Protein AF-A0A0M0JGR6-F1 (afdb_monomer_lite)

Radius of gyration: 23.48 Å; chains: 1; bounding box: 60×51×67 Å

InterPro domains:
  IPR003347 JmjC domain [PS51184] (102-267)
  IPR003347 JmjC domain [SM00558] (114-275)
  IPR041667 Cupin-like domain 8 [PF13621] (23-251)
  IPR050910 JMJD6 family arginine demethylases/lysyl-hydroxylases [PTHR12480] (2-263)

Sequence (386 aa):
MVLTGERAETGWPAAAWGWSFWEREYGDQYVTCKQRAPLFDSDQTGDTLIVETSLREAMQYARTAHLSGAAEAGKAPVLYMNGWDVFEALPQLWHPDIDKLPNTTHPRTVAEYERLHAAFNLDSVGAIVAKARGLCKLFAGPIGAITRIHQDNHDAHAWLCNVRGRKLYVLCRPEDSLKVAPPRALDRGRGTQYSGRLDPLDPRDQQRARDCGLELFATVLEPGQTILAPMGWWHYAVSLTPSLTLMCNFWDHANVHGLHDTFYLQVARAIDRTRREARTSPKPGNAVPPVAEVSPSEPIRTLTPPLTYLAAHKPFVFVREAPSTAAPMLGILRTAQPFLAGAVQGGWLRSAEPFDKGRYGWALEDGSSLGGLGRLMIRAQGPGAA

Organism: NCBI:txid1460289

Foldseek 3Di:
DKDPDLFPPPVLVLLVVDLCCCLPVPQQDKAKWWLAPPDAPVNPPPPIDIDIDTSNVLSVCLACVVVVVCVVVVNDGWIKRDFDLCCLVPVVSDDVVVCVPPALPAPVLLVVVVVLCVVQVHDDSVVVVSVSSSQKTKIWGFAFDKHAKWFAFLQWKKKKAWSAAKKKKKKFALVCLCLFDPPVLVPVADRHISHGPADCPDVVSVVSCVVVVTDIDMDMHHHGMMDIGGGSMIMMMGGNGGTMMIMGTHDDPVRSNSVVQVSVFVSVVVVLVVLLVVVVDDDDPDDDPRLDKDAFPFDKAFDVPWFKKFFAFPAWWFWFLHQISNGDTQTTHGGRRIAGFGIDGPQWGWGPAADHPRGIIITGQACCSVVHSGGRIGTDDDPDDD

Structure (mmCIF, N/CA/C/O backbone):
data_AF-A0A0M0JGR6-F1
#
_entry.id   AF-A0A0M0JGR6-F1
#
loop_
_atom_site.group_PDB
_atom_site.id
_atom_site.type_symbol
_atom_site.label_atom_id
_atom_site.label_alt_id
_atom_site.label_comp_id
_atom_site.label_asym_id
_atom_site.label_entity_id
_atom_site.label_seq_id
_atom_site.pdbx_PDB_ins_code
_atom_site.Cartn_x
_atom_site.Cartn_y
_atom_site.Cartn_z
_atom_site.occupancy
_atom_site.B_iso_or_equiv
_atom_site.auth_seq_id
_atom_site.auth_comp_id
_atom_site.auth_asym_id
_atom_site.auth_atom_id
_atom_site.pdbx_PDB_model_num
ATOM 1 N N . MET A 1 1 ? -3.396 -15.825 8.848 1.00 68.31 1 MET A N 1
ATOM 2 C CA . MET A 1 1 ? -3.112 -16.257 10.237 1.00 68.31 1 MET A CA 1
ATOM 3 C C . MET A 1 1 ? -3.364 -15.073 11.157 1.00 68.31 1 MET A C 1
ATOM 5 O O . MET A 1 1 ? -2.889 -13.989 10.831 1.00 68.31 1 MET A O 1
ATOM 9 N N . VAL A 1 2 ? -4.136 -15.251 12.235 1.00 78.38 2 VAL A N 1
ATOM 10 C CA . VAL A 1 2 ? -4.348 -14.211 13.258 1.00 78.38 2 VAL A CA 1
ATOM 11 C C . VAL A 1 2 ? -3.484 -14.553 14.464 1.00 78.38 2 VAL A C 1
ATOM 13 O O . VAL A 1 2 ? -3.601 -15.642 15.017 1.00 78.38 2 VAL A O 1
ATOM 16 N N . LEU A 1 3 ? -2.608 -13.632 14.840 1.00 75.56 3 LEU A N 1
ATOM 17 C CA . LEU A 1 3 ? -1.778 -13.712 16.031 1.00 75.56 3 LEU A CA 1
ATOM 18 C C . LEU A 1 3 ? -2.546 -13.080 17.198 1.00 75.56 3 LEU A C 1
ATOM 20 O O . LEU A 1 3 ? -2.916 -11.901 17.155 1.00 75.56 3 LEU A O 1
ATOM 24 N N . THR A 1 4 ? -2.803 -13.882 18.229 1.00 68.19 4 THR A N 1
ATOM 25 C CA . THR A 1 4 ? -3.494 -13.490 19.465 1.00 68.19 4 THR A CA 1
ATOM 26 C C . THR A 1 4 ? -2.549 -13.641 20.654 1.00 68.19 4 THR A C 1
ATOM 28 O O . THR A 1 4 ? -1.820 -14.623 20.721 1.00 68.19 4 THR A O 1
ATOM 31 N N . GLY A 1 5 ? -2.578 -12.712 21.612 1.00 57.75 5 GLY A N 1
ATOM 32 C CA . GLY A 1 5 ? -1.849 -12.853 22.883 1.00 57.75 5 GLY A CA 1
ATOM 33 C C . GLY A 1 5 ? -0.414 -12.311 22.912 1.00 57.75 5 GLY A C 1
ATOM 34 O O . GLY A 1 5 ? 0.080 -12.031 23.994 1.00 57.75 5 GLY A O 1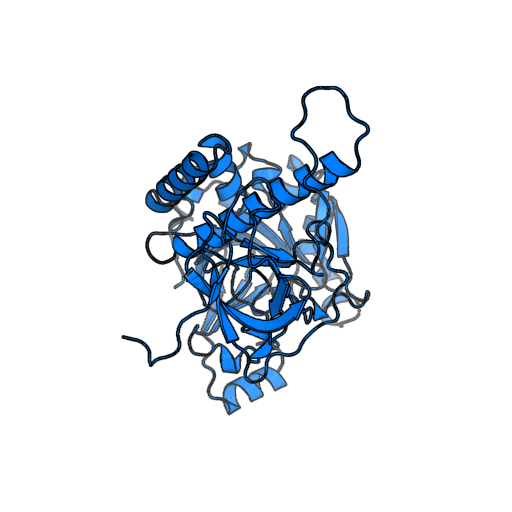
ATOM 35 N N . GLU A 1 6 ? 0.229 -12.026 21.775 1.00 55.06 6 GLU A N 1
ATOM 36 C CA . GLU A 1 6 ? 1.612 -11.494 21.754 1.00 55.06 6 GLU A CA 1
ATOM 37 C C . GLU A 1 6 ? 1.783 -10.101 22.406 1.00 55.06 6 GLU A C 1
ATOM 39 O O . GLU A 1 6 ? 2.907 -9.632 22.583 1.00 55.06 6 GLU A O 1
ATOM 44 N N . ARG A 1 7 ? 0.689 -9.391 22.727 1.00 61.16 7 ARG A N 1
ATOM 45 C CA . ARG A 1 7 ? 0.731 -7.933 22.974 1.00 61.16 7 ARG A CA 1
ATOM 46 C C . ARG A 1 7 ? 0.032 -7.423 24.235 1.00 61.16 7 ARG A C 1
ATOM 48 O O . ARG A 1 7 ? 0.312 -6.301 24.642 1.00 61.16 7 ARG A O 1
ATOM 55 N N . ALA A 1 8 ? -0.857 -8.203 24.857 1.00 49.62 8 ALA A N 1
ATOM 56 C CA . ALA A 1 8 ? -1.540 -7.779 26.088 1.00 49.62 8 ALA A CA 1
ATOM 57 C C . ALA A 1 8 ? -0.637 -7.898 27.332 1.00 49.62 8 ALA A C 1
ATOM 59 O O . ALA A 1 8 ? -0.796 -7.136 28.279 1.00 49.62 8 ALA A O 1
ATOM 60 N N . GLU A 1 9 ? 0.339 -8.809 27.300 1.00 47.28 9 GLU A N 1
ATOM 61 C CA . GLU A 1 9 ? 1.213 -9.127 28.439 1.00 47.28 9 GLU A CA 1
ATOM 62 C C . GLU A 1 9 ? 2.639 -8.559 28.295 1.00 47.28 9 GLU A C 1
ATOM 64 O O . GLU A 1 9 ? 3.428 -8.621 29.232 1.00 47.28 9 GLU A O 1
ATOM 69 N N . THR A 1 10 ? 2.989 -7.983 27.137 1.00 54.19 10 THR A N 1
ATOM 70 C CA . THR A 1 10 ? 4.388 -7.685 26.763 1.00 54.19 10 THR A CA 1
ATOM 71 C C . THR A 1 10 ? 4.822 -6.229 26.938 1.00 54.19 10 THR A C 1
ATOM 73 O O . THR A 1 10 ? 5.976 -5.911 26.672 1.00 54.19 10 THR A O 1
ATOM 76 N N . GLY A 1 11 ? 3.940 -5.329 27.392 1.00 62.97 11 GLY A N 1
ATOM 77 C CA . GLY A 1 11 ? 4.288 -3.910 27.565 1.00 62.97 11 GLY A CA 1
ATOM 78 C C . GLY A 1 11 ? 4.455 -3.141 26.248 1.00 62.97 11 GLY A C 1
ATOM 79 O O . GLY A 1 11 ? 5.107 -2.100 26.224 1.00 62.97 11 GLY A O 1
ATOM 80 N N . TRP A 1 12 ? 3.861 -3.634 25.154 1.00 75.38 12 TRP A N 1
ATOM 81 C CA . TRP A 1 12 ? 3.958 -3.015 23.833 1.00 75.38 12 TRP A CA 1
ATOM 82 C C . TRP A 1 12 ? 3.493 -1.544 23.873 1.00 75.38 12 TRP A C 1
ATOM 84 O O . TRP A 1 12 ? 2.317 -1.287 24.146 1.00 75.38 12 TRP A O 1
ATOM 94 N N . PRO A 1 13 ? 4.357 -0.555 23.569 1.00 76.06 13 PRO A N 1
ATOM 95 C CA . PRO A 1 13 ? 4.042 0.855 23.819 1.00 76.06 13 PRO A CA 1
ATOM 96 C C . PRO A 1 13 ? 2.874 1.364 22.979 1.00 76.06 13 PRO A C 1
ATOM 98 O O . PRO A 1 13 ? 2.134 2.243 23.419 1.00 76.06 13 PRO A O 1
ATOM 101 N N . ALA A 1 14 ? 2.638 0.770 21.807 1.00 79.94 14 ALA A N 1
ATOM 102 C CA . ALA A 1 14 ? 1.491 1.139 20.991 1.00 79.94 14 ALA A CA 1
ATOM 103 C C . ALA A 1 14 ? 0.148 0.772 21.638 1.00 79.94 14 ALA A C 1
ATOM 105 O O . ALA A 1 14 ? -0.864 1.391 21.323 1.00 79.94 14 ALA A O 1
ATOM 106 N N . ALA A 1 15 ? 0.113 -0.152 22.605 1.00 79.88 15 ALA A N 1
ATOM 107 C CA . ALA A 1 15 ? -1.091 -0.404 23.395 1.00 79.88 15 ALA A CA 1
ATOM 108 C C . ALA A 1 15 ? -1.534 0.836 24.199 1.00 79.88 15 ALA A C 1
ATOM 110 O O . ALA A 1 15 ? -2.715 0.957 24.537 1.00 79.88 15 ALA A O 1
ATOM 111 N N . ALA A 1 16 ? -0.627 1.784 24.466 1.00 83.88 16 ALA A N 1
ATOM 112 C CA . ALA A 1 16 ? -0.937 3.067 25.091 1.00 83.88 16 ALA A CA 1
ATOM 113 C C . ALA A 1 16 ? -1.436 4.129 24.092 1.00 83.88 16 ALA A C 1
ATOM 115 O O . ALA A 1 16 ? -2.004 5.136 24.517 1.00 83.88 16 ALA A O 1
ATOM 116 N N . TRP A 1 17 ? -1.308 3.905 22.777 1.00 90.44 17 TRP A N 1
ATOM 117 C CA . TRP A 1 17 ? -1.708 4.845 21.721 1.00 90.44 17 TRP A CA 1
ATOM 118 C C . TRP A 1 17 ? -3.231 4.891 21.544 1.00 90.44 17 TRP A C 1
ATOM 120 O O . TRP A 1 17 ? -3.809 4.424 20.563 1.00 90.44 17 TRP A O 1
ATOM 130 N N . GLY A 1 18 ? -3.916 5.417 22.557 1.00 91.00 18 GLY A N 1
ATOM 131 C CA . GLY A 1 18 ? -5.331 5.751 22.499 1.00 91.00 18 GLY A CA 1
ATOM 132 C C . GLY A 1 18 ? -5.589 7.078 21.792 1.00 91.00 18 GLY A C 1
ATOM 133 O O . GLY A 1 18 ? -4.680 7.833 21.465 1.00 91.00 18 GLY A O 1
ATOM 134 N N . TRP A 1 19 ? -6.866 7.390 21.614 1.00 93.38 19 TRP A N 1
ATOM 135 C CA . TRP A 1 19 ? -7.305 8.633 20.986 1.00 93.38 19 TRP A CA 1
ATOM 136 C C . TRP A 1 19 ? -6.763 9.884 21.685 1.00 93.38 19 TRP A C 1
ATOM 138 O O . TRP A 1 19 ? -6.134 10.722 21.050 1.00 93.38 19 TRP A O 1
ATOM 148 N N . SER A 1 20 ? -6.922 9.964 23.011 1.00 92.44 20 SER A N 1
ATOM 149 C CA . SER A 1 20 ? -6.458 11.108 23.803 1.00 92.44 20 SER A CA 1
ATOM 150 C C . SER A 1 20 ? -4.946 11.309 23.741 1.00 92.44 20 SER A C 1
ATOM 152 O O . SER A 1 20 ? -4.501 12.445 23.837 1.00 92.44 20 SER A O 1
ATOM 154 N N . PHE A 1 21 ? -4.167 10.233 23.585 1.00 94.25 21 PHE A N 1
ATOM 155 C CA . PHE A 1 21 ? -2.715 10.317 23.419 1.00 94.25 21 PHE A CA 1
ATOM 156 C C . PHE A 1 21 ? -2.373 11.070 22.130 1.00 94.25 21 PHE A C 1
ATOM 158 O O . PHE A 1 21 ? -1.671 12.074 22.176 1.00 94.25 21 PHE A O 1
ATOM 165 N N . TRP A 1 22 ? -2.950 10.660 20.998 1.00 95.56 22 TRP A N 1
ATOM 166 C CA . TRP A 1 22 ? -2.717 11.334 19.719 1.00 95.56 22 TRP A CA 1
ATOM 167 C C . TRP A 1 22 ? -3.236 12.765 19.710 1.00 95.56 22 TRP A C 1
ATOM 169 O O . TRP A 1 22 ? -2.538 13.665 19.259 1.00 95.56 22 TRP A O 1
ATOM 179 N N . GLU A 1 23 ? -4.442 12.980 20.236 1.00 94.69 23 GLU A N 1
ATOM 180 C CA . GLU A 1 23 ? -5.042 14.308 20.305 1.00 94.69 23 GLU A CA 1
ATOM 181 C C . GLU A 1 23 ? -4.194 15.254 21.167 1.00 94.69 23 GLU A C 1
ATOM 183 O O . GLU A 1 23 ? -3.964 16.390 20.772 1.00 94.69 23 GLU A O 1
ATOM 188 N N . ARG A 1 24 ? -3.729 14.835 22.348 1.00 95.00 24 ARG A N 1
ATOM 189 C CA . ARG A 1 24 ? -3.027 15.735 23.279 1.00 95.00 24 ARG A CA 1
ATOM 190 C C . ARG A 1 24 ? -1.566 15.944 22.918 1.00 95.00 24 ARG A C 1
ATOM 192 O O . ARG A 1 24 ? -1.145 17.090 22.841 1.00 95.00 24 ARG A O 1
ATOM 199 N N . GLU A 1 25 ? -0.834 14.862 22.683 1.00 95.56 25 GLU A N 1
ATOM 200 C CA . GLU A 1 25 ? 0.626 14.909 22.555 1.00 95.56 25 GLU A CA 1
ATOM 201 C C . GLU A 1 25 ? 1.072 15.332 21.151 1.00 95.56 25 GLU A C 1
ATOM 203 O O . GLU A 1 25 ? 2.097 15.988 20.990 1.00 95.56 25 GLU A O 1
ATOM 208 N N . TYR A 1 26 ? 0.294 14.970 20.124 1.00 96.50 26 TYR A N 1
ATOM 209 C CA . TYR A 1 26 ? 0.678 15.144 18.717 1.00 96.50 26 TYR A CA 1
ATOM 210 C C . TYR A 1 26 ? -0.433 15.751 17.857 1.00 96.50 26 TYR A C 1
ATOM 212 O O . TYR A 1 26 ? -0.367 15.691 16.631 1.00 96.50 26 TYR A O 1
ATOM 220 N N . GLY A 1 27 ? -1.457 16.343 18.476 1.00 95.94 27 GLY A N 1
ATOM 221 C CA . GLY A 1 27 ? -2.656 16.805 17.778 1.00 95.94 27 GLY A CA 1
ATOM 222 C C . GLY A 1 27 ? -2.398 17.849 16.690 1.00 95.94 27 GLY A C 1
ATOM 223 O O . GLY A 1 27 ? -3.189 17.942 15.756 1.00 95.94 27 GLY A O 1
ATOM 224 N N . ASP A 1 28 ? -1.290 18.582 16.793 1.00 95.94 28 ASP A N 1
ATOM 225 C CA . ASP A 1 28 ? -0.928 19.674 15.884 1.00 95.94 28 ASP A CA 1
ATOM 226 C C . ASP A 1 28 ? -0.153 19.183 14.643 1.00 95.94 28 ASP A C 1
ATOM 228 O O . ASP A 1 28 ? 0.147 19.966 13.743 1.00 95.94 28 ASP A O 1
ATOM 232 N N . GLN A 1 29 ? 0.159 17.882 14.568 1.00 96.00 29 GLN A N 1
ATOM 233 C CA . GLN A 1 29 ? 0.680 17.260 13.349 1.00 96.00 29 GLN A CA 1
ATOM 234 C C . GLN A 1 29 ? -0.362 17.334 12.230 1.00 96.00 29 GLN A C 1
ATOM 236 O O . GLN A 1 29 ? -1.558 17.220 12.489 1.00 96.00 29 GLN A O 1
ATOM 241 N N . TYR A 1 30 ? 0.083 17.473 10.983 1.00 94.38 30 TYR A N 1
ATOM 242 C CA . TYR A 1 30 ? -0.808 17.461 9.822 1.00 94.38 30 TYR A CA 1
ATOM 243 C C . TYR A 1 30 ? -0.865 16.080 9.180 1.00 94.38 30 TYR A C 1
ATOM 245 O O . TYR A 1 30 ? 0.154 15.406 9.018 1.00 94.38 30 TYR A O 1
ATOM 253 N N . VAL A 1 31 ? -2.074 15.672 8.800 1.00 96.00 31 VAL A N 1
ATOM 254 C CA . VAL A 1 31 ? -2.344 14.382 8.165 1.00 96.00 31 VAL A CA 1
ATOM 255 C C . VAL A 1 31 ? -3.295 14.528 6.988 1.00 96.00 31 VAL A C 1
ATOM 257 O O . VAL A 1 31 ? -4.100 15.457 6.911 1.00 96.00 31 VAL A O 1
ATOM 260 N N . THR A 1 32 ? -3.236 13.556 6.082 1.00 94.88 32 THR A N 1
ATOM 261 C CA . THR A 1 32 ? -4.142 13.467 4.938 1.00 94.88 32 THR A CA 1
ATOM 262 C C . THR A 1 32 ? -5.219 12.414 5.189 1.00 94.88 32 THR A C 1
ATOM 264 O O . THR A 1 32 ? -4.921 11.235 5.400 1.00 94.88 32 THR A O 1
ATOM 267 N N . CYS A 1 33 ? -6.481 12.818 5.084 1.00 94.69 33 CYS A N 1
ATOM 268 C CA . CYS A 1 33 ? -7.643 11.937 5.101 1.00 94.69 33 CYS A CA 1
ATOM 269 C C . CYS A 1 33 ? -8.248 11.828 3.697 1.00 94.69 33 CYS A C 1
ATOM 271 O O . CYS A 1 33 ? -8.360 12.815 2.974 1.00 94.69 33 CYS A O 1
ATOM 273 N N . LYS A 1 34 ? -8.638 10.618 3.294 1.00 91.88 34 LYS A N 1
ATOM 274 C CA . LYS A 1 34 ? -9.093 10.316 1.928 1.00 91.88 34 LYS A CA 1
ATOM 275 C C . LYS A 1 34 ? -10.461 9.651 1.968 1.00 91.88 34 LYS A C 1
ATOM 277 O O . LYS A 1 34 ? -10.690 8.788 2.810 1.00 91.88 34 LYS A O 1
ATOM 282 N N . GLN A 1 35 ? -11.343 10.003 1.038 1.00 90.19 35 GLN A N 1
ATOM 283 C CA . GLN A 1 35 ? -12.640 9.336 0.878 1.00 90.19 35 GLN A CA 1
ATOM 284 C C . GLN A 1 35 ? -12.500 7.898 0.366 1.00 90.19 35 GLN A C 1
ATOM 286 O O . GLN A 1 35 ? -13.312 7.029 0.673 1.00 90.19 35 GLN A O 1
ATOM 291 N N . ARG A 1 36 ? -11.477 7.646 -0.453 1.00 86.44 36 ARG A N 1
ATOM 292 C CA . ARG A 1 36 ? -11.187 6.331 -1.024 1.00 86.44 36 ARG A CA 1
ATOM 293 C C . ARG A 1 36 ? -9.771 5.914 -0.669 1.00 86.44 36 ARG A C 1
ATOM 295 O O . ARG A 1 36 ? -8.846 6.723 -0.735 1.00 86.44 36 ARG A O 1
ATOM 302 N N . ALA A 1 37 ? -9.600 4.645 -0.320 1.00 86.50 37 ALA A N 1
ATOM 303 C CA . ALA A 1 37 ? -8.307 4.107 0.066 1.00 86.50 37 ALA A CA 1
ATOM 304 C C . ALA A 1 37 ? -8.150 2.621 -0.310 1.00 86.50 37 ALA A C 1
ATOM 306 O O . ALA A 1 37 ? -9.122 1.879 -0.172 1.00 86.50 37 ALA A O 1
ATOM 307 N N . PRO A 1 38 ? -6.961 2.175 -0.761 1.00 83.69 38 PRO A N 1
ATOM 308 C CA . PRO A 1 38 ? -5.886 3.021 -1.309 1.00 83.69 38 PRO A CA 1
ATOM 309 C C . PRO A 1 38 ? -6.376 3.741 -2.575 1.00 83.69 38 PRO A C 1
ATOM 311 O O . PRO A 1 38 ? -7.284 3.231 -3.206 1.00 83.69 38 PRO A O 1
ATOM 314 N N . LEU A 1 39 ? -5.858 4.920 -2.937 1.00 79.44 39 LEU A N 1
ATOM 315 C CA . LEU A 1 39 ? -6.306 5.657 -4.137 1.00 79.44 39 LEU A CA 1
ATOM 316 C C . LEU A 1 39 ? -5.815 4.986 -5.425 1.00 79.44 39 LEU A C 1
ATOM 318 O O . LEU A 1 39 ? -4.608 4.967 -5.661 1.00 79.44 39 LEU A O 1
ATOM 322 N N . PHE A 1 40 ? -6.737 4.536 -6.275 1.00 76.25 40 PHE A N 1
ATOM 323 C CA . PHE A 1 40 ? -6.435 3.934 -7.570 1.00 76.25 40 PHE A CA 1
ATOM 324 C C . PHE A 1 40 ? -6.413 4.989 -8.676 1.00 76.25 40 PHE A C 1
ATOM 326 O O . PHE A 1 40 ? -7.015 6.056 -8.565 1.00 76.25 40 PHE A O 1
ATOM 333 N N . ASP A 1 41 ? -5.768 4.671 -9.797 1.00 67.12 41 ASP A N 1
ATOM 334 C CA . ASP A 1 41 ? -5.716 5.576 -10.951 1.00 67.12 41 ASP A CA 1
ATOM 335 C C . ASP A 1 41 ? -7.110 5.899 -11.508 1.00 67.12 41 ASP A C 1
ATOM 337 O O . ASP A 1 41 ? -7.353 7.013 -11.964 1.00 67.12 41 ASP A O 1
ATOM 341 N N . SER A 1 42 ? -8.063 4.968 -11.390 1.00 66.25 42 SER A N 1
ATOM 342 C CA . SER A 1 42 ? -9.462 5.198 -11.768 1.00 66.25 42 SER A CA 1
ATOM 343 C C . SER A 1 42 ? -10.176 6.257 -10.922 1.00 66.25 42 SER A C 1
ATOM 345 O O . SER A 1 42 ? -11.265 6.678 -11.292 1.00 66.25 42 SER A O 1
ATOM 347 N N . ASP A 1 43 ? -9.608 6.664 -9.785 1.00 70.38 43 ASP A N 1
ATOM 348 C CA . ASP A 1 43 ? -10.201 7.657 -8.884 1.00 70.38 43 ASP A CA 1
ATOM 349 C C . ASP A 1 43 ? -9.748 9.095 -9.185 1.00 70.38 43 ASP A C 1
ATOM 351 O O . ASP A 1 43 ? -10.241 10.034 -8.559 1.00 70.38 43 ASP A O 1
ATOM 355 N N . GLN A 1 44 ? -8.827 9.285 -10.140 1.00 62.28 44 GLN A N 1
ATOM 356 C CA . GLN A 1 44 ? -8.247 10.590 -10.490 1.00 62.28 44 GLN A CA 1
ATOM 357 C C . GLN A 1 44 ? -9.186 11.491 -11.319 1.00 62.28 44 GLN A C 1
ATOM 359 O O . GLN A 1 44 ? -8.741 12.486 -11.883 1.00 62.28 44 GLN A O 1
ATOM 364 N N . THR A 1 45 ? -10.489 11.192 -11.382 1.00 59.03 45 THR A N 1
ATOM 365 C CA . THR A 1 45 ? -11.490 11.985 -12.125 1.00 59.03 45 THR A CA 1
ATOM 366 C C . THR A 1 45 ? -11.897 13.291 -11.430 1.00 59.03 45 THR A C 1
ATOM 368 O O . THR A 1 45 ? -12.722 14.020 -11.964 1.00 59.03 45 THR A O 1
ATOM 371 N N . GLY A 1 46 ? -11.315 13.611 -10.267 1.00 61.28 46 GLY A N 1
ATOM 372 C CA . GLY A 1 46 ? -11.573 14.846 -9.511 1.00 61.28 46 GLY A CA 1
ATOM 373 C C . GLY A 1 46 ? -12.670 14.738 -8.444 1.00 61.28 46 GLY A C 1
ATOM 374 O O . GLY A 1 46 ? -12.749 15.598 -7.575 1.00 61.28 46 GLY A O 1
ATOM 375 N N . ASP A 1 47 ? -13.454 13.655 -8.441 1.00 73.62 47 ASP A N 1
ATOM 376 C CA . ASP A 1 47 ? -14.597 13.483 -7.524 1.00 73.62 47 ASP A CA 1
ATOM 377 C C . ASP A 1 47 ? -14.223 12.896 -6.152 1.00 73.62 47 ASP A C 1
ATOM 379 O O . ASP A 1 47 ? -15.070 12.776 -5.265 1.00 73.62 47 ASP A O 1
ATOM 383 N N . THR A 1 48 ? -12.970 12.469 -5.970 1.00 84.06 48 THR A N 1
ATOM 384 C CA . THR A 1 48 ? -12.521 11.861 -4.712 1.00 84.06 48 THR A CA 1
ATOM 385 C C . THR A 1 48 ? -12.059 12.936 -3.741 1.00 84.06 48 THR A C 1
ATOM 387 O O . THR A 1 48 ? -11.047 13.595 -3.976 1.00 84.06 48 THR A O 1
ATOM 390 N N . LEU A 1 49 ? -12.754 13.066 -2.611 1.00 88.88 49 LEU A N 1
ATOM 391 C CA . LEU A 1 49 ? -12.386 14.028 -1.579 1.00 88.88 49 LEU A CA 1
ATOM 392 C C . LEU A 1 49 ? -11.084 13.614 -0.867 1.00 88.88 49 LEU A C 1
ATOM 394 O O . LEU A 1 49 ? -10.957 12.499 -0.348 1.00 88.88 49 LEU A O 1
ATOM 398 N N . ILE A 1 50 ? -10.131 14.544 -0.825 1.00 90.31 50 ILE A N 1
ATOM 399 C CA . ILE A 1 50 ? -8.874 14.455 -0.077 1.00 90.31 50 ILE A CA 1
ATOM 400 C C . ILE A 1 50 ? -8.784 15.711 0.786 1.00 90.31 50 ILE A C 1
ATOM 402 O O . ILE A 1 50 ? -8.935 16.818 0.278 1.00 90.31 50 ILE A O 1
ATOM 406 N N . VAL A 1 51 ? -8.569 15.532 2.086 1.00 92.19 51 VAL A N 1
ATOM 407 C CA . VAL A 1 51 ? -8.539 16.620 3.068 1.00 92.19 51 VAL A CA 1
ATOM 408 C C . VAL A 1 51 ? -7.235 16.553 3.843 1.00 92.19 51 VAL A C 1
ATOM 410 O O . VAL A 1 51 ? -6.893 15.506 4.392 1.00 92.19 51 VAL A O 1
ATOM 413 N N . GLU A 1 52 ? -6.526 17.672 3.906 1.00 95.19 52 GLU A N 1
ATOM 414 C CA . GLU A 1 52 ? -5.441 17.882 4.861 1.00 95.19 52 GLU A CA 1
ATOM 415 C C . GLU A 1 52 ? -6.007 18.561 6.106 1.00 95.19 52 GLU A C 1
ATOM 417 O O . GLU A 1 52 ? -6.791 19.503 6.010 1.00 95.19 52 GLU A O 1
ATOM 422 N N . THR A 1 53 ? -5.671 18.038 7.278 1.00 96.12 53 THR A N 1
ATOM 423 C CA . THR A 1 53 ? -6.247 18.473 8.556 1.00 96.12 53 THR A CA 1
ATOM 424 C C . THR A 1 53 ? -5.274 18.163 9.687 1.00 96.12 53 THR A C 1
ATOM 426 O O . THR A 1 53 ? -4.313 17.407 9.506 1.00 96.12 53 THR A O 1
ATOM 429 N N . SER A 1 54 ? -5.516 18.741 10.861 1.00 97.25 54 SER A N 1
ATOM 430 C CA . SER A 1 54 ? -4.755 18.390 12.055 1.00 97.25 54 SER A CA 1
ATOM 431 C C . SER A 1 54 ? -5.043 16.948 12.489 1.00 97.25 54 SER A C 1
ATOM 433 O O . SER A 1 54 ? -6.152 16.426 12.328 1.00 97.25 54 SER A O 1
ATOM 435 N N . LEU A 1 55 ? -4.060 16.290 13.101 1.00 97.06 55 LEU A N 1
ATOM 436 C CA . LEU A 1 55 ? -4.225 14.958 13.675 1.00 97.06 55 LEU A CA 1
ATOM 437 C C . LEU A 1 55 ? -5.341 14.963 14.724 1.00 97.06 55 LEU A C 1
ATOM 439 O O . LEU A 1 55 ? -6.117 14.014 14.808 1.00 97.06 55 LEU A O 1
ATOM 443 N N . ARG A 1 56 ? -5.460 16.050 15.495 1.00 97.44 56 ARG A N 1
ATOM 444 C CA . ARG A 1 56 ? -6.534 16.250 16.472 1.00 97.44 56 ARG A CA 1
ATOM 445 C C . ARG A 1 56 ? -7.914 16.146 15.824 1.00 97.44 56 ARG A C 1
ATOM 447 O O . ARG A 1 56 ? -8.736 15.354 16.284 1.00 97.44 56 ARG A O 1
ATOM 454 N N . GLU A 1 57 ? -8.159 16.904 14.760 1.00 96.31 57 GLU A N 1
ATOM 455 C CA . GLU A 1 57 ? -9.430 16.881 14.029 1.00 96.31 57 GLU A CA 1
ATOM 456 C C . GLU A 1 57 ? -9.682 15.518 13.379 1.00 96.31 57 GLU A C 1
ATOM 458 O O . GLU A 1 57 ? -10.785 14.985 13.492 1.00 96.31 57 GLU A O 1
ATOM 463 N N . ALA A 1 58 ? -8.660 14.900 12.776 1.00 95.88 58 ALA A N 1
ATOM 464 C CA . ALA A 1 58 ? -8.775 13.566 12.188 1.00 95.88 58 ALA A CA 1
ATOM 465 C C . ALA A 1 58 ? -9.178 12.501 13.228 1.00 95.88 58 ALA A C 1
ATOM 467 O O . ALA A 1 58 ? -10.056 11.674 12.967 1.00 95.88 58 ALA A O 1
ATOM 468 N N . MET A 1 59 ? -8.581 12.535 14.424 1.00 96.31 59 MET A N 1
ATOM 469 C CA . MET A 1 59 ? -8.902 11.619 15.526 1.00 96.31 59 MET A CA 1
ATOM 470 C C . MET A 1 59 ? -10.314 11.855 16.070 1.00 96.31 59 MET A C 1
ATOM 472 O O . MET A 1 59 ? -11.061 10.898 16.295 1.00 96.31 59 MET A O 1
ATOM 476 N N . GLN A 1 60 ? -10.712 13.119 16.232 1.00 95.12 60 GLN A N 1
ATOM 477 C CA . GLN A 1 60 ? -12.065 13.480 16.652 1.00 95.12 60 GLN A CA 1
ATOM 478 C C . GLN A 1 60 ? -13.101 13.017 15.627 1.00 95.12 60 GLN A C 1
ATOM 480 O O . GLN A 1 60 ? -14.057 12.339 16.000 1.00 95.12 60 GLN A O 1
ATOM 485 N N . TYR A 1 61 ? -12.875 13.295 14.342 1.00 94.19 61 TYR A N 1
ATOM 486 C CA . TYR A 1 61 ? -13.730 12.841 13.250 1.00 94.19 61 TYR A CA 1
ATOM 487 C C . TYR A 1 61 ? -13.851 11.314 13.228 1.00 94.19 61 TYR A C 1
ATOM 489 O O . TYR A 1 61 ? -14.964 10.784 13.220 1.00 94.19 61 TYR A O 1
ATOM 497 N N . ALA A 1 62 ? -12.730 10.586 13.294 1.00 94.25 62 ALA A N 1
ATOM 498 C CA . ALA A 1 62 ? -12.738 9.125 13.315 1.00 94.25 62 ALA A CA 1
ATOM 499 C C . ALA A 1 62 ? -13.595 8.572 14.466 1.00 94.25 62 ALA A C 1
ATOM 501 O O . ALA A 1 62 ? -14.292 7.571 14.310 1.00 94.25 62 ALA A O 1
ATOM 502 N N . ARG A 1 63 ? -13.610 9.241 15.619 1.00 93.12 63 ARG A N 1
ATOM 503 C CA . ARG A 1 63 ? -14.427 8.829 16.763 1.00 93.12 63 ARG A CA 1
ATOM 504 C C . ARG A 1 63 ? -15.896 9.177 16.641 1.00 93.12 63 ARG A C 1
ATOM 506 O O . ARG A 1 63 ? -16.705 8.426 17.169 1.00 93.12 63 ARG A O 1
ATOM 513 N N . THR A 1 64 ? -16.245 10.303 16.031 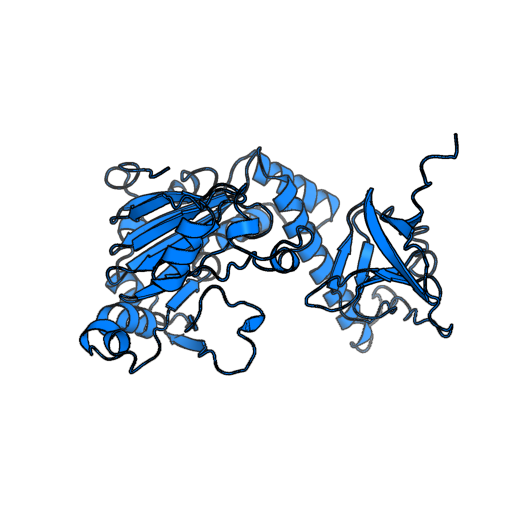1.00 91.81 64 THR A N 1
ATOM 514 C CA . THR A 1 64 ? -17.591 10.879 16.175 1.00 91.81 64 THR A CA 1
ATOM 515 C C . THR A 1 64 ? -18.407 10.886 14.892 1.00 91.81 64 THR A C 1
ATOM 517 O O . THR A 1 64 ? -19.618 11.063 14.975 1.00 91.81 64 THR A O 1
ATOM 520 N N . ALA A 1 65 ? -17.812 10.633 13.719 1.00 88.38 65 ALA A N 1
ATOM 521 C CA . ALA A 1 65 ? -18.513 10.759 12.436 1.00 88.38 65 ALA A CA 1
ATOM 522 C C . ALA A 1 65 ? -19.810 9.930 12.362 1.00 88.38 65 ALA A C 1
ATOM 524 O O . ALA A 1 65 ? -20.822 10.399 11.837 1.00 88.38 65 ALA A O 1
ATOM 525 N N . HIS A 1 66 ? -19.805 8.728 12.947 1.00 82.19 66 HIS A N 1
ATOM 526 C CA . HIS A 1 66 ? -20.964 7.833 12.985 1.00 82.19 66 HIS A CA 1
ATOM 527 C C . HIS A 1 66 ? -22.112 8.355 13.867 1.00 82.19 66 HIS A C 1
ATOM 529 O O . HIS A 1 66 ? -23.269 8.064 13.590 1.00 82.19 66 HIS A O 1
ATOM 535 N N . LEU A 1 67 ? -21.828 9.189 14.877 1.00 85.00 67 LEU A N 1
ATOM 536 C CA . LEU A 1 67 ? -22.845 9.723 15.796 1.00 85.00 67 LEU A CA 1
ATOM 537 C C . LEU A 1 67 ? -23.850 10.647 15.097 1.00 85.00 67 LEU A C 1
ATOM 539 O O . LEU A 1 67 ? -24.966 10.821 15.572 1.00 85.00 67 LEU A O 1
ATOM 543 N N . SER A 1 68 ? -23.461 11.234 13.964 1.00 76.00 68 SER A N 1
ATOM 544 C CA . SER A 1 68 ? -24.353 12.062 13.149 1.00 76.00 68 SER A CA 1
ATOM 545 C C . SER A 1 68 ? -25.365 11.248 12.330 1.00 76.00 68 SER A C 1
ATOM 547 O O . SER A 1 68 ? -26.304 11.825 11.784 1.00 76.00 68 SER A O 1
ATOM 549 N N . GLY A 1 69 ? -25.139 9.937 12.153 1.00 67.06 69 GLY A N 1
ATOM 550 C CA . GLY A 1 69 ? -25.875 9.081 11.213 1.00 67.06 69 GLY A CA 1
ATOM 551 C C . GLY A 1 69 ? -25.710 9.461 9.731 1.00 67.06 69 GLY A C 1
ATOM 552 O O . GLY A 1 69 ? -26.237 8.778 8.854 1.00 67.06 69 GLY A O 1
ATOM 553 N N . ALA A 1 70 ? -24.981 10.538 9.408 1.00 65.38 70 ALA A N 1
ATOM 554 C CA . ALA A 1 70 ? -24.882 11.062 8.047 1.00 65.38 70 ALA A CA 1
ATOM 555 C C . ALA A 1 70 ? -24.102 10.125 7.116 1.00 65.38 70 ALA A C 1
ATOM 557 O O . ALA A 1 70 ? -24.485 9.953 5.960 1.00 65.38 70 ALA A O 1
ATOM 558 N N . ALA A 1 71 ? -23.044 9.492 7.627 1.00 62.78 71 ALA A N 1
ATOM 559 C CA . ALA A 1 71 ? -22.273 8.496 6.888 1.00 62.78 71 ALA A CA 1
ATOM 560 C C . ALA A 1 71 ? -23.097 7.225 6.606 1.00 62.78 71 ALA A C 1
ATOM 562 O O . ALA A 1 71 ? -23.125 6.755 5.473 1.00 62.78 71 ALA A O 1
ATOM 563 N N . GLU A 1 72 ? -23.822 6.711 7.606 1.00 63.75 72 GLU A N 1
ATOM 564 C CA . GLU A 1 72 ? -24.669 5.512 7.472 1.00 63.75 72 GLU A CA 1
ATOM 565 C C . GLU A 1 72 ? -25.836 5.732 6.503 1.00 63.75 72 GLU A C 1
ATOM 567 O O . GLU A 1 72 ? -26.205 4.838 5.746 1.00 63.75 72 GLU A O 1
ATOM 572 N N . ALA A 1 73 ? -26.377 6.951 6.465 1.00 61.25 73 ALA A N 1
ATOM 573 C CA . ALA A 1 73 ? -27.424 7.343 5.527 1.00 61.25 73 ALA A CA 1
ATOM 574 C C . ALA A 1 73 ? -26.902 7.691 4.116 1.00 61.25 73 ALA A C 1
ATOM 576 O O . ALA A 1 73 ? -27.685 8.151 3.285 1.00 61.25 73 ALA A O 1
ATOM 577 N N . GLY A 1 74 ? -25.594 7.556 3.850 1.00 67.19 74 GLY A N 1
ATOM 578 C CA . GLY A 1 74 ? -24.975 7.929 2.571 1.00 67.19 74 GLY A CA 1
ATOM 579 C C . GLY A 1 74 ? -25.023 9.432 2.260 1.00 67.19 74 GLY A C 1
ATOM 580 O O . GLY A 1 74 ? -24.832 9.833 1.115 1.00 67.19 74 GLY A O 1
ATOM 581 N N . LYS A 1 75 ? -25.295 10.274 3.265 1.00 68.94 75 LYS A N 1
ATOM 582 C CA . LYS A 1 75 ? -25.456 11.732 3.132 1.00 68.94 75 LYS A CA 1
ATOM 583 C C . LYS A 1 75 ? -24.129 12.491 3.170 1.00 68.94 75 LYS A C 1
ATOM 585 O O . LYS A 1 75 ? -24.106 13.669 2.830 1.00 68.94 75 LYS A O 1
ATOM 590 N N . ALA A 1 76 ? -23.044 11.845 3.598 1.00 74.44 76 ALA A N 1
ATOM 591 C CA . ALA A 1 76 ? -21.706 12.426 3.634 1.00 74.44 76 ALA A CA 1
ATOM 592 C C . ALA A 1 76 ? -20.632 11.369 3.323 1.00 74.44 76 ALA A C 1
ATOM 594 O O . ALA A 1 76 ? -20.785 10.212 3.726 1.00 74.44 76 ALA A O 1
ATOM 595 N N . PRO A 1 77 ? -19.535 11.743 2.638 1.00 82.12 77 PRO A N 1
ATOM 596 C CA . PRO A 1 77 ? -18.425 10.831 2.395 1.00 82.12 77 PRO A CA 1
ATOM 597 C C . PRO A 1 77 ? -17.730 10.446 3.708 1.00 82.12 77 PRO A C 1
ATOM 599 O O . PRO A 1 77 ? -17.495 11.288 4.577 1.00 82.12 77 PRO A O 1
ATOM 602 N N . VAL A 1 78 ? -17.355 9.171 3.831 1.00 90.06 78 VAL A N 1
ATOM 603 C CA . VAL A 1 78 ? -16.489 8.700 4.918 1.00 90.06 78 VAL A CA 1
ATOM 604 C C . VAL A 1 78 ? -15.046 9.027 4.566 1.00 90.06 78 VAL A C 1
ATOM 606 O O . VAL A 1 78 ? -14.530 8.542 3.563 1.00 90.06 78 VAL A O 1
ATOM 609 N N . LEU A 1 79 ? -14.391 9.836 5.394 1.00 92.81 79 LEU A N 1
ATOM 610 C CA . LEU A 1 79 ? -12.967 10.117 5.280 1.00 92.81 79 LEU A CA 1
ATOM 611 C C . LEU A 1 79 ? -12.155 9.141 6.130 1.00 92.81 79 LEU A C 1
ATOM 613 O O . LEU A 1 79 ? -12.560 8.725 7.215 1.00 92.81 79 LEU A O 1
ATOM 617 N N . TYR A 1 80 ? -10.981 8.779 5.631 1.00 93.69 80 TYR A N 1
ATOM 618 C CA . TYR A 1 80 ? -10.117 7.807 6.271 1.00 93.69 80 TYR A CA 1
ATOM 619 C C . TYR A 1 80 ? -8.664 8.284 6.258 1.00 93.69 80 TYR A C 1
ATOM 621 O O . TYR A 1 80 ? -8.093 8.512 5.187 1.00 93.69 80 TYR A O 1
ATOM 629 N N . MET A 1 81 ? -8.041 8.404 7.436 1.00 95.88 81 MET A N 1
ATOM 630 C CA . MET A 1 81 ? -6.590 8.555 7.553 1.00 95.88 81 MET A CA 1
ATOM 631 C C . MET A 1 81 ? -5.949 7.196 7.257 1.00 95.88 81 MET A C 1
ATOM 633 O O . MET A 1 81 ? -5.698 6.383 8.148 1.00 95.88 81 MET A O 1
ATOM 637 N N . ASN A 1 82 ? -5.774 6.911 5.970 1.00 90.75 82 ASN A N 1
ATOM 638 C CA . ASN A 1 82 ? -5.269 5.639 5.477 1.00 90.75 82 ASN A CA 1
ATOM 639 C C . ASN A 1 82 ? -3.753 5.712 5.262 1.00 90.75 82 ASN A C 1
ATOM 641 O O . ASN A 1 82 ? -3.289 6.033 4.167 1.00 90.75 82 ASN A O 1
ATOM 645 N N . GLY A 1 83 ? -3.009 5.424 6.330 1.00 89.19 83 GLY A N 1
ATOM 646 C CA . GLY A 1 83 ? -1.564 5.239 6.290 1.00 89.19 83 GLY A CA 1
ATOM 647 C C . GLY A 1 83 ? -0.766 6.532 6.429 1.00 89.19 83 GLY A C 1
ATOM 648 O O . GLY A 1 83 ? -0.122 6.958 5.476 1.00 89.19 83 GLY A O 1
ATOM 649 N N . TRP A 1 84 ? -0.790 7.128 7.623 1.00 94.19 84 TRP A N 1
ATOM 650 C CA . TRP A 1 84 ? 0.139 8.188 8.020 1.00 94.19 84 TRP A CA 1
ATOM 651 C C . TRP A 1 84 ? 1.511 7.589 8.352 1.00 94.19 84 TRP A C 1
ATOM 653 O O . TRP A 1 84 ? 1.585 6.639 9.137 1.00 94.19 84 TRP A O 1
ATOM 663 N N . ASP A 1 85 ? 2.581 8.142 7.774 1.00 91.50 85 ASP A N 1
ATOM 664 C CA . ASP A 1 85 ? 3.977 7.720 7.972 1.00 91.50 85 ASP A CA 1
ATOM 665 C C . ASP A 1 85 ? 4.499 8.148 9.362 1.00 91.50 85 ASP A C 1
ATOM 667 O O . ASP A 1 85 ? 5.365 9.007 9.525 1.00 91.50 85 ASP A O 1
ATOM 671 N N . VAL A 1 86 ? 3.909 7.556 10.403 1.00 92.56 86 VAL A N 1
ATOM 672 C CA . VAL A 1 86 ? 4.017 8.000 11.800 1.00 92.56 86 VAL A CA 1
ATOM 673 C C . VAL A 1 86 ? 5.451 8.034 12.323 1.00 92.56 86 VAL A C 1
ATOM 675 O O . VAL A 1 86 ? 5.778 8.910 13.112 1.00 92.56 86 VAL A O 1
ATOM 678 N N . PHE A 1 87 ? 6.326 7.130 11.880 1.00 90.56 87 PHE A N 1
ATOM 679 C CA . PHE A 1 87 ? 7.717 7.080 12.349 1.00 90.56 87 PHE A CA 1
ATOM 680 C C . PHE A 1 87 ? 8.680 7.932 11.531 1.00 90.56 87 PHE A C 1
ATOM 682 O O . PHE A 1 87 ? 9.806 8.148 11.969 1.00 90.56 87 PHE A O 1
ATOM 689 N N . GLU A 1 88 ? 8.251 8.415 10.368 1.00 86.44 88 GLU A N 1
ATOM 690 C CA . GLU A 1 88 ? 8.959 9.488 9.677 1.00 86.44 88 GLU A CA 1
ATOM 691 C C . GLU A 1 88 ? 8.679 10.816 10.388 1.00 86.44 88 GLU A C 1
ATOM 693 O O . GLU A 1 88 ? 9.607 11.553 10.710 1.00 86.44 88 GLU A O 1
ATOM 698 N N . ALA A 1 89 ? 7.409 11.068 10.724 1.00 88.94 89 ALA A N 1
ATOM 699 C CA . ALA A 1 89 ? 7.003 12.263 11.460 1.00 88.94 89 ALA A CA 1
ATOM 700 C C . ALA A 1 89 ? 7.479 12.259 12.924 1.00 88.94 89 ALA A C 1
ATOM 702 O O . ALA A 1 89 ? 7.892 13.291 13.449 1.00 88.94 89 ALA A O 1
ATOM 703 N N . LEU A 1 90 ? 7.418 11.103 13.594 1.00 91.94 90 LEU A N 1
ATOM 704 C CA . LEU A 1 90 ? 7.697 10.940 15.024 1.00 91.94 90 LEU A CA 1
ATOM 705 C C . LEU A 1 90 ? 8.644 9.746 15.277 1.00 91.94 90 LEU A C 1
ATOM 707 O O . LEU A 1 90 ? 8.229 8.730 15.849 1.00 91.94 90 LEU A O 1
ATOM 711 N N . PRO A 1 91 ? 9.933 9.839 14.892 1.00 88.25 91 PRO A N 1
ATOM 712 C CA . PRO A 1 91 ? 10.890 8.737 15.026 1.00 88.25 91 PRO A CA 1
ATOM 713 C C . PRO A 1 91 ? 11.066 8.228 16.463 1.00 88.25 91 PRO A C 1
ATOM 715 O O . PRO A 1 91 ? 11.358 7.051 16.673 1.00 88.25 91 PRO A O 1
ATOM 718 N N . GLN A 1 92 ? 10.860 9.098 17.456 1.00 89.44 92 GLN A N 1
ATOM 719 C CA . GLN A 1 92 ? 10.951 8.779 18.883 1.00 89.44 92 GLN A CA 1
ATOM 720 C C . GLN A 1 92 ? 9.888 7.783 19.366 1.00 89.44 92 GLN A C 1
ATOM 722 O O . GLN A 1 92 ? 10.044 7.208 20.438 1.00 89.44 92 GLN A O 1
ATOM 727 N N . LEU A 1 93 ? 8.809 7.582 18.601 1.00 90.06 93 LEU A N 1
ATOM 728 C CA . LEU A 1 93 ? 7.775 6.599 18.930 1.00 90.06 93 LEU A CA 1
ATOM 729 C C . LEU A 1 93 ? 8.153 5.171 18.516 1.00 90.06 93 LEU A C 1
ATOM 731 O O . LEU A 1 93 ? 7.431 4.231 18.856 1.00 90.06 93 LEU A O 1
ATOM 735 N N . TRP A 1 94 ? 9.256 4.983 17.786 1.00 86.69 94 TRP A N 1
ATOM 736 C CA . TRP A 1 94 ? 9.733 3.646 17.451 1.00 86.69 94 TRP A CA 1
ATOM 737 C C . TRP A 1 94 ? 10.163 2.882 18.706 1.00 86.69 94 TRP A C 1
ATOM 739 O O . TRP A 1 94 ? 10.864 3.419 19.562 1.00 86.69 94 TRP A O 1
ATOM 749 N N . HIS A 1 95 ? 9.808 1.599 18.784 1.00 84.38 95 HIS A N 1
ATOM 750 C CA . HIS A 1 95 ? 10.192 0.723 19.888 1.00 84.38 95 HIS A CA 1
ATOM 751 C C . HIS A 1 95 ? 10.661 -0.642 19.369 1.00 84.38 95 HIS A C 1
ATOM 753 O O . HIS A 1 95 ? 10.034 -1.158 18.443 1.00 84.38 95 HIS A O 1
ATOM 759 N N . PRO A 1 96 ? 11.674 -1.284 19.984 1.00 79.88 96 PRO A N 1
ATOM 760 C CA . PRO A 1 96 ? 12.152 -2.608 19.568 1.00 79.88 96 PRO A CA 1
ATOM 761 C C . PRO A 1 96 ? 11.077 -3.705 19.533 1.00 79.88 96 PRO A C 1
ATOM 763 O O . PRO A 1 96 ? 11.198 -4.671 18.794 1.00 79.88 96 PRO A O 1
ATOM 766 N N . ASP A 1 97 ? 9.993 -3.577 20.296 1.00 79.19 97 ASP A N 1
ATOM 767 C CA . ASP A 1 97 ? 8.890 -4.550 20.226 1.00 79.19 97 ASP A CA 1
ATOM 768 C C . ASP A 1 97 ? 8.066 -4.447 18.936 1.00 79.19 97 ASP A C 1
ATOM 770 O O . ASP A 1 97 ? 7.374 -5.396 18.582 1.00 79.19 97 ASP A O 1
ATOM 774 N N . ILE A 1 98 ? 8.143 -3.328 18.210 1.00 80.31 98 ILE A N 1
ATOM 775 C CA . ILE A 1 98 ? 7.579 -3.216 16.856 1.00 80.31 98 ILE A CA 1
ATOM 776 C C . ILE A 1 98 ? 8.399 -4.076 15.879 1.00 80.31 98 ILE A C 1
ATOM 778 O O . ILE A 1 98 ? 7.835 -4.689 14.972 1.00 80.31 98 ILE A O 1
ATOM 782 N N . ASP A 1 99 ? 9.711 -4.194 16.108 1.00 72.38 99 ASP A N 1
ATOM 783 C CA . ASP A 1 99 ? 10.603 -5.067 15.337 1.00 72.38 99 ASP A CA 1
ATOM 784 C C . ASP A 1 99 ? 10.368 -6.558 15.612 1.00 72.38 99 ASP A C 1
ATOM 786 O O . ASP A 1 99 ? 10.613 -7.387 14.739 1.00 72.38 99 ASP A O 1
ATOM 790 N N . LYS A 1 100 ? 9.865 -6.908 16.804 1.00 72.19 100 LYS A N 1
ATOM 791 C CA . L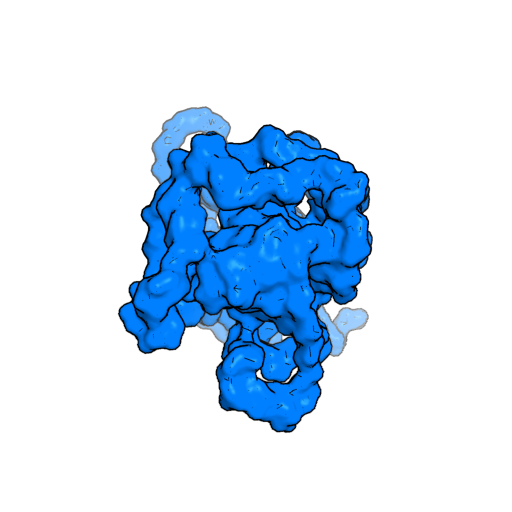YS A 1 100 ? 9.535 -8.299 17.174 1.00 72.19 100 LYS A CA 1
ATOM 792 C C . LYS A 1 100 ? 8.298 -8.838 16.460 1.00 72.19 100 LYS A C 1
ATOM 794 O O . LYS A 1 100 ? 8.066 -10.044 16.467 1.00 72.19 100 LYS A O 1
ATOM 799 N N . LEU A 1 101 ? 7.503 -7.959 15.859 1.00 73.94 101 LEU A N 1
ATOM 800 C CA . LEU A 1 101 ? 6.389 -8.354 15.006 1.00 73.94 101 LEU A CA 1
ATOM 801 C C . LEU A 1 101 ? 6.955 -8.980 13.737 1.00 73.94 101 LEU A C 1
ATOM 803 O O . LEU A 1 101 ? 8.040 -8.568 13.324 1.00 73.94 101 LEU A O 1
ATOM 807 N N . PRO A 1 102 ? 6.272 -9.972 13.136 1.00 67.75 102 PRO A N 1
ATOM 808 C CA . PRO A 1 102 ? 6.874 -10.838 12.133 1.00 67.75 102 PRO A CA 1
ATOM 809 C C . PRO A 1 102 ? 7.698 -10.055 11.104 1.00 67.75 102 PRO A C 1
ATOM 811 O O . PRO A 1 102 ? 7.146 -9.349 10.267 1.00 67.75 102 PRO A O 1
ATOM 814 N N . ASN A 1 103 ? 9.024 -10.188 11.210 1.00 63.84 103 ASN A N 1
ATOM 815 C CA . ASN A 1 103 ? 10.026 -9.752 10.240 1.00 63.84 103 ASN A CA 1
ATOM 816 C C . ASN A 1 103 ? 10.031 -8.270 9.812 1.00 63.84 103 ASN A C 1
ATOM 818 O O . ASN A 1 103 ? 10.556 -7.974 8.738 1.00 63.84 103 ASN A O 1
ATOM 822 N N . THR A 1 104 ? 9.580 -7.323 10.647 1.00 67.00 104 THR A N 1
ATOM 823 C CA . THR A 1 104 ? 9.639 -5.878 10.317 1.00 67.00 104 THR A CA 1
ATOM 824 C C . THR A 1 104 ? 11.058 -5.409 9.932 1.00 67.00 104 THR A C 1
ATOM 826 O O . THR A 1 104 ? 11.219 -4.598 9.021 1.00 67.00 104 THR A O 1
ATOM 829 N N . THR A 1 105 ? 12.100 -5.963 10.564 1.00 67.38 105 THR A N 1
ATOM 830 C CA . THR A 1 105 ? 13.524 -5.682 10.280 1.00 67.38 105 THR A CA 1
ATOM 831 C C . THR A 1 105 ? 14.366 -6.963 10.226 1.00 67.38 105 THR A C 1
ATOM 833 O O . THR A 1 105 ? 15.412 -7.091 10.861 1.00 67.38 105 THR A O 1
ATOM 836 N N . HIS A 1 106 ? 13.915 -7.956 9.455 1.00 73.38 106 HIS A N 1
ATOM 837 C CA . HIS A 1 106 ? 14.620 -9.236 9.338 1.00 73.38 106 HIS A CA 1
ATOM 838 C C . HIS A 1 106 ? 16.102 -9.063 8.914 1.00 73.38 106 HIS A C 1
ATOM 840 O O . HIS A 1 106 ? 16.376 -8.338 7.951 1.00 73.38 106 HIS A O 1
ATOM 846 N N . PRO A 1 107 ? 17.074 -9.768 9.535 1.00 76.88 107 PRO A N 1
ATOM 847 C CA . PRO A 1 107 ? 18.504 -9.563 9.271 1.00 76.88 107 PRO A CA 1
ATOM 848 C C . PRO A 1 107 ? 18.920 -9.705 7.805 1.00 76.88 107 PRO A C 1
ATOM 850 O O . PRO A 1 107 ? 19.770 -8.956 7.335 1.00 76.88 107 PRO A O 1
ATOM 853 N N . ARG A 1 108 ? 18.308 -10.626 7.043 1.00 75.06 108 ARG A N 1
ATOM 854 C CA . ARG A 1 108 ? 18.607 -10.742 5.600 1.00 75.06 108 ARG A CA 1
ATOM 855 C C . ARG A 1 108 ? 18.135 -9.535 4.799 1.00 75.06 108 ARG A C 1
ATOM 857 O O . ARG A 1 108 ? 18.767 -9.183 3.815 1.00 75.06 108 ARG A O 1
ATOM 864 N N . THR A 1 109 ? 17.038 -8.918 5.215 1.00 74.81 109 THR A N 1
ATOM 865 C CA . THR A 1 109 ? 16.490 -7.723 4.573 1.00 74.81 109 THR A CA 1
ATOM 866 C C . THR A 1 109 ? 17.421 -6.546 4.821 1.00 74.81 109 THR A C 1
ATOM 868 O O . THR A 1 109 ? 17.752 -5.829 3.884 1.00 74.81 109 THR A O 1
ATOM 871 N N . VAL A 1 110 ? 17.926 -6.409 6.052 1.00 74.81 110 VAL A N 1
ATOM 872 C CA . VAL A 1 110 ? 18.958 -5.419 6.399 1.00 74.81 110 VAL A CA 1
ATOM 873 C C . VAL A 1 110 ? 20.239 -5.652 5.594 1.00 74.81 110 VAL A C 1
ATOM 875 O O . VAL A 1 110 ? 20.713 -4.727 4.944 1.00 74.81 110 VAL A O 1
ATOM 878 N N . ALA A 1 111 ? 20.753 -6.884 5.558 1.00 78.31 111 ALA A N 1
ATOM 879 C CA . ALA A 1 111 ? 21.966 -7.213 4.808 1.00 78.31 111 ALA A CA 1
ATOM 880 C C . ALA A 1 111 ? 21.823 -6.950 3.298 1.00 78.31 111 ALA A C 1
ATOM 882 O O . ALA A 1 111 ? 22.759 -6.475 2.654 1.00 78.31 111 ALA A O 1
ATOM 883 N N . GLU A 1 112 ? 20.652 -7.226 2.716 1.00 77.31 112 GLU A N 1
ATOM 884 C CA . GLU A 1 112 ? 20.412 -6.929 1.302 1.00 77.31 112 GLU A CA 1
ATOM 885 C C . GLU A 1 112 ? 20.301 -5.424 1.048 1.00 77.31 112 GLU A C 1
ATOM 887 O O . GLU A 1 112 ? 20.865 -4.921 0.078 1.00 77.31 112 GLU A O 1
ATOM 892 N N . TYR A 1 113 ? 19.659 -4.675 1.947 1.00 73.06 113 TYR A N 1
ATOM 893 C CA . TYR A 1 113 ? 19.698 -3.218 1.898 1.00 73.06 113 TYR A CA 1
ATOM 894 C C . TYR A 1 113 ? 21.135 -2.686 1.949 1.00 73.06 113 TYR A C 1
ATOM 896 O O . TYR A 1 113 ? 21.494 -1.858 1.118 1.00 73.06 113 TYR A O 1
ATOM 904 N N . GLU A 1 114 ? 21.971 -3.168 2.872 1.00 73.62 114 GLU A N 1
ATOM 905 C CA . GLU A 1 114 ? 23.382 -2.771 2.976 1.00 73.62 114 GLU A CA 1
ATOM 906 C C . GLU A 1 114 ? 24.146 -3.065 1.682 1.00 73.62 114 GLU A C 1
ATOM 908 O O . GLU A 1 114 ? 24.864 -2.204 1.170 1.00 73.62 114 GLU A O 1
ATOM 913 N N . ARG A 1 115 ? 23.941 -4.255 1.108 1.00 76.38 115 ARG A N 1
ATOM 914 C CA . ARG A 1 115 ? 24.538 -4.652 -0.170 1.00 76.38 115 ARG A CA 1
ATOM 915 C C . ARG A 1 115 ? 24.126 -3.712 -1.301 1.00 76.38 115 ARG A C 1
ATOM 917 O O . ARG A 1 115 ? 24.980 -3.287 -2.081 1.00 76.38 115 ARG A O 1
ATOM 924 N N . LEU A 1 116 ? 22.836 -3.400 -1.407 1.00 72.62 116 LEU A N 1
ATOM 925 C CA . LEU A 1 116 ? 22.309 -2.495 -2.422 1.00 72.62 116 LEU A CA 1
ATOM 926 C C . LEU A 1 116 ? 22.872 -1.081 -2.223 1.00 72.62 116 LEU A C 1
ATOM 928 O O . LEU A 1 116 ? 23.425 -0.511 -3.156 1.00 72.62 116 LEU A O 1
ATOM 932 N N . HIS A 1 117 ? 22.834 -0.536 -1.011 1.00 68.75 117 HIS A N 1
ATOM 933 C CA . HIS A 1 117 ? 23.399 0.780 -0.699 1.00 68.75 117 HIS A CA 1
ATOM 934 C C . HIS A 1 117 ? 24.894 0.874 -1.046 1.00 68.75 117 HIS A C 1
ATOM 936 O O . HIS A 1 117 ? 25.303 1.802 -1.749 1.00 68.75 117 HIS A O 1
ATOM 942 N N . ALA A 1 118 ? 25.694 -0.125 -0.656 1.00 72.25 118 ALA A N 1
ATOM 943 C CA . ALA A 1 118 ? 27.117 -0.195 -0.989 1.00 72.25 118 ALA A CA 1
ATOM 944 C C . ALA A 1 118 ? 27.361 -0.249 -2.507 1.00 72.25 118 ALA A C 1
ATOM 946 O O . ALA A 1 118 ? 28.252 0.429 -3.014 1.00 72.25 118 ALA A O 1
ATOM 947 N N . ALA A 1 119 ? 26.543 -1.002 -3.250 1.00 68.56 119 ALA A N 1
ATOM 948 C CA . ALA A 1 119 ? 26.644 -1.093 -4.707 1.00 68.56 119 ALA A CA 1
ATOM 949 C C . ALA A 1 119 ? 26.322 0.230 -5.427 1.00 68.56 119 ALA A C 1
ATOM 951 O O . ALA A 1 119 ? 26.731 0.420 -6.573 1.00 68.56 119 ALA A O 1
ATOM 952 N N . PHE A 1 120 ? 25.593 1.133 -4.769 1.00 64.44 120 PHE A N 1
ATOM 953 C CA . PHE A 1 120 ? 25.147 2.404 -5.331 1.00 64.44 120 PHE A CA 1
ATOM 954 C C . PHE A 1 120 ? 25.824 3.640 -4.742 1.00 64.44 120 PHE A C 1
ATOM 956 O O . PHE A 1 120 ? 25.606 4.736 -5.258 1.00 64.44 120 PHE A O 1
ATOM 963 N N . ASN A 1 121 ? 26.651 3.474 -3.706 1.00 64.44 121 ASN A N 1
ATOM 964 C CA . ASN A 1 121 ? 27.256 4.566 -2.945 1.00 64.44 121 ASN A CA 1
ATOM 965 C C . ASN A 1 121 ? 26.210 5.567 -2.404 1.00 64.44 121 ASN A C 1
ATOM 967 O O . ASN A 1 121 ? 26.415 6.780 -2.443 1.00 64.44 121 ASN A O 1
ATOM 971 N N . LEU A 1 122 ? 25.061 5.056 -1.953 1.00 57.94 122 LEU A N 1
ATOM 972 C CA . LEU A 1 122 ? 23.960 5.843 -1.386 1.00 57.94 122 LEU A CA 1
ATOM 973 C C . LEU A 1 122 ? 23.845 5.506 0.103 1.00 57.94 122 LEU A C 1
ATOM 975 O O . LEU A 1 122 ? 23.863 4.326 0.404 1.00 57.94 122 LEU A O 1
ATOM 979 N N . ASP A 1 123 ? 23.738 6.517 0.975 1.00 56.19 123 ASP A N 1
ATOM 980 C CA . ASP A 1 123 ? 23.421 6.567 2.426 1.00 56.19 123 ASP A CA 1
ATOM 981 C C . ASP A 1 123 ? 23.852 5.435 3.409 1.00 56.19 123 ASP A C 1
ATOM 983 O O . ASP A 1 123 ? 24.156 4.304 3.055 1.00 56.19 123 ASP A O 1
ATOM 987 N N . SER A 1 124 ? 23.865 5.749 4.715 1.00 61.59 124 SER A N 1
ATOM 988 C CA . SER A 1 124 ? 24.307 4.861 5.813 1.00 61.59 124 SER A CA 1
ATOM 989 C C . SER A 1 124 ? 23.236 3.862 6.302 1.00 61.59 124 SER A C 1
ATOM 991 O O . SER A 1 124 ? 22.047 4.020 6.027 1.00 61.59 124 SER A O 1
ATOM 993 N N . VAL A 1 125 ? 23.629 2.872 7.124 1.00 58.97 125 VAL A N 1
ATOM 994 C CA . VAL A 1 125 ? 22.723 1.906 7.804 1.00 58.97 125 VAL A CA 1
ATOM 995 C C . VAL A 1 125 ? 21.554 2.593 8.528 1.00 58.97 125 VAL A C 1
ATOM 997 O O . VAL A 1 125 ? 20.434 2.082 8.543 1.00 58.97 125 VAL A O 1
ATOM 1000 N N . GLY A 1 126 ? 21.771 3.793 9.076 1.00 63.41 126 GLY A N 1
ATOM 1001 C CA . GLY A 1 126 ? 20.714 4.573 9.724 1.00 63.41 126 GLY A CA 1
ATOM 1002 C C . GLY A 1 126 ? 19.581 4.977 8.772 1.00 63.41 126 GLY A C 1
ATOM 1003 O O . GLY A 1 126 ? 18.416 4.948 9.165 1.00 63.41 126 GLY A O 1
ATOM 1004 N N . ALA A 1 127 ? 19.897 5.285 7.510 1.00 64.50 127 ALA A N 1
ATOM 1005 C CA . ALA A 1 127 ? 18.902 5.638 6.498 1.00 64.50 127 ALA A CA 1
ATOM 1006 C C . ALA A 1 127 ? 18.053 4.428 6.075 1.00 64.50 127 ALA A C 1
ATOM 1008 O O . ALA A 1 127 ? 16.849 4.559 5.861 1.00 64.50 127 ALA A O 1
ATOM 1009 N N . ILE A 1 128 ? 18.657 3.236 6.024 1.00 61.34 128 ILE A N 1
ATOM 1010 C CA . ILE A 1 128 ? 17.956 1.971 5.756 1.00 61.34 128 ILE A CA 1
ATOM 1011 C C . ILE A 1 128 ? 16.916 1.699 6.839 1.00 61.34 128 ILE A C 1
ATOM 1013 O O . ILE A 1 128 ? 15.750 1.442 6.540 1.00 61.34 128 ILE A O 1
ATOM 1017 N N . VAL A 1 129 ? 17.334 1.786 8.103 1.00 65.81 129 VAL A N 1
ATOM 1018 C CA . VAL A 1 129 ? 16.440 1.564 9.240 1.00 65.81 129 VAL A CA 1
ATOM 1019 C C . VAL A 1 129 ? 15.317 2.598 9.231 1.00 65.81 129 VAL A C 1
ATOM 1021 O O . VAL A 1 129 ? 14.156 2.219 9.331 1.00 65.81 129 VAL A O 1
ATOM 1024 N N . ALA A 1 130 ? 15.619 3.884 9.029 1.00 69.19 130 ALA A N 1
ATOM 1025 C CA . ALA A 1 130 ? 14.597 4.929 8.925 1.00 69.19 130 ALA A CA 1
ATOM 1026 C C . ALA A 1 130 ? 13.574 4.644 7.811 1.00 69.19 130 ALA A C 1
ATOM 1028 O O . ALA A 1 130 ? 12.374 4.821 8.000 1.00 69.19 130 ALA A O 1
ATOM 1029 N N . LYS A 1 131 ? 14.030 4.123 6.672 1.00 69.88 131 LYS A N 1
ATOM 1030 C CA . LYS A 1 131 ? 13.167 3.759 5.550 1.00 69.88 131 LYS A CA 1
ATOM 1031 C C . LYS A 1 131 ? 12.292 2.544 5.835 1.00 69.88 131 LYS A C 1
ATOM 1033 O O . LYS A 1 131 ? 11.115 2.570 5.497 1.00 69.88 131 LYS A O 1
ATOM 1038 N N . ALA A 1 132 ? 12.832 1.510 6.481 1.00 70.88 132 ALA A N 1
ATOM 1039 C CA . ALA A 1 132 ? 12.040 0.373 6.947 1.00 70.88 132 ALA A CA 1
ATOM 1040 C C . ALA A 1 132 ? 10.966 0.823 7.953 1.00 70.88 132 ALA A C 1
ATOM 1042 O O . ALA A 1 132 ? 9.813 0.418 7.847 1.00 70.88 132 ALA A O 1
ATOM 1043 N N . ARG A 1 133 ? 11.309 1.751 8.856 1.00 78.56 133 ARG A N 1
ATOM 1044 C CA . ARG A 1 133 ? 10.345 2.386 9.770 1.00 78.56 133 ARG A CA 1
ATOM 1045 C C . ARG A 1 133 ? 9.267 3.177 9.030 1.00 78.56 133 ARG A C 1
ATOM 1047 O O . ARG A 1 133 ? 8.114 3.132 9.436 1.00 78.56 133 ARG A O 1
ATOM 1054 N N . GLY A 1 134 ? 9.608 3.847 7.929 1.00 80.12 134 GLY A N 1
ATOM 1055 C CA . GLY A 1 134 ? 8.650 4.559 7.070 1.00 80.12 134 GLY A CA 1
ATOM 1056 C C . GLY A 1 134 ? 7.639 3.652 6.351 1.00 80.12 134 GLY A C 1
ATOM 1057 O O . GLY A 1 134 ? 6.621 4.122 5.854 1.00 80.12 134 GLY A O 1
ATOM 1058 N N . LEU A 1 135 ? 7.868 2.337 6.314 1.00 85.12 135 LEU A N 1
ATOM 1059 C CA . LEU A 1 135 ? 6.889 1.368 5.803 1.00 85.12 135 LEU A CA 1
ATOM 1060 C C . LEU A 1 135 ? 5.853 0.970 6.850 1.00 85.12 135 LEU A C 1
ATOM 1062 O O . LEU A 1 135 ? 4.887 0.276 6.531 1.00 85.12 135 LEU A O 1
ATOM 1066 N N . CYS A 1 136 ? 6.051 1.422 8.084 1.00 89.81 136 CYS A N 1
ATOM 1067 C CA . CYS A 1 136 ? 5.099 1.282 9.156 1.00 89.81 136 CYS A CA 1
ATOM 1068 C C . CYS A 1 136 ? 4.227 2.528 9.267 1.00 89.81 136 CYS A C 1
ATOM 1070 O O . CYS A 1 136 ? 4.715 3.639 9.477 1.00 89.81 136 CYS A O 1
ATOM 1072 N N . LYS A 1 137 ? 2.915 2.337 9.158 1.00 93.44 137 LYS A N 1
ATOM 1073 C CA . LYS A 1 137 ? 1.949 3.424 9.040 1.00 93.44 137 LYS A CA 1
ATOM 1074 C C . LYS A 1 137 ? 0.813 3.285 10.035 1.00 93.44 137 LYS A C 1
ATOM 1076 O O . LYS A 1 137 ? 0.321 2.184 10.299 1.00 93.44 137 LYS A O 1
ATOM 1081 N N . LEU A 1 138 ? 0.365 4.425 10.552 1.00 95.50 138 LEU A N 1
ATOM 1082 C CA . LEU A 1 138 ? -0.808 4.515 11.411 1.00 95.50 138 LEU A CA 1
ATOM 1083 C C . LEU A 1 138 ? -2.053 4.795 10.570 1.00 95.50 138 LEU A C 1
ATOM 1085 O O . LEU A 1 138 ? -2.081 5.695 9.733 1.00 95.50 138 LEU A O 1
ATOM 1089 N N . PHE A 1 139 ? -3.109 4.036 10.828 1.00 96.94 139 PHE A N 1
ATOM 1090 C CA . PHE A 1 139 ? -4.410 4.205 10.207 1.00 96.94 139 PHE A CA 1
ATOM 1091 C C . PHE A 1 139 ? -5.424 4.589 11.280 1.00 96.94 139 PHE A C 1
ATOM 1093 O O . PHE A 1 139 ? -5.473 3.944 12.326 1.00 96.94 139 PHE A O 1
ATOM 1100 N N . ALA A 1 140 ? -6.262 5.584 11.000 1.00 96.81 140 ALA A N 1
ATOM 1101 C CA . ALA A 1 140 ? -7.343 6.013 11.886 1.00 96.81 140 ALA A CA 1
ATOM 1102 C C . ALA A 1 140 ? -8.603 6.290 11.070 1.00 96.81 140 ALA A C 1
ATOM 1104 O O . ALA A 1 140 ? -8.557 7.042 10.097 1.00 96.81 140 ALA A O 1
ATOM 1105 N N . GLY A 1 141 ? -9.726 5.677 11.435 1.00 95.00 141 GLY A N 1
ATOM 1106 C CA . GLY A 1 141 ? -10.967 5.866 10.688 1.00 95.00 141 GLY A CA 1
ATOM 1107 C C . GLY A 1 141 ? -12.228 5.575 11.497 1.00 95.00 141 GLY A C 1
ATOM 1108 O O . GLY A 1 141 ? -12.168 4.803 12.462 1.00 95.00 141 GLY A O 1
ATOM 1109 N N . PRO A 1 142 ? -13.362 6.183 11.105 1.00 95.00 142 PRO A N 1
ATOM 1110 C CA . PRO A 1 142 ? -14.662 5.917 11.708 1.00 95.00 142 PRO A CA 1
ATOM 1111 C C . PRO A 1 142 ? -15.229 4.556 11.304 1.00 95.00 142 PRO A C 1
ATOM 1113 O O . PRO A 1 142 ? -14.638 3.822 10.511 1.00 95.00 142 PRO A O 1
ATOM 1116 N N . ILE A 1 143 ? -16.401 4.230 11.855 1.00 93.50 143 ILE A N 1
ATOM 1117 C CA . ILE A 1 143 ? -17.226 3.108 11.387 1.00 93.50 143 ILE A CA 1
ATOM 1118 C C . ILE A 1 143 ? -17.443 3.246 9.877 1.00 93.50 143 ILE A C 1
ATOM 1120 O O . ILE A 1 143 ? -17.711 4.341 9.385 1.00 93.50 143 ILE A O 1
ATOM 1124 N N . GLY A 1 144 ? -17.286 2.146 9.143 1.00 91.88 144 GLY A N 1
ATOM 1125 C CA . GLY A 1 144 ? -17.435 2.121 7.689 1.00 91.88 144 GLY A CA 1
ATOM 1126 C C . GLY A 1 144 ? -16.225 2.644 6.910 1.00 91.88 144 GLY A C 1
ATOM 1127 O O . GLY A 1 144 ? -16.277 2.689 5.686 1.00 91.88 144 GLY A O 1
ATOM 1128 N N . ALA A 1 145 ? -15.117 3.012 7.567 1.00 94.06 145 ALA A N 1
ATOM 1129 C CA . ALA A 1 145 ? -13.879 3.337 6.860 1.00 94.06 145 ALA A CA 1
ATOM 1130 C C . ALA A 1 145 ? -13.302 2.086 6.181 1.00 94.06 145 ALA A C 1
ATOM 1132 O O . ALA A 1 145 ? -12.947 1.115 6.857 1.00 94.06 145 ALA A O 1
ATOM 1133 N N . ILE A 1 146 ? -13.204 2.124 4.849 1.00 94.00 146 ILE A N 1
ATOM 1134 C CA . ILE A 1 146 ? -12.813 0.987 4.010 1.00 94.00 146 ILE A CA 1
ATOM 1135 C C . ILE A 1 146 ? -11.383 1.161 3.486 1.00 94.00 146 ILE A C 1
ATOM 1137 O O . ILE A 1 146 ? -11.034 2.184 2.895 1.00 94.00 146 ILE A O 1
ATOM 1141 N N . THR A 1 147 ? -10.577 0.112 3.642 1.00 93.94 147 THR A N 1
ATOM 1142 C CA . THR A 1 147 ? -9.434 -0.178 2.774 1.00 93.94 147 THR A CA 1
ATOM 1143 C C . THR A 1 147 ? -9.914 -1.160 1.707 1.00 93.94 147 THR A C 1
ATOM 1145 O O . THR A 1 147 ? -10.180 -2.325 2.011 1.00 93.94 147 THR A O 1
ATOM 1148 N N . ARG A 1 148 ? -10.047 -0.688 0.465 1.00 92.75 148 ARG A N 1
ATOM 1149 C CA . ARG A 1 148 ? -10.508 -1.486 -0.681 1.00 92.75 148 ARG A CA 1
ATOM 1150 C C . ARG A 1 148 ? -9.555 -2.641 -0.968 1.00 92.75 148 ARG A C 1
ATOM 1152 O O . ARG A 1 148 ? -8.387 -2.597 -0.582 1.00 92.75 148 ARG A O 1
ATOM 1159 N N . ILE A 1 149 ? -10.058 -3.666 -1.655 1.00 92.12 149 ILE A N 1
ATOM 1160 C CA . ILE A 1 149 ? -9.289 -4.884 -1.884 1.00 92.12 149 ILE A CA 1
ATOM 1161 C C . ILE A 1 149 ? -8.064 -4.609 -2.763 1.00 92.12 149 ILE A C 1
ATOM 1163 O O . ILE A 1 149 ? -8.171 -4.002 -3.834 1.00 92.12 149 ILE A O 1
ATOM 1167 N N . HIS A 1 150 ? -6.899 -5.045 -2.301 1.00 90.44 150 HIS A N 1
ATOM 1168 C CA . HIS A 1 150 ? -5.645 -4.876 -3.027 1.00 90.44 150 HIS A CA 1
ATOM 1169 C C . HIS A 1 150 ? -4.588 -5.890 -2.580 1.00 90.44 150 HIS A C 1
ATOM 1171 O O . HIS A 1 150 ? -4.788 -6.596 -1.592 1.00 90.44 150 HIS A O 1
ATOM 1177 N N . GLN A 1 151 ? -3.473 -5.959 -3.306 1.00 89.25 151 GLN A N 1
ATOM 1178 C CA . GLN A 1 151 ? -2.223 -6.545 -2.808 1.00 89.25 151 GLN A CA 1
ATOM 1179 C C . GLN A 1 151 ? -1.235 -5.416 -2.498 1.00 89.25 151 GLN A C 1
ATOM 1181 O O . GLN A 1 151 ? -1.250 -4.371 -3.157 1.00 89.25 151 GLN A O 1
ATOM 1186 N N . ASP A 1 152 ? -0.363 -5.640 -1.519 1.00 86.38 152 ASP A N 1
ATOM 1187 C CA . ASP A 1 152 ? 0.719 -4.711 -1.214 1.00 86.38 152 ASP A CA 1
ATOM 1188 C C . ASP A 1 152 ? 1.781 -4.681 -2.321 1.00 86.38 152 ASP A C 1
ATOM 1190 O O . ASP A 1 152 ? 1.977 -5.636 -3.077 1.00 86.38 152 ASP A O 1
ATOM 1194 N N . ASN A 1 153 ? 2.467 -3.545 -2.433 1.00 77.50 153 ASN A N 1
ATOM 1195 C CA . ASN A 1 153 ? 3.425 -3.311 -3.507 1.00 77.50 153 ASN A CA 1
ATOM 1196 C C . ASN A 1 153 ? 4.698 -4.153 -3.341 1.00 77.50 153 ASN A C 1
ATOM 1198 O O . ASN A 1 153 ? 5.147 -4.420 -2.227 1.00 77.50 153 ASN A O 1
ATOM 1202 N N . HIS A 1 154 ? 5.335 -4.461 -4.476 1.00 77.06 154 HIS A N 1
ATOM 1203 C CA . HIS A 1 154 ? 6.680 -5.044 -4.538 1.00 77.06 154 HIS A CA 1
ATOM 1204 C C .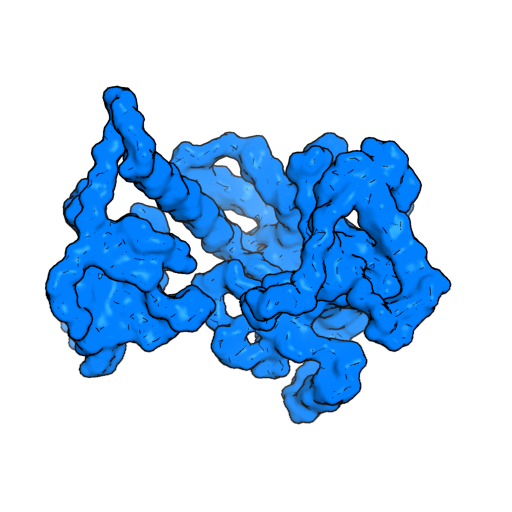 HIS A 1 154 ? 6.836 -6.329 -3.719 1.00 77.06 154 HIS A C 1
ATOM 1206 O O . HIS A 1 154 ? 7.825 -6.502 -3.012 1.00 77.06 154 HIS A O 1
ATOM 1212 N N . ASP A 1 155 ? 5.839 -7.208 -3.798 1.00 83.44 155 ASP A N 1
ATOM 1213 C CA . ASP A 1 155 ? 5.810 -8.500 -3.109 1.00 83.44 155 ASP A CA 1
ATOM 1214 C C . ASP A 1 155 ? 5.989 -8.396 -1.591 1.00 83.44 155 ASP A C 1
ATOM 1216 O O . ASP A 1 155 ? 6.416 -9.358 -0.960 1.00 83.44 155 ASP A O 1
ATOM 1220 N N . ALA A 1 156 ? 5.687 -7.248 -0.981 1.00 86.50 156 ALA A N 1
ATOM 1221 C CA . ALA A 1 156 ? 5.786 -7.102 0.462 1.00 86.50 156 ALA A CA 1
ATOM 1222 C C . ALA A 1 156 ? 4.806 -8.045 1.173 1.00 86.50 156 ALA A C 1
ATOM 1224 O O . ALA A 1 156 ? 3.664 -8.230 0.749 1.00 86.50 156 ALA A O 1
ATOM 1225 N N . HIS A 1 157 ? 5.252 -8.605 2.294 1.00 90.06 157 HIS A N 1
ATOM 1226 C CA . HIS A 1 157 ? 4.328 -9.073 3.317 1.00 90.06 157 HIS A CA 1
ATOM 1227 C C . HIS A 1 157 ? 3.790 -7.848 4.059 1.00 90.06 157 HIS A C 1
ATOM 1229 O O . HIS A 1 157 ? 4.430 -6.792 4.080 1.00 90.06 157 HIS A O 1
ATOM 1235 N N . ALA A 1 158 ? 2.659 -7.996 4.734 1.00 91.50 158 ALA A N 1
ATOM 1236 C CA . ALA A 1 158 ? 2.177 -7.004 5.676 1.00 91.50 158 ALA A CA 1
ATOM 1237 C C . ALA A 1 158 ? 1.671 -7.651 6.949 1.00 91.50 158 ALA A C 1
ATOM 1239 O O . ALA A 1 158 ? 0.967 -8.660 6.920 1.00 91.50 158 ALA A O 1
ATOM 1240 N N . TRP A 1 159 ? 1.965 -7.025 8.081 1.00 92.19 159 TRP A N 1
ATOM 1241 C CA . TRP A 1 159 ? 1.210 -7.272 9.298 1.00 92.19 159 TRP A CA 1
ATOM 1242 C C . TRP A 1 159 ? 0.375 -6.045 9.634 1.00 92.19 159 TRP A C 1
ATOM 1244 O O . TRP A 1 159 ? 0.820 -4.911 9.469 1.00 92.19 159 TRP A O 1
ATOM 1254 N N . LEU A 1 160 ? -0.849 -6.269 10.112 1.00 93.56 160 LEU A N 1
ATOM 1255 C CA . LEU A 1 160 ? -1.751 -5.216 10.566 1.00 93.56 160 LEU A CA 1
ATOM 1256 C C . LEU A 1 160 ? -2.222 -5.551 11.974 1.00 93.56 160 LEU A C 1
ATOM 1258 O O . LEU A 1 160 ? -2.910 -6.548 12.187 1.00 93.56 160 LEU A O 1
ATOM 1262 N N . CYS A 1 161 ? -1.839 -4.717 12.934 1.00 92.38 161 CYS A N 1
ATOM 1263 C CA . CYS A 1 161 ? -2.267 -4.829 14.315 1.00 92.38 161 CYS A CA 1
ATOM 1264 C C . CYS A 1 161 ? -3.342 -3.804 14.615 1.00 92.38 161 CYS A C 1
ATOM 1266 O O . CYS A 1 161 ? -3.123 -2.593 14.496 1.00 92.38 161 CYS A O 1
ATOM 1268 N N . ASN A 1 162 ? -4.484 -4.285 15.086 1.00 93.06 162 ASN A N 1
ATOM 1269 C CA . ASN A 1 162 ? -5.537 -3.401 15.530 1.00 93.06 162 ASN A CA 1
ATOM 1270 C C . ASN A 1 162 ? -5.201 -2.886 16.937 1.00 93.06 162 ASN A C 1
ATOM 1272 O O . ASN A 1 162 ? -5.106 -3.657 17.883 1.00 93.06 162 ASN A O 1
ATOM 1276 N N . VAL A 1 163 ? -4.949 -1.588 17.078 1.00 92.62 163 VAL A N 1
ATOM 1277 C CA . VAL A 1 163 ? -4.561 -0.947 18.346 1.00 92.62 163 VAL A CA 1
ATOM 1278 C C . VAL A 1 163 ? -5.801 -0.562 19.150 1.00 92.62 163 VAL A C 1
ATOM 1280 O O . VAL A 1 163 ? -5.855 -0.763 20.363 1.00 92.62 163 VAL A O 1
ATOM 1283 N N . ARG A 1 164 ? -6.822 -0.027 18.472 1.00 94.50 164 ARG A N 1
ATOM 1284 C CA . ARG A 1 164 ? -8.124 0.326 19.051 1.00 94.50 164 ARG A CA 1
ATOM 1285 C C . ARG A 1 164 ? -9.242 -0.066 18.104 1.00 94.50 164 ARG A C 1
ATOM 1287 O O . ARG A 1 164 ? -9.063 -0.029 16.892 1.00 94.50 164 ARG A O 1
ATOM 1294 N N . GLY A 1 165 ? -10.412 -0.318 18.676 1.00 94.94 165 GLY A N 1
ATOM 1295 C CA . GLY A 1 165 ? -11.616 -0.625 17.920 1.00 94.94 165 GLY A CA 1
ATOM 1296 C C . GLY A 1 165 ? -11.631 -2.040 17.361 1.00 94.94 165 GLY A C 1
ATOM 1297 O O . GLY A 1 165 ? -10.892 -2.903 17.825 1.00 94.94 165 GLY A O 1
ATOM 1298 N N . ARG A 1 166 ? -12.489 -2.272 16.371 1.00 96.62 166 ARG A N 1
ATOM 1299 C CA . ARG A 1 166 ? -12.723 -3.568 15.732 1.00 96.62 166 ARG A CA 1
ATOM 1300 C C . ARG A 1 166 ? -12.720 -3.388 14.229 1.00 96.62 166 ARG A C 1
ATOM 1302 O O . ARG A 1 166 ? -13.394 -2.493 13.712 1.00 96.62 166 ARG A O 1
ATOM 1309 N N . LYS A 1 167 ? -12.006 -4.260 13.525 1.00 97.31 167 LYS A N 1
ATOM 1310 C CA . LYS A 1 167 ? -11.891 -4.187 12.069 1.00 97.31 167 LYS A CA 1
ATOM 1311 C C . LYS A 1 167 ? -12.107 -5.553 11.442 1.00 97.31 167 LYS A C 1
ATOM 1313 O O . LYS A 1 167 ? -11.461 -6.519 11.839 1.00 97.31 167 LYS A O 1
ATOM 1318 N N . LEU A 1 168 ? -13.014 -5.629 10.474 1.00 97.62 168 LEU A N 1
ATOM 1319 C CA . LEU A 1 168 ? -13.174 -6.808 9.633 1.00 97.62 168 LEU A CA 1
ATOM 1320 C C . LEU A 1 168 ? -12.077 -6.794 8.573 1.00 97.62 168 LEU A C 1
ATOM 1322 O O . LEU A 1 168 ? -11.873 -5.779 7.911 1.00 97.62 168 LEU A O 1
ATOM 1326 N N . TYR A 1 169 ? -11.423 -7.932 8.402 1.00 97.50 169 TYR A N 1
ATOM 1327 C CA . TYR A 1 169 ? -10.496 -8.221 7.323 1.00 97.50 169 TYR A CA 1
ATOM 1328 C C . TYR A 1 169 ? -11.062 -9.329 6.450 1.00 97.50 169 TYR A C 1
ATOM 1330 O O . TYR A 1 169 ? -11.573 -10.320 6.971 1.00 97.50 169 TYR A O 1
ATOM 1338 N N . VAL A 1 170 ? -10.939 -9.167 5.136 1.00 96.12 170 VAL A N 1
ATOM 1339 C CA . VAL A 1 170 ? -11.279 -10.190 4.144 1.00 96.12 170 VAL A CA 1
ATOM 1340 C C . VAL A 1 170 ? -10.068 -10.410 3.252 1.00 96.12 170 VAL A C 1
ATOM 1342 O O . VAL A 1 170 ? -9.501 -9.443 2.750 1.00 96.12 170 VAL A O 1
ATOM 1345 N N . LEU A 1 171 ? -9.656 -11.661 3.071 1.00 95.00 171 LEU A N 1
ATOM 1346 C CA . LEU A 1 171 ? -8.485 -12.042 2.295 1.00 95.00 171 LEU A CA 1
ATOM 1347 C C . LEU A 1 171 ? -8.861 -13.007 1.171 1.00 95.00 171 LEU A C 1
ATOM 1349 O O . LEU A 1 171 ? -9.742 -13.848 1.344 1.00 95.00 171 LEU A O 1
ATOM 1353 N N . CYS A 1 172 ? -8.146 -12.917 0.049 1.00 92.62 172 CYS A N 1
ATOM 1354 C CA . CYS A 1 172 ? -8.214 -13.888 -1.046 1.00 92.62 172 CYS A CA 1
ATOM 1355 C C . CYS A 1 172 ? -6.810 -14.393 -1.373 1.00 92.62 172 CYS A C 1
ATOM 1357 O O . CYS A 1 172 ? -5.825 -13.653 -1.256 1.00 92.62 172 CYS A O 1
ATOM 1359 N N . ARG A 1 173 ? -6.725 -15.649 -1.815 1.00 92.31 173 ARG A N 1
ATOM 1360 C CA . ARG A 1 173 ? -5.441 -16.258 -2.151 1.00 92.31 173 ARG A CA 1
ATOM 1361 C C . ARG A 1 173 ? -4.813 -15.612 -3.399 1.00 92.31 173 ARG A C 1
ATOM 1363 O O . ARG A 1 173 ? -5.548 -15.163 -4.284 1.00 92.31 173 ARG A O 1
ATOM 1370 N N . PRO A 1 174 ? -3.473 -15.594 -3.518 1.00 89.88 174 PRO A N 1
ATOM 1371 C CA . PRO A 1 174 ? -2.789 -15.101 -4.714 1.00 89.88 174 PRO A CA 1
ATOM 1372 C C . PRO A 1 174 ? -3.207 -15.831 -6.001 1.00 89.88 174 PRO A C 1
ATOM 1374 O O . PRO A 1 174 ? -3.263 -15.222 -7.069 1.00 89.88 174 PRO A O 1
ATOM 1377 N N . GLU A 1 175 ? -3.538 -17.120 -5.926 1.00 89.19 175 GLU A N 1
ATOM 1378 C CA . GLU A 1 175 ? -3.915 -17.936 -7.089 1.00 89.19 175 GLU A CA 1
ATOM 1379 C C . GLU A 1 175 ? -5.247 -17.488 -7.709 1.00 89.19 175 GLU A C 1
ATOM 1381 O O . GLU A 1 175 ? -5.463 -17.641 -8.911 1.00 89.19 175 GLU A O 1
ATOM 1386 N N . ASP A 1 176 ? -6.110 -16.854 -6.914 1.00 89.94 176 ASP A N 1
ATOM 1387 C CA . ASP A 1 176 ? -7.413 -16.349 -7.345 1.00 89.94 176 ASP A CA 1
ATOM 1388 C C . ASP A 1 176 ? -7.351 -14.927 -7.926 1.00 89.94 176 ASP A C 1
ATOM 1390 O O . ASP A 1 176 ? -8.382 -14.314 -8.204 1.00 89.94 176 ASP A O 1
ATOM 1394 N N . SER A 1 177 ? -6.151 -14.393 -8.163 1.00 86.44 177 SER A N 1
ATOM 1395 C CA . SER A 1 177 ? -5.943 -13.019 -8.639 1.00 86.44 177 SER A CA 1
ATOM 1396 C C . SER A 1 177 ? -6.796 -12.642 -9.857 1.00 86.44 177 SER A C 1
ATOM 1398 O O . SER A 1 177 ? -7.364 -11.554 -9.887 1.00 86.44 177 SER A O 1
ATOM 1400 N N . LEU A 1 178 ? -6.960 -13.551 -10.826 1.00 83.81 178 LEU A N 1
ATOM 1401 C CA . LEU A 1 178 ? -7.776 -13.324 -12.032 1.00 83.81 178 LEU A CA 1
ATOM 1402 C C . LEU A 1 178 ? -9.283 -13.210 -11.753 1.00 83.81 178 LEU A C 1
ATOM 1404 O O . LEU A 1 178 ? -10.016 -12.643 -12.562 1.00 83.81 178 LEU A O 1
ATOM 1408 N N . LYS A 1 179 ? -9.754 -13.744 -10.621 1.00 86.31 179 LYS A N 1
ATOM 1409 C CA . LYS A 1 179 ? -11.148 -13.633 -10.170 1.00 86.31 179 LYS A CA 1
ATOM 1410 C C . LYS A 1 179 ? -11.403 -12.314 -9.430 1.00 86.31 179 LYS A C 1
ATOM 1412 O O . LYS A 1 179 ? -12.536 -11.837 -9.410 1.00 86.31 179 LYS A O 1
ATOM 1417 N N . VAL A 1 180 ? -10.362 -11.731 -8.827 1.00 83.88 180 VAL A N 1
ATOM 1418 C CA . VAL A 1 180 ? -10.431 -10.490 -8.033 1.00 83.88 180 VAL A CA 1
ATOM 1419 C C . VAL A 1 180 ? -10.167 -9.247 -8.892 1.00 83.88 180 VAL A C 1
ATOM 1421 O O . VAL A 1 180 ? -10.829 -8.216 -8.724 1.00 83.88 180 VAL A O 1
ATOM 1424 N N . ALA A 1 181 ? -9.225 -9.345 -9.831 1.00 77.25 181 ALA A N 1
ATOM 1425 C CA . ALA A 1 181 ? -8.805 -8.257 -10.702 1.00 77.25 181 ALA A CA 1
ATOM 1426 C C . ALA A 1 181 ? -8.653 -8.732 -12.162 1.00 77.25 181 ALA A C 1
ATOM 1428 O O . ALA A 1 181 ? -8.145 -9.825 -12.414 1.00 77.25 181 ALA A O 1
ATOM 1429 N N . PRO A 1 182 ? -9.080 -7.930 -13.156 1.00 64.00 182 PRO A N 1
ATOM 1430 C CA . PRO A 1 182 ? -8.922 -8.288 -14.564 1.00 64.00 182 PRO A CA 1
ATOM 1431 C C . PRO A 1 182 ? -7.434 -8.330 -14.976 1.00 64.00 182 PRO A C 1
ATOM 1433 O O . PRO A 1 182 ? -6.629 -7.621 -14.378 1.00 64.00 182 PRO A O 1
ATOM 1436 N N . PRO A 1 183 ? -7.052 -9.052 -16.051 1.00 54.81 183 PRO A N 1
ATOM 1437 C CA . PRO A 1 183 ? -5.655 -9.191 -16.492 1.00 54.81 183 PRO A CA 1
ATOM 1438 C C . PRO A 1 183 ? -4.893 -7.868 -16.667 1.00 54.81 183 PRO A C 1
ATOM 1440 O O . PRO A 1 183 ? -3.736 -7.773 -16.285 1.00 54.81 183 PRO A O 1
ATOM 1443 N N . ARG A 1 184 ? -5.561 -6.810 -17.154 1.00 51.25 184 ARG A N 1
ATOM 1444 C CA . ARG A 1 184 ? -4.970 -5.461 -17.294 1.00 51.25 184 ARG A CA 1
ATOM 1445 C C . ARG A 1 184 ? -4.643 -4.773 -15.958 1.00 51.25 184 ARG A C 1
ATOM 1447 O O . ARG A 1 184 ? -3.932 -3.780 -15.952 1.00 51.25 184 ARG A O 1
ATOM 1454 N N . ALA A 1 185 ? -5.198 -5.259 -14.849 1.00 47.81 185 ALA A N 1
ATOM 1455 C CA . ALA A 1 185 ? -4.906 -4.811 -13.486 1.00 47.81 185 ALA A CA 1
ATOM 1456 C C . ALA A 1 185 ? -3.885 -5.723 -12.772 1.00 47.81 185 ALA A C 1
ATOM 1458 O O . ALA A 1 185 ? -3.502 -5.442 -11.640 1.00 47.81 185 ALA A O 1
ATOM 1459 N N . LEU A 1 186 ? -3.450 -6.805 -13.431 1.00 48.12 186 LEU A N 1
ATOM 1460 C CA . LEU A 1 186 ? -2.517 -7.812 -12.920 1.00 48.12 186 LEU A CA 1
ATOM 1461 C C . LEU A 1 186 ? -1.127 -7.719 -13.554 1.00 48.12 186 LEU A C 1
ATOM 1463 O O . LEU A 1 186 ? -0.339 -8.651 -13.397 1.00 48.12 186 LEU A O 1
ATOM 1467 N N . ASP A 1 187 ? -0.820 -6.636 -14.276 1.00 43.81 187 ASP A N 1
ATOM 1468 C CA . ASP A 1 187 ? 0.485 -6.441 -14.908 1.00 43.81 187 ASP A CA 1
ATOM 1469 C C . ASP A 1 187 ? 1.596 -6.455 -13.849 1.00 43.81 187 ASP A C 1
ATOM 1471 O O . ASP A 1 187 ? 1.910 -5.451 -13.211 1.00 43.81 187 ASP A O 1
ATOM 1475 N N . ARG A 1 188 ? 2.222 -7.629 -13.695 1.00 42.97 188 ARG A N 1
ATOM 1476 C CA . ARG A 1 188 ? 3.257 -7.988 -12.706 1.00 42.97 188 ARG A CA 1
ATOM 1477 C C . ARG A 1 188 ? 4.568 -7.200 -12.848 1.00 42.97 188 ARG A C 1
ATOM 1479 O O . ARG A 1 188 ? 5.590 -7.573 -12.283 1.00 42.97 188 ARG A O 1
ATOM 1486 N N . GLY A 1 189 ? 4.582 -6.155 -13.673 1.00 38.38 189 GLY A N 1
ATOM 1487 C CA . GLY A 1 189 ? 5.789 -5.450 -14.073 1.00 38.38 189 GLY A CA 1
ATOM 1488 C C . GLY A 1 189 ? 6.192 -4.283 -13.177 1.00 38.38 189 GLY A C 1
ATOM 1489 O O . GLY A 1 189 ? 7.360 -3.901 -13.223 1.00 38.38 189 GLY A O 1
ATOM 1490 N N . ARG A 1 190 ? 5.279 -3.655 -12.422 1.00 41.06 190 ARG A N 1
ATOM 1491 C CA . ARG A 1 190 ? 5.537 -2.324 -11.836 1.00 41.06 190 ARG A CA 1
ATOM 1492 C C . ARG A 1 190 ? 4.737 -2.075 -10.556 1.00 41.06 190 ARG A C 1
ATOM 1494 O O . ARG A 1 190 ? 3.628 -2.563 -10.417 1.00 41.06 190 ARG A O 1
ATOM 1501 N N . GLY A 1 191 ? 5.309 -1.270 -9.650 1.00 37.22 191 GLY A N 1
ATOM 1502 C CA . GLY A 1 191 ? 4.747 -0.824 -8.362 1.00 37.22 191 GLY A CA 1
ATOM 1503 C C . GLY A 1 191 ? 3.520 0.092 -8.464 1.00 37.22 191 GLY A C 1
ATOM 1504 O O . GLY A 1 191 ? 3.475 1.156 -7.847 1.00 37.22 191 GLY A O 1
ATOM 1505 N N . THR A 1 192 ? 2.547 -0.305 -9.274 1.00 38.53 192 THR A N 1
ATOM 1506 C CA . THR A 1 192 ? 1.197 0.244 -9.331 1.00 38.53 192 THR A CA 1
ATOM 1507 C C . THR A 1 192 ? 0.276 -0.722 -8.602 1.00 38.53 192 THR A C 1
ATOM 1509 O O . THR A 1 192 ? 0.303 -1.918 -8.868 1.00 38.53 192 THR A O 1
ATOM 1512 N N . GLN A 1 193 ? -0.508 -0.186 -7.674 1.00 51.00 193 GLN A N 1
ATOM 1513 C CA . GLN A 1 193 ? -1.411 -0.905 -6.779 1.00 51.00 193 GLN A CA 1
ATOM 1514 C C . GLN A 1 193 ? -2.188 -2.006 -7.519 1.00 51.00 193 GLN A C 1
ATOM 1516 O O . GLN A 1 193 ? -2.958 -1.707 -8.438 1.00 51.00 193 GLN A O 1
ATOM 1521 N N . TYR A 1 194 ? -2.015 -3.263 -7.105 1.00 60.50 194 TYR A N 1
ATOM 1522 C CA . TYR A 1 194 ? -2.853 -4.365 -7.567 1.00 60.50 194 TYR A CA 1
ATOM 1523 C C . TYR A 1 194 ? -4.259 -4.123 -7.029 1.00 60.50 194 TYR A C 1
ATOM 1525 O O . TYR A 1 194 ? -4.544 -4.385 -5.864 1.00 60.50 194 TYR A O 1
ATOM 1533 N N . SER A 1 195 ? -5.111 -3.516 -7.848 1.00 62.16 195 SER A N 1
ATOM 1534 C CA . SER A 1 195 ? -6.435 -3.057 -7.443 1.00 62.16 195 SER A CA 1
ATOM 1535 C C . SER A 1 195 ? -7.497 -4.030 -7.925 1.00 62.16 195 SER A C 1
ATOM 1537 O O . SER A 1 195 ? -7.611 -4.317 -9.119 1.00 62.16 195 SER A O 1
ATOM 1539 N N . GLY A 1 196 ? -8.275 -4.564 -6.987 1.00 62.84 196 GLY A N 1
ATOM 1540 C CA . GLY A 1 196 ? -9.453 -5.349 -7.321 1.00 62.84 196 GLY A CA 1
ATOM 1541 C C . GLY A 1 196 ? -10.666 -4.436 -7.419 1.00 62.84 196 GLY A C 1
ATOM 1542 O O . GLY A 1 196 ? -10.765 -3.422 -6.729 1.00 62.84 196 GLY A O 1
ATOM 1543 N N . ARG A 1 197 ? -11.621 -4.810 -8.272 1.00 75.62 197 ARG A N 1
ATOM 1544 C CA . ARG A 1 197 ? -12.949 -4.170 -8.289 1.00 75.62 197 ARG A CA 1
ATOM 1545 C C . ARG A 1 197 ? -13.929 -4.836 -7.328 1.00 75.62 197 ARG A C 1
ATOM 1547 O O . ARG A 1 197 ? -15.077 -4.425 -7.288 1.00 75.62 197 ARG A O 1
ATOM 1554 N N . LEU A 1 198 ? -13.481 -5.866 -6.610 1.00 86.62 198 LEU A N 1
ATOM 1555 C CA . LEU A 1 198 ? -14.289 -6.613 -5.661 1.00 86.62 198 LEU A CA 1
ATOM 1556 C C . LEU A 1 198 ? -14.482 -5.821 -4.362 1.00 86.62 198 LEU A C 1
ATOM 1558 O O . LEU A 1 198 ? -13.516 -5.556 -3.649 1.00 86.62 198 LEU A O 1
ATOM 1562 N N . ASP A 1 199 ? -15.729 -5.507 -4.032 1.00 91.31 199 ASP A N 1
ATOM 1563 C CA . ASP A 1 199 ? -16.139 -5.106 -2.690 1.00 91.31 199 ASP A CA 1
ATOM 1564 C C . ASP A 1 199 ? -16.822 -6.293 -1.985 1.00 91.31 199 ASP A C 1
ATOM 1566 O O . ASP A 1 199 ? -17.954 -6.641 -2.327 1.00 91.31 199 ASP A O 1
ATOM 1570 N N . PRO A 1 200 ? -16.173 -6.931 -0.990 1.00 92.31 200 PRO A N 1
ATOM 1571 C CA . PRO A 1 200 ? -16.763 -8.039 -0.241 1.00 92.31 200 PRO A CA 1
ATOM 1572 C C . PRO A 1 200 ? -18.057 -7.691 0.510 1.00 92.31 200 PRO A C 1
ATOM 1574 O O . PRO A 1 200 ? -18.735 -8.604 0.983 1.00 92.31 200 PRO A O 1
ATOM 1577 N N . LEU A 1 201 ? -18.400 -6.406 0.655 1.00 91.19 201 LEU A N 1
ATOM 1578 C CA . LEU A 1 201 ? -19.638 -5.956 1.295 1.00 91.19 201 LEU A CA 1
ATOM 1579 C C . LEU A 1 201 ? -20.764 -5.638 0.298 1.00 91.19 201 LEU A C 1
ATOM 1581 O O . LEU A 1 201 ? -21.913 -5.538 0.724 1.00 91.19 201 LEU A O 1
ATOM 1585 N N . ASP A 1 202 ? -20.480 -5.504 -1.005 1.00 91.62 202 ASP A N 1
ATOM 1586 C CA . ASP A 1 202 ? -21.519 -5.294 -2.025 1.00 91.62 202 ASP A CA 1
ATOM 1587 C C . ASP A 1 202 ? -22.189 -6.644 -2.370 1.00 91.62 202 ASP A C 1
ATOM 1589 O O . ASP A 1 202 ? -21.507 -7.586 -2.792 1.00 91.62 202 ASP A O 1
ATOM 1593 N N . PRO A 1 203 ? -23.526 -6.780 -2.236 1.00 91.31 203 PRO A N 1
ATOM 1594 C CA . PRO A 1 203 ? -24.226 -8.039 -2.504 1.00 91.31 203 PRO A CA 1
ATOM 1595 C C . PRO A 1 203 ? -24.019 -8.606 -3.918 1.00 91.31 203 PRO A C 1
ATOM 1597 O O . PRO A 1 203 ? -24.024 -9.826 -4.100 1.00 91.31 203 PRO A O 1
ATOM 1600 N N . ARG A 1 204 ? -23.829 -7.748 -4.928 1.00 91.94 204 ARG A N 1
ATOM 1601 C CA . ARG A 1 204 ? -23.582 -8.166 -6.319 1.00 91.94 204 ARG A CA 1
ATOM 1602 C C . ARG A 1 204 ? -22.194 -8.767 -6.464 1.00 91.94 204 ARG A C 1
ATOM 1604 O O . ARG A 1 204 ? -22.020 -9.763 -7.158 1.00 91.94 204 ARG A O 1
ATOM 1611 N N . ASP A 1 205 ? -21.218 -8.188 -5.782 1.00 91.75 205 ASP A N 1
ATOM 1612 C CA . ASP A 1 205 ? -19.843 -8.670 -5.781 1.00 91.75 205 ASP A CA 1
ATOM 1613 C C . ASP A 1 205 ? -19.691 -9.952 -4.960 1.00 91.75 205 ASP A C 1
ATOM 1615 O O . ASP A 1 205 ? -18.979 -10.864 -5.382 1.00 91.75 205 ASP A O 1
ATOM 1619 N N . GLN A 1 206 ? -20.440 -10.088 -3.863 1.00 92.00 206 GLN A N 1
ATOM 1620 C CA . GLN A 1 206 ? -20.582 -11.360 -3.152 1.00 92.00 206 GLN A CA 1
ATOM 1621 C C . GLN A 1 206 ? -21.187 -12.448 -4.046 1.00 92.00 206 GLN A C 1
ATOM 1623 O O . GLN A 1 206 ? -20.737 -13.593 -4.009 1.00 92.00 206 GLN A O 1
ATOM 1628 N N . GLN A 1 207 ? -22.195 -12.111 -4.860 1.00 91.94 207 GLN A N 1
ATOM 1629 C CA . GLN A 1 207 ? -22.759 -13.057 -5.821 1.00 91.94 207 GLN A CA 1
ATOM 1630 C C . GLN A 1 207 ? -21.737 -13.428 -6.898 1.00 91.94 207 GLN A C 1
ATOM 1632 O O . GLN A 1 207 ? -21.504 -14.613 -7.108 1.00 91.94 207 GLN A O 1
ATOM 1637 N N . ARG A 1 208 ? -21.041 -12.446 -7.488 1.00 90.38 208 ARG A N 1
ATOM 1638 C CA . ARG A 1 208 ? -19.968 -12.692 -8.464 1.00 90.38 208 ARG A CA 1
ATOM 1639 C C . ARG A 1 208 ? -18.883 -13.610 -7.900 1.00 90.38 208 ARG A C 1
ATOM 1641 O O . ARG A 1 208 ? -18.432 -14.509 -8.600 1.00 90.38 208 ARG A O 1
ATOM 1648 N N . ALA A 1 209 ? -18.471 -13.386 -6.650 1.00 91.25 209 ALA A N 1
ATOM 1649 C CA . ALA A 1 209 ? -17.492 -14.226 -5.969 1.00 91.25 209 ALA A CA 1
ATOM 1650 C C . ALA A 1 209 ? -17.983 -15.678 -5.839 1.00 91.25 209 ALA A C 1
ATOM 1652 O O . ALA A 1 209 ? -17.225 -16.604 -6.117 1.00 91.25 209 ALA A O 1
ATOM 1653 N N . ARG A 1 210 ? -19.261 -15.890 -5.493 1.00 92.62 210 ARG A N 1
ATOM 1654 C CA . ARG A 1 210 ? -19.867 -17.232 -5.472 1.00 92.62 210 ARG A CA 1
ATOM 1655 C C . ARG A 1 210 ? -19.898 -17.866 -6.862 1.00 92.62 210 ARG A C 1
ATOM 1657 O O . ARG A 1 210 ? -19.480 -19.011 -7.005 1.00 92.62 210 ARG A O 1
ATOM 1664 N N . ASP A 1 211 ? -20.328 -17.117 -7.875 1.00 93.94 211 ASP A N 1
ATOM 1665 C CA . ASP A 1 211 ? -20.486 -17.611 -9.248 1.00 93.94 211 ASP A CA 1
ATOM 1666 C C . ASP A 1 211 ? -19.157 -18.074 -9.863 1.00 93.94 211 ASP A C 1
ATOM 1668 O O . ASP A 1 211 ? -19.126 -19.044 -10.618 1.00 93.94 211 ASP A O 1
ATOM 1672 N N . CYS A 1 212 ? -18.043 -17.412 -9.529 1.00 92.00 212 CYS A N 1
ATOM 1673 C CA . CYS A 1 212 ? -16.711 -17.790 -10.008 1.00 92.00 212 CYS A CA 1
ATOM 1674 C C . CYS A 1 212 ? -15.928 -18.708 -9.049 1.00 92.00 212 CYS A C 1
ATOM 1676 O O . CYS A 1 212 ? -14.749 -18.987 -9.297 1.00 92.00 212 CYS A O 1
ATOM 1678 N N . GLY A 1 213 ? -16.553 -19.170 -7.959 1.00 93.75 213 GLY A N 1
ATOM 1679 C CA . GLY A 1 213 ? -15.910 -20.019 -6.954 1.00 93.75 213 GLY A CA 1
ATOM 1680 C C . GLY A 1 213 ? -14.695 -19.351 -6.300 1.00 93.75 213 GLY A C 1
ATOM 1681 O O . GLY A 1 213 ? -13.636 -19.970 -6.179 1.00 93.75 213 GLY A O 1
ATOM 1682 N N . LEU A 1 214 ? -14.802 -18.064 -5.968 1.00 93.25 214 LEU A N 1
ATOM 1683 C CA . LEU A 1 214 ? -13.803 -17.328 -5.197 1.00 93.25 214 LEU A CA 1
ATOM 1684 C C . LEU A 1 214 ? -14.011 -17.590 -3.701 1.00 93.25 214 LEU A C 1
ATOM 1686 O O . LEU A 1 214 ? -15.064 -17.277 -3.146 1.00 93.25 214 LEU A O 1
ATOM 1690 N N . GLU A 1 215 ? -12.989 -18.131 -3.042 1.00 92.81 215 GLU A N 1
ATOM 1691 C CA . GLU A 1 215 ? -12.999 -18.342 -1.595 1.00 92.81 215 GLU A CA 1
ATOM 1692 C C . GLU A 1 215 ? -12.518 -17.076 -0.869 1.00 92.81 215 GLU A C 1
ATOM 1694 O O . GLU A 1 215 ? -11.431 -16.563 -1.144 1.00 92.81 215 GLU A O 1
ATOM 1699 N N . LEU A 1 216 ? -13.332 -16.574 0.065 1.00 93.38 216 LEU A N 1
ATOM 1700 C CA . LEU A 1 216 ? -13.031 -15.393 0.877 1.00 93.38 216 LEU A CA 1
ATOM 1701 C C . LEU A 1 216 ? -12.765 -15.804 2.328 1.00 93.38 216 LEU A C 1
ATOM 1703 O O . LEU A 1 216 ? -13.624 -16.394 2.982 1.00 93.38 216 LEU A O 1
ATOM 1707 N N . PHE A 1 217 ? -11.601 -15.433 2.856 1.00 94.44 217 PHE A N 1
ATOM 1708 C CA . PHE A 1 217 ? -11.230 -15.658 4.253 1.00 94.44 217 PHE A CA 1
ATOM 1709 C C . PHE A 1 217 ? -11.529 -14.408 5.064 1.00 94.44 217 PHE A C 1
ATOM 1711 O O . PHE A 1 217 ? -10.895 -13.380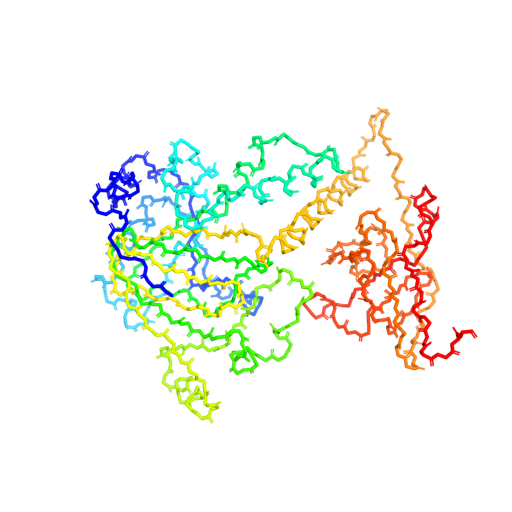 4.848 1.00 94.44 217 PHE A O 1
ATOM 1718 N N . ALA A 1 218 ? -12.465 -14.480 6.006 1.00 95.19 218 ALA A N 1
ATOM 1719 C CA . ALA A 1 218 ? -12.870 -13.328 6.802 1.00 95.19 218 ALA A CA 1
ATOM 1720 C C . ALA A 1 218 ? -12.556 -13.515 8.290 1.00 95.19 218 ALA A C 1
ATOM 1722 O O . ALA A 1 218 ? -12.742 -14.596 8.844 1.00 95.19 218 ALA A O 1
ATOM 1723 N N . THR A 1 219 ? -12.109 -12.448 8.950 1.00 96.25 219 THR A N 1
ATOM 1724 C CA . THR A 1 219 ? -11.944 -12.411 10.409 1.00 96.25 219 THR A CA 1
ATOM 1725 C C . THR A 1 219 ? -12.104 -10.992 10.933 1.00 96.25 219 THR A C 1
ATOM 1727 O O . THR A 1 219 ? -11.756 -10.027 10.256 1.00 96.25 219 THR A O 1
ATOM 1730 N N . VAL A 1 220 ? -12.588 -10.854 12.164 1.00 97.25 220 VAL A N 1
ATOM 1731 C CA . VAL A 1 220 ? -12.584 -9.574 12.880 1.00 97.25 220 VAL A CA 1
ATOM 1732 C C . VAL A 1 220 ? -11.365 -9.537 13.791 1.00 97.25 220 VAL A C 1
ATOM 1734 O O . VAL A 1 220 ? -11.125 -10.496 14.519 1.00 97.25 220 VAL A O 1
ATOM 1737 N N . LEU A 1 221 ? -10.590 -8.454 13.733 1.00 95.50 221 LEU A N 1
ATOM 1738 C CA . LEU A 1 221 ? -9.523 -8.190 14.693 1.00 95.50 221 LEU A CA 1
ATOM 1739 C C . LEU A 1 221 ? -10.030 -7.307 15.830 1.00 95.50 221 LEU A C 1
ATOM 1741 O O . LEU A 1 221 ? -10.497 -6.187 15.605 1.00 95.50 221 LEU A O 1
ATOM 1745 N N . GLU A 1 222 ? -9.863 -7.803 17.046 1.00 94.56 222 GLU A N 1
ATOM 1746 C CA . GLU A 1 222 ? -10.037 -7.079 18.304 1.00 94.56 222 GLU A CA 1
ATOM 1747 C C . GLU A 1 222 ? -8.751 -6.304 18.676 1.00 94.56 222 GLU A C 1
ATOM 1749 O O . GLU A 1 222 ? -7.683 -6.562 18.103 1.00 94.56 222 GLU A O 1
ATOM 1754 N N . PRO A 1 223 ? -8.801 -5.351 19.630 1.00 91.75 223 PRO A N 1
ATOM 1755 C CA . PRO A 1 223 ? -7.610 -4.634 20.081 1.00 91.75 223 PRO A CA 1
ATOM 1756 C C . PRO A 1 223 ? -6.490 -5.578 20.548 1.00 91.75 223 PRO A C 1
ATOM 1758 O O . PRO A 1 223 ? -6.716 -6.504 21.323 1.00 91.75 223 PRO A O 1
ATOM 1761 N N . GLY A 1 224 ? -5.269 -5.326 20.081 1.00 87.31 224 GLY A N 1
ATOM 1762 C CA . GLY A 1 224 ? -4.073 -6.127 20.349 1.00 87.31 224 GLY A CA 1
ATOM 1763 C C . GLY A 1 224 ? -3.880 -7.322 19.412 1.00 87.31 224 GLY A C 1
ATOM 1764 O O . GLY A 1 224 ? -2.789 -7.893 19.387 1.00 87.31 224 GLY A O 1
ATOM 1765 N N . GLN A 1 225 ? -4.888 -7.696 18.618 1.00 91.12 225 GLN A N 1
ATOM 1766 C CA . GLN A 1 225 ? -4.759 -8.779 17.646 1.00 91.12 225 GLN A CA 1
ATOM 1767 C C . GLN A 1 225 ? -4.095 -8.294 16.359 1.00 91.12 225 GLN A C 1
ATOM 1769 O O . GLN A 1 225 ? -4.273 -7.153 15.922 1.00 91.12 225 GLN A O 1
ATOM 1774 N N . THR A 1 226 ? -3.333 -9.191 15.737 1.00 90.75 226 THR A N 1
ATOM 1775 C CA . THR A 1 226 ? -2.592 -8.908 14.504 1.00 90.75 226 THR A CA 1
ATOM 1776 C C . THR A 1 226 ? -2.921 -9.927 13.438 1.00 90.75 226 THR A C 1
ATOM 1778 O O . THR A 1 226 ? -2.927 -11.123 13.706 1.00 90.75 226 THR A O 1
ATOM 1781 N N . ILE A 1 227 ? -3.144 -9.468 12.213 1.00 93.00 227 ILE A N 1
ATOM 1782 C CA . ILE A 1 227 ? -3.207 -10.343 11.046 1.00 93.00 227 ILE A CA 1
ATOM 1783 C C . ILE A 1 227 ? -1.943 -10.195 10.214 1.00 93.00 227 ILE A C 1
ATOM 1785 O O . ILE A 1 227 ? -1.422 -9.092 10.060 1.00 93.00 227 ILE A O 1
ATOM 1789 N N . LEU A 1 228 ? -1.476 -11.315 9.671 1.00 92.00 228 LEU A N 1
ATOM 1790 C CA . LEU A 1 228 ? -0.446 -11.345 8.643 1.00 92.00 228 LEU A CA 1
ATOM 1791 C C . LEU A 1 228 ? -1.103 -11.589 7.278 1.00 92.00 228 LEU A C 1
ATOM 1793 O O . LEU A 1 228 ? -1.830 -12.575 7.116 1.00 92.00 228 LEU A O 1
ATOM 1797 N N . ALA A 1 229 ? -0.810 -10.710 6.323 1.00 91.81 229 ALA A N 1
ATOM 1798 C CA . ALA A 1 229 ? -1.072 -10.853 4.899 1.00 91.81 229 ALA A CA 1
ATOM 1799 C C . ALA A 1 229 ? 0.266 -11.150 4.195 1.00 91.81 229 ALA A C 1
ATOM 1801 O O . ALA A 1 229 ? 1.094 -10.250 4.046 1.00 91.81 229 ALA A O 1
ATOM 1802 N N . PRO A 1 230 ? 0.535 -12.411 3.818 1.00 91.44 230 PRO A N 1
ATOM 1803 C CA . PRO A 1 230 ? 1.753 -12.748 3.091 1.00 91.44 230 PRO A CA 1
ATOM 1804 C C . PRO A 1 230 ? 1.787 -12.102 1.700 1.00 91.44 230 PRO A C 1
ATOM 1806 O O . PRO A 1 230 ? 0.749 -11.704 1.168 1.00 91.44 230 PRO A O 1
ATOM 1809 N N . MET A 1 231 ? 2.967 -12.068 1.081 1.00 89.81 231 MET A N 1
ATOM 1810 C CA . MET A 1 231 ? 3.154 -11.572 -0.281 1.00 89.81 231 MET A CA 1
ATOM 1811 C C . MET A 1 231 ? 2.102 -12.137 -1.247 1.00 89.81 231 MET A C 1
ATOM 1813 O O . MET A 1 231 ? 1.779 -13.329 -1.223 1.00 89.81 231 MET A O 1
ATOM 1817 N N . GLY A 1 232 ? 1.546 -11.267 -2.089 1.00 87.94 232 GLY A N 1
ATOM 1818 C CA . GLY A 1 232 ? 0.538 -11.634 -3.084 1.00 87.94 232 GLY A CA 1
ATOM 1819 C C . GLY A 1 232 ? -0.856 -11.943 -2.525 1.00 87.94 232 GLY A C 1
ATOM 1820 O O . GLY A 1 232 ? -1.759 -12.248 -3.304 1.00 87.94 232 GLY A O 1
ATOM 1821 N N . TRP A 1 233 ? -1.095 -11.872 -1.215 1.00 92.69 233 TRP A N 1
ATOM 1822 C CA . TRP A 1 233 ? -2.454 -12.026 -0.698 1.00 92.69 233 TRP A CA 1
ATOM 1823 C C . TRP A 1 233 ? -3.271 -10.759 -0.929 1.00 92.69 233 TRP A C 1
ATOM 1825 O O . TRP A 1 233 ? -2.888 -9.657 -0.526 1.00 92.69 233 TRP A O 1
ATOM 1835 N N . TRP A 1 234 ? -4.434 -10.935 -1.552 1.00 93.50 234 TRP A N 1
ATOM 1836 C CA . TRP A 1 234 ? -5.420 -9.870 -1.663 1.00 93.50 234 TRP A CA 1
ATOM 1837 C C . TRP A 1 234 ? -6.043 -9.646 -0.302 1.00 93.50 234 TRP A C 1
ATOM 1839 O O . TRP A 1 234 ? -6.417 -10.612 0.364 1.00 93.50 234 TRP A O 1
ATOM 1849 N N . HIS A 1 235 ? -6.199 -8.393 0.097 1.00 94.25 235 HIS A N 1
ATOM 1850 C CA . HIS A 1 235 ? -6.800 -8.068 1.374 1.00 94.25 235 HIS A CA 1
ATOM 1851 C C . HIS A 1 235 ? -7.643 -6.794 1.305 1.00 94.25 235 HIS A C 1
ATOM 1853 O O . HIS A 1 235 ? -7.323 -5.821 0.624 1.00 94.25 235 HIS A O 1
ATOM 1859 N N . TYR A 1 236 ? -8.754 -6.838 2.025 1.00 95.44 236 TYR A N 1
ATOM 1860 C CA . TYR A 1 236 ? -9.744 -5.790 2.213 1.00 95.44 236 TYR A CA 1
ATOM 1861 C C . TYR A 1 236 ? -9.935 -5.588 3.714 1.00 95.44 236 TYR A C 1
ATOM 1863 O O . TYR A 1 236 ? -9.844 -6.550 4.483 1.00 95.44 236 TYR A O 1
ATOM 1871 N N . ALA A 1 237 ? -10.235 -4.363 4.140 1.00 96.25 237 ALA A N 1
ATOM 1872 C CA . ALA A 1 237 ? -10.576 -4.108 5.532 1.00 96.25 237 ALA A CA 1
ATOM 1873 C C . ALA A 1 237 ? -11.683 -3.064 5.681 1.00 96.25 237 ALA A C 1
ATOM 1875 O O . ALA A 1 237 ? -11.696 -2.074 4.956 1.00 96.25 237 ALA A O 1
ATOM 1876 N N . VAL A 1 238 ? -12.545 -3.227 6.684 1.00 96.38 238 VAL A N 1
ATOM 1877 C CA . VAL A 1 238 ? -13.541 -2.219 7.074 1.00 96.38 238 VAL A CA 1
ATOM 1878 C C . VAL A 1 238 ? -13.586 -2.055 8.589 1.00 96.38 238 VAL A C 1
ATOM 1880 O O . VAL A 1 238 ? -13.590 -3.030 9.344 1.00 96.38 238 VAL A O 1
ATOM 1883 N N . SER A 1 239 ? -13.604 -0.808 9.048 1.00 96.44 239 SER A N 1
ATOM 1884 C CA . SER A 1 239 ? -13.780 -0.468 10.461 1.00 96.44 239 SER A CA 1
ATOM 1885 C C . SER A 1 239 ? -15.215 -0.748 10.916 1.00 96.44 239 SER A C 1
ATOM 1887 O O . SER A 1 239 ? -16.158 -0.150 10.402 1.00 96.44 239 SER A O 1
ATOM 1889 N N . LEU A 1 240 ? -15.383 -1.635 11.900 1.00 96.19 240 LEU A N 1
ATOM 1890 C CA . LEU A 1 240 ? -16.679 -1.949 12.523 1.00 96.19 240 LEU A CA 1
ATOM 1891 C C . LEU A 1 240 ? -16.990 -1.022 13.706 1.00 96.19 240 LEU A C 1
ATOM 1893 O O . LEU A 1 240 ? -18.144 -0.801 14.049 1.00 96.19 240 LEU A O 1
ATOM 1897 N N . THR A 1 241 ? -15.950 -0.469 14.325 1.00 96.00 241 THR A N 1
ATOM 1898 C CA . THR A 1 241 ? -16.019 0.628 15.301 1.00 96.00 241 THR A CA 1
ATOM 1899 C C . THR A 1 241 ? -15.001 1.700 14.891 1.00 96.00 241 THR A C 1
ATOM 1901 O O . THR A 1 241 ? -14.133 1.402 14.061 1.00 96.00 241 THR A O 1
ATOM 1904 N N . PRO A 1 242 ? -14.996 2.910 15.487 1.00 95.94 242 PRO A N 1
ATOM 1905 C CA . PRO A 1 242 ? -13.832 3.789 15.389 1.00 95.94 242 PRO A CA 1
ATOM 1906 C C . PRO A 1 242 ? -12.566 3.008 15.730 1.00 95.94 242 PRO A C 1
ATOM 1908 O O . PRO A 1 242 ? -12.526 2.343 16.772 1.00 95.94 242 PRO A O 1
ATOM 1911 N N . SER A 1 243 ? -11.578 3.031 14.837 1.00 96.12 243 SER A N 1
ATOM 1912 C CA . SER A 1 243 ? -10.430 2.125 14.924 1.00 96.12 243 SER A CA 1
ATOM 1913 C C . SER A 1 243 ? -9.102 2.821 14.663 1.00 96.12 243 SER A C 1
ATOM 1915 O O . SER A 1 243 ? -9.016 3.722 13.825 1.00 96.12 243 SER A O 1
ATOM 1917 N N . LEU A 1 244 ? -8.073 2.344 15.368 1.00 96.50 244 LEU A N 1
ATOM 1918 C CA . LEU A 1 244 ? -6.667 2.669 15.144 1.00 96.50 244 LEU A CA 1
ATOM 1919 C C . LEU A 1 244 ? -5.936 1.383 14.779 1.00 96.50 244 LEU A C 1
ATOM 1921 O O . LEU A 1 244 ? -6.010 0.409 15.525 1.00 96.50 244 LEU A O 1
ATOM 1925 N N . THR A 1 245 ? -5.206 1.373 13.671 1.00 95.38 245 THR A N 1
ATOM 1926 C CA . THR A 1 245 ? -4.440 0.205 13.220 1.00 95.38 245 THR A CA 1
ATOM 1927 C C . THR A 1 245 ? -3.013 0.630 12.913 1.00 95.38 245 THR A C 1
ATOM 1929 O O . THR A 1 245 ? -2.808 1.591 12.175 1.00 95.38 245 THR A O 1
ATOM 1932 N N . LEU A 1 246 ? -2.035 -0.096 13.448 1.00 93.94 246 LEU A N 1
ATOM 1933 C CA . LEU A 1 246 ? -0.647 0.008 13.013 1.00 93.94 246 LEU A CA 1
ATOM 1934 C C . LEU A 1 246 ? -0.388 -1.105 12.002 1.00 93.94 246 LEU A C 1
ATOM 1936 O O . LEU A 1 246 ? -0.675 -2.267 12.285 1.00 93.94 246 LEU A O 1
ATOM 1940 N N . MET A 1 247 ? 0.129 -0.758 10.834 1.00 92.75 247 MET A N 1
ATOM 1941 C CA . MET A 1 247 ? 0.496 -1.717 9.795 1.00 92.75 247 MET A CA 1
ATOM 1942 C C . MET A 1 247 ? 1.948 -1.508 9.414 1.00 92.75 247 MET A C 1
ATOM 1944 O O . MET A 1 247 ? 2.393 -0.366 9.413 1.00 92.75 247 MET A O 1
ATOM 1948 N N . CYS A 1 248 ? 2.654 -2.579 9.069 1.00 90.88 248 CYS A N 1
ATOM 1949 C CA . CYS A 1 248 ? 3.941 -2.472 8.396 1.00 90.88 248 CYS A CA 1
ATOM 1950 C C . CYS A 1 248 ? 4.006 -3.407 7.203 1.00 90.88 248 CYS A C 1
ATOM 1952 O O . CYS A 1 248 ? 3.682 -4.592 7.325 1.00 90.88 248 CYS A O 1
ATOM 1954 N N . ASN A 1 249 ? 4.505 -2.878 6.089 1.00 89.81 249 ASN A N 1
ATOM 1955 C CA . ASN A 1 249 ? 5.020 -3.697 5.005 1.00 89.81 249 ASN A CA 1
ATOM 1956 C C . ASN A 1 249 ? 6.450 -4.139 5.326 1.00 89.81 249 ASN A C 1
ATOM 1958 O O . ASN A 1 249 ? 7.248 -3.349 5.834 1.00 89.81 249 ASN A O 1
ATOM 1962 N N . PHE A 1 250 ? 6.786 -5.386 5.010 1.00 86.50 250 PHE A N 1
ATOM 1963 C CA . PHE A 1 250 ? 8.122 -5.918 5.244 1.00 86.50 250 PHE A CA 1
ATOM 1964 C C . PHE A 1 250 ? 8.519 -6.981 4.217 1.00 86.50 250 PHE A C 1
ATOM 1966 O O . PHE A 1 250 ? 7.686 -7.585 3.534 1.00 86.50 250 PHE A O 1
ATOM 1973 N N . TRP A 1 251 ? 9.825 -7.231 4.151 1.00 85.94 251 TRP A N 1
ATOM 1974 C CA . TRP A 1 251 ? 10.404 -8.329 3.388 1.00 85.94 251 TRP A CA 1
ATOM 1975 C C . TRP A 1 251 ? 11.250 -9.207 4.295 1.00 85.94 251 TRP A C 1
ATOM 1977 O O . TRP A 1 251 ? 11.796 -8.749 5.299 1.00 85.94 251 TRP A O 1
ATOM 1987 N N . ASP A 1 252 ? 11.384 -10.463 3.910 1.00 83.69 252 ASP A N 1
ATOM 1988 C CA . ASP A 1 252 ? 12.237 -11.459 4.519 1.00 83.69 252 ASP A CA 1
ATOM 1989 C C . ASP A 1 252 ? 12.877 -12.357 3.455 1.00 83.69 252 ASP A C 1
ATOM 1991 O O . ASP A 1 252 ? 12.882 -12.059 2.263 1.00 83.69 252 ASP A O 1
ATOM 1995 N N . HIS A 1 253 ? 13.453 -13.474 3.889 1.00 81.88 253 HIS A N 1
ATOM 1996 C CA . HIS A 1 253 ? 14.130 -14.419 3.008 1.00 81.88 253 HIS A CA 1
ATOM 1997 C C . HIS A 1 253 ? 13.269 -14.955 1.848 1.00 81.88 253 HIS A C 1
ATOM 1999 O O . HIS A 1 253 ? 13.853 -15.405 0.865 1.00 81.88 253 HIS A O 1
ATOM 2005 N N . ALA A 1 254 ? 11.935 -14.930 1.946 1.00 83.31 254 ALA A N 1
ATOM 2006 C CA . ALA A 1 254 ? 11.043 -15.465 0.919 1.00 83.31 254 ALA A CA 1
ATOM 2007 C C . ALA A 1 254 ? 10.728 -14.456 -0.198 1.00 83.31 254 ALA A C 1
ATOM 2009 O O . ALA A 1 254 ? 10.442 -14.867 -1.320 1.00 83.31 254 ALA A O 1
ATOM 2010 N N . ASN A 1 255 ? 10.784 -13.151 0.088 1.00 84.06 255 ASN A N 1
ATOM 2011 C CA . ASN A 1 255 ? 10.350 -12.094 -0.833 1.00 84.06 255 ASN A CA 1
ATOM 2012 C C . ASN A 1 255 ? 11.351 -10.933 -0.979 1.00 84.06 255 ASN A C 1
ATOM 2014 O O . ASN A 1 255 ? 11.035 -9.944 -1.634 1.00 84.06 255 ASN A O 1
ATOM 2018 N N . VAL A 1 256 ? 12.570 -11.040 -0.432 1.00 80.00 256 VAL A N 1
ATOM 2019 C CA . VAL A 1 256 ? 13.598 -9.979 -0.491 1.00 80.00 256 VAL A CA 1
ATOM 2020 C C . VAL A 1 256 ? 13.891 -9.484 -1.914 1.00 80.00 256 VAL A C 1
ATOM 2022 O O . VAL A 1 256 ? 14.295 -8.347 -2.099 1.00 80.00 256 VAL A O 1
ATOM 2025 N N . HIS A 1 257 ? 13.623 -10.265 -2.959 1.00 75.88 257 HIS A N 1
ATOM 2026 C CA . HIS A 1 257 ? 13.748 -9.785 -4.339 1.00 75.88 257 HIS A CA 1
ATOM 2027 C C . HIS A 1 257 ? 12.817 -8.605 -4.666 1.00 75.88 257 HIS A C 1
ATOM 2029 O O . HIS A 1 257 ? 13.208 -7.718 -5.425 1.00 75.88 257 HIS A O 1
ATOM 2035 N N . GLY A 1 258 ? 11.630 -8.540 -4.060 1.00 75.81 258 GLY A N 1
ATOM 2036 C CA . GLY A 1 258 ? 10.722 -7.399 -4.188 1.00 75.81 258 GLY A CA 1
ATOM 2037 C C . GLY A 1 258 ? 11.300 -6.115 -3.580 1.00 75.81 258 GLY A C 1
ATOM 2038 O O . GLY A 1 258 ? 11.078 -5.008 -4.086 1.00 75.81 258 GLY A O 1
ATOM 2039 N N . LEU A 1 259 ? 12.165 -6.250 -2.569 1.00 74.56 259 LEU A N 1
ATOM 2040 C CA . LEU A 1 259 ? 12.911 -5.121 -2.025 1.00 74.56 259 LEU A CA 1
ATOM 2041 C C . LEU A 1 259 ? 13.807 -4.472 -3.082 1.00 74.56 259 LEU A C 1
ATOM 2043 O O . LEU A 1 259 ? 13.897 -3.245 -3.148 1.00 74.56 259 LEU A O 1
ATOM 2047 N N . HIS A 1 260 ? 14.433 -5.284 -3.935 1.00 72.88 260 HIS A N 1
ATOM 2048 C CA . HIS A 1 260 ? 15.308 -4.785 -4.987 1.00 72.88 260 HIS A CA 1
ATOM 2049 C C . HIS A 1 260 ? 14.521 -3.866 -5.919 1.00 72.88 260 HIS A C 1
ATOM 2051 O O . HIS A 1 260 ? 14.989 -2.777 -6.230 1.00 72.88 260 HIS A O 1
ATOM 2057 N N . ASP A 1 261 ? 13.317 -4.270 -6.336 1.00 68.94 261 ASP A N 1
ATOM 2058 C CA . ASP A 1 261 ? 12.476 -3.462 -7.225 1.00 68.94 261 ASP A CA 1
ATOM 2059 C C . ASP A 1 261 ? 12.158 -2.097 -6.626 1.00 68.94 261 ASP A C 1
ATOM 2061 O O . ASP A 1 261 ? 12.366 -1.070 -7.278 1.00 68.94 261 ASP A O 1
ATOM 2065 N N . THR A 1 262 ? 11.734 -2.080 -5.363 1.00 70.69 262 THR A N 1
ATOM 2066 C CA . THR A 1 262 ? 11.483 -0.837 -4.623 1.00 70.69 262 THR A CA 1
ATOM 2067 C C . THR A 1 262 ? 12.735 0.040 -4.584 1.00 70.69 262 THR A C 1
ATOM 2069 O O . THR A 1 262 ? 12.681 1.238 -4.879 1.00 70.69 262 THR A O 1
ATOM 2072 N N . PHE A 1 263 ? 13.879 -0.566 -4.258 1.00 72.25 263 PHE A N 1
ATOM 2073 C CA . PHE A 1 263 ? 15.144 0.131 -4.094 1.00 72.25 263 PHE A CA 1
ATOM 2074 C C . PHE A 1 263 ? 15.657 0.723 -5.409 1.00 72.25 263 PHE A C 1
ATOM 2076 O O . PHE A 1 263 ? 15.863 1.934 -5.503 1.00 72.25 263 PHE A O 1
ATOM 2083 N N . TYR A 1 264 ? 15.805 -0.103 -6.447 1.00 72.31 264 TYR A N 1
ATOM 2084 C CA . TYR A 1 264 ? 16.277 0.324 -7.761 1.00 72.31 264 TYR A CA 1
ATOM 2085 C C . TYR A 1 264 ? 15.382 1.419 -8.346 1.00 72.31 264 TYR A C 1
ATOM 2087 O O . TYR A 1 264 ? 15.900 2.384 -8.904 1.00 72.31 264 TYR A O 1
ATOM 2095 N N . LEU A 1 265 ? 14.056 1.329 -8.180 1.00 72.06 265 LEU A N 1
ATOM 2096 C CA . LEU A 1 265 ? 13.136 2.376 -8.627 1.00 72.06 265 LEU A CA 1
ATOM 2097 C C . LEU A 1 265 ? 13.365 3.702 -7.898 1.00 72.06 265 LEU A C 1
ATOM 2099 O O . LEU A 1 265 ? 13.349 4.755 -8.534 1.00 72.06 265 LEU A O 1
ATOM 2103 N N . GLN A 1 266 ? 13.583 3.683 -6.583 1.00 72.06 266 GLN A N 1
ATOM 2104 C CA . GLN A 1 266 ? 13.851 4.903 -5.816 1.00 72.06 266 GLN A CA 1
ATOM 2105 C C . GLN A 1 266 ? 15.191 5.530 -6.197 1.00 72.06 266 GLN A C 1
ATOM 2107 O O . GLN A 1 266 ? 15.246 6.737 -6.433 1.00 72.06 266 GLN A O 1
ATOM 2112 N N . VAL A 1 267 ? 16.238 4.715 -6.345 1.00 71.50 267 VAL A N 1
ATOM 2113 C CA . VAL A 1 267 ? 17.546 5.171 -6.833 1.00 71.50 267 VAL A CA 1
ATOM 2114 C C . VAL A 1 267 ? 17.426 5.762 -8.235 1.00 71.50 267 VAL A C 1
ATOM 2116 O O . VAL A 1 267 ? 17.898 6.870 -8.485 1.00 71.50 267 VAL A O 1
ATOM 2119 N N . ALA A 1 268 ? 16.735 5.074 -9.145 1.00 75.38 268 ALA A N 1
ATOM 2120 C CA . ALA A 1 268 ? 16.497 5.557 -10.498 1.00 75.38 268 ALA A CA 1
ATOM 2121 C C . ALA A 1 268 ? 15.747 6.896 -10.503 1.00 75.38 268 ALA A C 1
ATOM 2123 O O . ALA A 1 268 ? 16.140 7.805 -11.231 1.00 75.38 268 ALA A O 1
ATOM 2124 N N . ARG A 1 269 ? 14.713 7.052 -9.661 1.00 75.31 269 ARG A N 1
ATOM 2125 C CA . ARG A 1 269 ? 13.977 8.318 -9.494 1.00 75.31 269 ARG A CA 1
ATOM 2126 C C . ARG A 1 269 ? 14.870 9.441 -8.972 1.00 75.31 269 ARG A C 1
ATOM 2128 O O . ARG A 1 269 ? 14.756 10.558 -9.468 1.00 75.31 269 ARG A O 1
ATOM 2135 N N . ALA A 1 270 ? 15.737 9.161 -7.998 1.00 72.62 270 ALA A N 1
ATOM 2136 C CA . ALA A 1 270 ? 16.671 10.145 -7.458 1.00 72.62 270 ALA A CA 1
ATOM 2137 C C . ALA A 1 270 ? 17.675 10.600 -8.529 1.00 72.62 270 ALA A C 1
ATOM 2139 O O . ALA A 1 270 ? 17.766 11.793 -8.808 1.00 72.62 270 ALA A O 1
ATOM 2140 N N . ILE A 1 271 ? 18.331 9.653 -9.214 1.00 74.81 271 ILE A N 1
ATOM 2141 C CA . ILE A 1 271 ? 19.260 9.937 -10.322 1.00 74.81 271 ILE A CA 1
ATOM 2142 C C . ILE A 1 271 ? 18.563 10.741 -11.423 1.00 74.81 271 ILE A C 1
ATOM 2144 O O . ILE A 1 271 ? 19.121 11.709 -11.939 1.00 74.81 271 ILE A O 1
ATOM 2148 N N . ASP A 1 272 ? 17.347 10.346 -11.797 1.00 74.38 272 ASP A N 1
ATOM 2149 C CA . ASP A 1 272 ? 16.567 11.027 -12.824 1.00 74.38 272 ASP A CA 1
ATOM 2150 C C . ASP A 1 272 ? 16.229 12.473 -12.443 1.00 74.38 272 ASP A C 1
ATOM 2152 O O . ASP A 1 272 ? 16.389 13.381 -13.259 1.00 74.38 272 ASP A O 1
ATOM 2156 N N . ARG A 1 273 ? 15.799 12.695 -11.196 1.00 71.38 273 ARG A N 1
ATOM 2157 C CA . ARG A 1 273 ? 15.510 14.029 -10.666 1.00 71.38 273 ARG A CA 1
ATOM 2158 C C . ARG A 1 273 ? 16.756 14.910 -10.701 1.00 71.38 273 ARG A C 1
ATOM 2160 O O . ARG A 1 273 ? 16.713 15.964 -11.329 1.00 71.38 273 ARG A O 1
ATOM 2167 N N . THR A 1 274 ? 17.871 14.444 -10.136 1.00 71.50 274 THR A N 1
ATOM 2168 C CA . THR A 1 274 ? 19.141 15.187 -10.124 1.00 71.50 274 THR A CA 1
ATOM 2169 C C . THR A 1 274 ? 19.600 15.539 -11.540 1.00 71.50 274 THR A C 1
ATOM 2171 O O . THR A 1 274 ? 20.025 16.663 -11.797 1.00 71.50 274 THR A O 1
ATOM 2174 N N . ARG A 1 275 ? 19.477 14.607 -12.498 1.00 74.50 275 ARG A N 1
ATOM 2175 C CA . ARG A 1 275 ? 19.821 14.864 -13.908 1.00 74.50 275 ARG A CA 1
ATOM 2176 C C . ARG A 1 275 ? 18.925 15.921 -14.549 1.00 74.50 275 ARG A C 1
ATOM 2178 O O . ARG A 1 275 ? 19.423 16.721 -15.336 1.00 74.50 275 ARG A O 1
ATOM 2185 N N . ARG A 1 276 ? 17.623 15.927 -14.247 1.00 70.56 276 ARG A N 1
ATOM 2186 C CA . ARG A 1 276 ? 16.691 16.944 -14.755 1.00 70.56 276 ARG A CA 1
ATOM 2187 C C . ARG A 1 276 ? 16.966 18.319 -14.146 1.00 70.56 276 ARG A C 1
ATOM 2189 O O . ARG A 1 276 ? 17.067 19.282 -14.896 1.00 70.56 276 ARG A O 1
ATOM 2196 N N . GLU A 1 277 ? 17.183 18.399 -12.837 1.00 70.75 277 GLU A N 1
ATOM 2197 C CA . GLU A 1 277 ? 17.530 19.648 -12.139 1.00 70.75 277 GLU A CA 1
ATOM 2198 C C . GLU A 1 277 ? 18.856 20.243 -12.641 1.00 70.75 277 GLU A C 1
ATOM 2200 O O . GLU A 1 277 ? 18.957 21.446 -12.883 1.00 70.75 277 GLU A O 1
ATOM 2205 N N . ALA A 1 278 ? 19.864 19.399 -12.888 1.00 67.25 278 ALA A N 1
ATOM 2206 C CA . ALA A 1 278 ? 21.144 19.827 -13.454 1.00 67.25 278 ALA A CA 1
ATOM 2207 C C . ALA A 1 278 ? 21.022 20.408 -14.878 1.00 67.25 278 ALA A C 1
ATOM 2209 O O . ALA A 1 278 ? 21.891 21.168 -15.301 1.00 67.25 278 ALA A O 1
ATOM 2210 N N . ARG A 1 279 ? 19.959 20.071 -15.626 1.00 67.81 279 ARG A N 1
ATOM 2211 C CA . ARG A 1 279 ? 19.680 20.643 -16.957 1.00 67.81 279 ARG A CA 1
ATOM 2212 C C . ARG A 1 279 ? 19.011 22.015 -16.883 1.00 67.81 279 ARG A C 1
ATOM 2214 O O . ARG A 1 279 ? 19.159 22.796 -17.816 1.00 67.81 279 ARG A O 1
ATOM 2221 N N . THR A 1 280 ? 18.277 22.297 -15.808 1.00 65.50 280 THR A N 1
ATOM 2222 C CA . THR A 1 280 ? 17.516 23.545 -15.633 1.00 65.50 280 THR A CA 1
ATOM 2223 C C . THR A 1 280 ? 18.270 24.617 -14.843 1.00 65.50 280 THR A C 1
ATOM 2225 O O . THR A 1 280 ? 17.913 25.788 -14.927 1.00 65.50 280 THR A O 1
ATOM 2228 N N . SER A 1 281 ? 19.305 24.246 -14.084 1.00 56.59 281 SER A N 1
ATOM 2229 C CA . SER A 1 281 ? 20.081 25.187 -13.267 1.00 56.59 281 SER A CA 1
ATOM 2230 C C . SER A 1 281 ? 21.175 25.912 -14.077 1.00 56.59 281 SER A C 1
ATOM 2232 O O . SER A 1 281 ? 21.945 25.254 -14.784 1.00 56.59 281 SER A O 1
ATOM 2234 N N . PRO A 1 282 ? 21.317 27.249 -13.958 1.00 51.66 282 PRO A N 1
ATOM 2235 C CA . PRO A 1 282 ? 22.448 27.975 -14.531 1.00 51.66 282 PRO A CA 1
ATOM 2236 C C . PRO A 1 282 ? 23.732 27.566 -13.797 1.00 51.66 282 PRO A C 1
ATOM 2238 O O . PRO A 1 282 ? 23.806 27.652 -12.574 1.00 51.66 282 PRO A O 1
ATOM 2241 N N . LYS A 1 283 ? 24.735 27.077 -14.533 1.00 51.84 283 LYS A N 1
ATOM 2242 C CA . LYS A 1 283 ? 25.972 26.499 -13.975 1.00 51.84 283 LYS A CA 1
ATOM 2243 C C . LYS A 1 283 ? 26.715 27.465 -13.032 1.00 51.84 283 LYS A C 1
ATOM 2245 O O . LYS A 1 283 ? 27.062 28.562 -13.468 1.00 51.84 283 LYS A O 1
ATOM 2250 N N . PRO A 1 284 ? 27.197 26.983 -11.874 1.00 41.91 284 PRO A N 1
ATOM 2251 C CA . PRO A 1 284 ? 28.542 27.277 -11.399 1.00 41.91 284 PRO A CA 1
ATOM 2252 C C . PRO A 1 284 ? 29.455 26.067 -11.660 1.00 41.91 284 PRO A C 1
ATOM 2254 O O . PRO A 1 284 ? 28.996 24.931 -11.780 1.00 41.91 284 PRO A O 1
ATOM 2257 N N . GLY A 1 285 ? 30.752 26.327 -11.825 1.00 45.78 285 GLY A N 1
ATOM 2258 C CA . GLY A 1 285 ? 31.753 25.359 -12.284 1.00 45.78 285 GLY A CA 1
ATOM 2259 C C . GLY A 1 285 ? 31.820 24.050 -11.482 1.00 45.78 285 GLY A C 1
ATOM 2260 O O . GLY A 1 285 ? 31.621 24.034 -10.273 1.00 45.78 285 GLY A O 1
ATOM 2261 N N . ASN A 1 286 ? 32.170 22.975 -12.201 1.00 48.38 286 ASN A N 1
ATOM 2262 C CA . ASN A 1 286 ? 32.442 21.596 -11.749 1.00 48.38 286 ASN A CA 1
ATOM 2263 C C . ASN A 1 286 ? 31.257 20.627 -11.546 1.00 48.38 286 ASN A C 1
ATOM 2265 O O . ASN A 1 286 ? 31.405 19.625 -10.849 1.00 48.38 286 ASN A O 1
ATOM 2269 N N . ALA A 1 287 ? 30.123 20.825 -12.222 1.00 45.41 287 ALA A N 1
ATOM 2270 C CA . ALA A 1 287 ? 29.073 19.801 -12.314 1.00 45.41 287 ALA A CA 1
ATOM 2271 C C . ALA A 1 287 ? 29.239 18.891 -13.550 1.00 45.41 287 ALA A C 1
ATOM 2273 O O . ALA A 1 287 ? 29.617 19.356 -14.629 1.00 45.41 287 ALA A O 1
ATOM 2274 N N . VAL A 1 288 ? 28.923 17.599 -13.380 1.00 43.56 288 VAL A N 1
ATOM 2275 C CA . VAL A 1 288 ? 28.832 16.562 -14.429 1.00 43.56 288 VAL A CA 1
ATOM 2276 C C . VAL A 1 288 ? 28.168 17.140 -15.691 1.00 43.56 288 VAL A C 1
ATOM 2278 O O . VAL A 1 288 ? 27.102 17.750 -15.572 1.00 43.56 288 VAL A O 1
ATOM 2281 N N . PRO A 1 289 ? 28.760 16.988 -16.894 1.00 44.16 289 PRO A N 1
ATOM 2282 C CA . PRO A 1 289 ? 28.193 17.569 -18.104 1.00 44.16 289 PRO A CA 1
ATOM 2283 C C . PRO A 1 289 ? 26.768 17.041 -18.335 1.00 44.16 289 PRO A C 1
ATOM 2285 O O . PRO A 1 289 ? 26.523 15.843 -18.154 1.00 44.16 289 PRO A O 1
ATOM 2288 N N . PRO A 1 290 ? 25.811 17.907 -18.721 1.00 49.91 290 PRO A N 1
ATOM 2289 C CA . PRO A 1 290 ? 24.457 17.469 -19.011 1.00 49.91 290 PRO A CA 1
ATOM 2290 C C . PRO A 1 290 ? 24.512 16.439 -20.138 1.00 49.91 290 PRO A C 1
ATOM 2292 O O . PRO A 1 290 ? 25.065 16.699 -21.204 1.00 49.91 290 PRO A O 1
ATOM 2295 N N . VAL A 1 291 ? 23.946 15.256 -19.896 1.00 54.22 291 VAL A N 1
ATOM 2296 C CA . VAL A 1 291 ? 23.753 14.250 -20.944 1.00 54.22 291 VAL A CA 1
ATOM 2297 C C . VAL A 1 291 ? 22.920 14.906 -22.041 1.00 54.22 291 VAL A C 1
ATOM 2299 O O . VAL A 1 291 ? 21.804 15.348 -21.746 1.00 54.22 291 VAL A O 1
ATOM 2302 N N . ALA A 1 292 ? 23.460 14.997 -23.260 1.00 59.03 292 ALA A N 1
ATOM 2303 C CA . ALA A 1 292 ? 22.763 15.585 -24.398 1.00 59.03 292 ALA A CA 1
ATOM 2304 C C . ALA A 1 292 ? 21.387 14.926 -24.570 1.00 59.03 292 ALA A C 1
ATOM 2306 O O . ALA A 1 292 ? 21.215 13.723 -24.338 1.00 59.03 292 ALA A O 1
ATOM 2307 N N . GLU A 1 293 ? 20.380 15.724 -24.913 1.00 66.31 293 GLU A N 1
ATOM 2308 C CA . GLU A 1 293 ? 19.085 15.170 -25.276 1.00 66.31 293 GLU A CA 1
ATOM 2309 C C . GLU A 1 293 ? 19.259 14.323 -26.540 1.00 66.31 293 GLU A C 1
ATOM 2311 O O . GLU A 1 293 ? 19.716 14.813 -27.569 1.00 66.31 293 GLU A O 1
ATOM 2316 N N . VAL A 1 294 ? 18.934 13.035 -26.441 1.00 64.75 294 VAL A N 1
ATOM 2317 C CA . VAL A 1 294 ? 18.941 12.121 -27.584 1.00 64.75 294 VAL A CA 1
ATOM 2318 C C . VAL A 1 294 ? 17.492 11.909 -27.978 1.00 64.75 294 VAL A C 1
ATOM 2320 O O . VAL A 1 294 ? 16.838 11.027 -27.427 1.00 64.75 294 VAL A O 1
ATOM 2323 N N . SER A 1 295 ? 17.007 12.749 -28.886 1.00 66.44 295 SER A N 1
ATOM 2324 C CA . SER A 1 295 ? 15.674 12.645 -29.478 1.00 66.44 295 SER A CA 1
ATOM 2325 C C . SER A 1 295 ? 15.837 12.299 -30.961 1.00 66.44 295 SER A C 1
ATOM 2327 O O . SER A 1 295 ? 16.550 13.018 -31.666 1.00 66.44 295 SER A O 1
ATOM 2329 N N . PRO A 1 296 ? 15.251 11.191 -31.446 1.00 77.12 296 PRO A N 1
ATOM 2330 C CA . PRO A 1 296 ? 15.440 10.749 -32.819 1.00 77.12 296 PRO A CA 1
ATOM 2331 C C . PRO A 1 296 ? 14.655 11.635 -33.791 1.00 77.12 296 PRO A C 1
ATOM 2333 O O . PRO A 1 296 ? 13.517 12.020 -33.518 1.00 77.12 296 PRO A O 1
ATOM 2336 N N . SER A 1 297 ? 15.253 11.933 -34.945 1.00 74.19 297 SER A N 1
ATOM 2337 C CA . SER A 1 297 ? 14.560 12.575 -36.070 1.00 74.19 297 SER A CA 1
ATOM 2338 C C . SER A 1 297 ? 13.959 11.552 -37.036 1.00 74.19 297 SER A C 1
ATOM 2340 O O . SER A 1 297 ? 13.159 11.919 -37.898 1.00 74.19 297 SER A O 1
ATOM 2342 N N . GLU A 1 298 ? 14.318 10.269 -36.903 1.00 83.69 298 GLU A N 1
ATOM 2343 C CA . GLU A 1 298 ? 13.801 9.217 -37.770 1.00 83.69 298 GLU A CA 1
ATOM 2344 C C . GLU A 1 298 ? 12.311 8.933 -37.519 1.00 83.69 298 GLU A C 1
ATOM 2346 O O . GLU A 1 298 ? 11.822 9.063 -36.389 1.00 83.69 298 GLU A O 1
ATOM 2351 N N . PRO A 1 299 ? 11.574 8.485 -38.553 1.00 86.94 299 PRO A N 1
ATOM 2352 C CA . PRO A 1 299 ? 10.204 8.025 -38.385 1.00 86.94 299 PRO A CA 1
ATOM 2353 C C . PRO A 1 299 ? 10.140 6.741 -37.546 1.00 86.94 299 PRO A C 1
ATOM 2355 O O . PRO A 1 299 ? 11.046 5.904 -37.563 1.00 86.94 299 PRO A O 1
ATOM 2358 N N . ILE A 1 300 ? 9.022 6.560 -36.839 1.00 91.62 300 ILE A N 1
ATOM 2359 C CA . ILE A 1 300 ? 8.737 5.328 -36.095 1.00 91.62 300 ILE A CA 1
ATOM 2360 C C . ILE A 1 300 ? 8.548 4.174 -37.085 1.00 91.62 300 ILE A C 1
ATOM 2362 O O . ILE A 1 300 ? 7.738 4.263 -38.008 1.00 91.62 300 ILE A O 1
ATOM 2366 N N . ARG A 1 301 ? 9.242 3.058 -36.848 1.00 94.38 301 ARG A N 1
ATOM 2367 C CA . ARG A 1 301 ? 9.078 1.808 -37.595 1.00 94.38 301 ARG A CA 1
ATOM 2368 C C . ARG A 1 301 ? 8.437 0.739 -36.716 1.00 94.38 301 ARG A C 1
ATOM 2370 O O . ARG A 1 301 ? 9.006 0.361 -35.693 1.00 94.38 301 ARG A O 1
ATOM 2377 N N . THR A 1 302 ? 7.287 0.218 -37.133 1.00 95.12 302 THR A N 1
ATOM 2378 C CA . THR A 1 302 ? 6.611 -0.905 -36.463 1.00 95.12 302 THR A CA 1
ATOM 2379 C C . THR A 1 302 ? 7.401 -2.205 -36.632 1.00 95.12 302 THR A C 1
ATOM 2381 O O . THR A 1 302 ? 7.989 -2.459 -37.683 1.00 95.12 302 THR A O 1
ATOM 2384 N N . LEU A 1 303 ? 7.410 -3.037 -35.592 1.00 92.25 303 LEU A N 1
ATOM 2385 C CA . LEU A 1 303 ? 7.973 -4.384 -35.590 1.00 92.25 303 LEU A CA 1
ATOM 2386 C C . LEU A 1 303 ? 6.821 -5.391 -35.621 1.00 92.25 303 LEU A C 1
ATOM 2388 O O . LEU A 1 303 ? 5.961 -5.396 -34.740 1.00 92.25 303 LEU A O 1
ATOM 2392 N N . THR A 1 304 ? 6.777 -6.234 -36.652 1.00 90.62 304 THR A N 1
ATOM 2393 C CA . THR A 1 304 ? 5.733 -7.254 -36.806 1.00 90.62 304 THR A CA 1
ATOM 2394 C C . THR A 1 304 ? 6.369 -8.569 -37.281 1.00 90.62 304 THR A C 1
ATOM 2396 O O . THR A 1 304 ? 6.866 -8.610 -38.406 1.00 90.62 304 THR A O 1
ATOM 2399 N N . PRO A 1 305 ? 6.387 -9.629 -36.446 1.00 91.12 305 PRO A N 1
ATOM 2400 C CA . PRO A 1 305 ? 5.918 -9.645 -35.057 1.00 91.12 305 PRO A CA 1
ATOM 2401 C C . PRO A 1 305 ? 6.792 -8.768 -34.132 1.00 91.12 305 PRO A C 1
ATOM 2403 O O . PRO A 1 305 ? 7.924 -8.429 -34.497 1.00 91.12 305 PRO A O 1
ATOM 2406 N N . PRO A 1 306 ? 6.295 -8.397 -32.936 1.00 93.56 306 PRO A N 1
ATOM 2407 C CA . PRO A 1 306 ? 7.121 -7.777 -31.906 1.00 93.56 306 PRO A CA 1
ATOM 2408 C C . PRO A 1 306 ? 8.368 -8.609 -31.582 1.00 93.56 306 PRO A C 1
ATOM 2410 O O . PRO A 1 306 ? 8.354 -9.839 -31.662 1.00 93.56 306 PRO A O 1
ATOM 2413 N N . LEU A 1 307 ? 9.450 -7.938 -31.193 1.00 93.94 307 LEU A N 1
ATOM 2414 C CA . LEU A 1 307 ? 10.740 -8.566 -30.905 1.00 93.94 307 LEU A CA 1
ATOM 2415 C C . LEU A 1 307 ? 11.065 -8.488 -29.417 1.00 93.94 307 LEU A C 1
ATOM 2417 O O . LEU A 1 307 ? 10.879 -7.449 -28.791 1.00 93.94 307 LEU A O 1
ATOM 2421 N N . THR A 1 308 ? 11.599 -9.569 -28.852 1.00 93.81 308 THR A N 1
ATOM 2422 C CA . THR A 1 308 ? 12.032 -9.578 -27.448 1.00 93.81 308 THR A CA 1
ATOM 2423 C C . THR A 1 308 ? 13.466 -9.076 -27.330 1.00 93.81 308 THR A C 1
ATOM 2425 O O . THR A 1 308 ? 14.372 -9.577 -27.998 1.00 93.81 308 THR A O 1
ATOM 2428 N N . TYR A 1 309 ? 13.674 -8.108 -26.447 1.00 94.81 309 TYR A N 1
ATOM 2429 C CA . TYR A 1 309 ? 14.981 -7.631 -26.015 1.00 94.81 309 TYR A CA 1
ATOM 2430 C C . TYR A 1 309 ? 15.174 -7.936 -24.531 1.00 94.81 309 TYR A C 1
ATOM 2432 O O . TYR A 1 309 ? 14.209 -7.975 -23.778 1.00 94.81 309 TYR A O 1
ATOM 2440 N N . LEU A 1 310 ? 16.414 -8.131 -24.104 1.00 92.94 310 LEU A N 1
ATOM 2441 C CA . LEU A 1 310 ? 16.807 -8.259 -22.707 1.00 92.94 310 LEU A CA 1
ATOM 2442 C C . LEU A 1 310 ? 17.612 -7.023 -22.314 1.00 92.94 310 LEU A C 1
ATOM 2444 O O . LEU A 1 310 ? 18.521 -6.619 -23.043 1.00 92.94 310 LEU A O 1
ATOM 2448 N N . ALA A 1 311 ? 17.311 -6.431 -21.163 1.00 90.94 311 ALA A N 1
ATOM 2449 C CA . ALA A 1 311 ? 18.152 -5.370 -20.621 1.00 90.94 311 ALA A CA 1
ATOM 2450 C C . ALA A 1 311 ? 19.537 -5.925 -20.245 1.00 90.94 311 ALA A C 1
ATOM 2452 O O . ALA A 1 311 ? 19.657 -6.933 -19.555 1.00 90.94 311 ALA A O 1
ATOM 2453 N N . ALA A 1 312 ? 20.595 -5.272 -20.709 1.00 90.88 312 ALA A N 1
ATOM 2454 C CA . ALA A 1 312 ? 21.981 -5.710 -20.556 1.00 90.88 312 ALA A CA 1
ATOM 2455 C C . ALA A 1 312 ? 22.789 -4.814 -19.612 1.00 90.88 312 ALA A C 1
ATOM 2457 O O . ALA A 1 312 ? 23.753 -5.271 -18.996 1.00 90.88 312 ALA A O 1
ATOM 2458 N N . HIS A 1 313 ? 22.386 -3.550 -19.464 1.00 85.44 313 HIS A N 1
ATOM 2459 C CA . HIS A 1 313 ? 23.083 -2.606 -18.601 1.00 85.44 313 HIS A CA 1
ATOM 2460 C C . HIS A 1 313 ? 22.851 -2.908 -17.117 1.00 85.44 313 HIS A C 1
ATOM 2462 O O . HIS A 1 313 ? 21.743 -3.263 -16.700 1.00 85.44 313 HIS A O 1
ATOM 2468 N N . LYS A 1 314 ? 23.905 -2.724 -16.315 1.00 81.44 314 LYS A N 1
ATOM 2469 C CA . LYS A 1 314 ? 23.841 -2.740 -14.853 1.00 81.44 314 LYS A CA 1
ATOM 2470 C C . LYS A 1 314 ? 23.934 -1.304 -14.339 1.00 81.44 314 LYS A C 1
ATOM 2472 O O . LYS A 1 314 ? 24.818 -0.581 -14.786 1.00 81.44 314 LYS A O 1
ATOM 2477 N N . PRO A 1 315 ? 23.080 -0.903 -13.389 1.00 73.75 315 PRO A N 1
ATOM 2478 C CA . PRO A 1 315 ? 22.145 -1.760 -12.657 1.00 73.75 315 PRO A CA 1
ATOM 2479 C C . PRO A 1 315 ? 20.773 -1.929 -13.326 1.00 73.75 315 PRO A C 1
ATOM 2481 O O . PRO A 1 315 ? 20.075 -2.903 -13.050 1.00 73.75 315 PRO A O 1
ATOM 2484 N N . PHE A 1 316 ? 20.379 -0.988 -14.181 1.00 86.81 316 PHE A N 1
ATOM 2485 C CA . PHE A 1 316 ? 19.085 -0.989 -14.858 1.00 86.81 316 PHE A CA 1
ATOM 2486 C C . PHE A 1 316 ? 19.101 -0.101 -16.106 1.00 86.81 316 PHE A C 1
ATOM 2488 O O . PHE A 1 316 ? 19.949 0.776 -16.250 1.00 86.81 316 PHE A O 1
ATOM 2495 N N . VAL A 1 317 ? 18.111 -0.283 -16.977 1.00 88.88 317 VAL A N 1
ATOM 2496 C CA . VAL A 1 317 ? 17.827 0.584 -18.128 1.00 88.88 317 VAL A CA 1
ATOM 2497 C C . VAL A 1 317 ? 16.594 1.429 -17.827 1.00 88.88 317 VAL A C 1
ATOM 2499 O O . VAL A 1 317 ? 15.588 0.911 -17.347 1.00 88.88 317 VAL A O 1
ATOM 2502 N N . PHE A 1 318 ? 16.654 2.731 -18.105 1.00 90.25 318 PHE A N 1
ATOM 2503 C CA . PHE A 1 318 ? 15.500 3.620 -17.966 1.00 90.25 318 PHE A CA 1
ATOM 2504 C C . PHE A 1 318 ? 14.467 3.359 -19.063 1.00 90.25 318 PHE A C 1
ATOM 2506 O O . PHE A 1 318 ? 14.821 3.286 -20.239 1.00 90.25 318 PHE A O 1
ATOM 2513 N N . VAL A 1 319 ? 13.190 3.329 -18.683 1.00 92.88 319 VAL A N 1
ATOM 2514 C CA . VAL A 1 319 ? 12.064 3.362 -19.619 1.00 92.88 319 VAL A CA 1
ATOM 2515 C C . VAL A 1 319 ? 11.354 4.702 -19.498 1.00 92.88 319 VAL A C 1
ATOM 2517 O O . VAL A 1 319 ? 11.035 5.159 -18.398 1.00 92.88 319 VAL A O 1
ATOM 2520 N N . ARG A 1 320 ? 11.145 5.347 -20.639 1.00 92.44 320 ARG A N 1
ATOM 2521 C CA . ARG A 1 320 ? 10.744 6.748 -20.773 1.00 92.44 320 ARG A CA 1
ATOM 2522 C C . ARG A 1 320 ? 9.394 6.869 -21.473 1.00 92.44 320 ARG A C 1
ATOM 2524 O O . ARG A 1 320 ? 8.987 5.967 -22.197 1.00 92.44 320 ARG A O 1
ATOM 2531 N N . GLU A 1 321 ? 8.705 7.982 -21.256 1.00 91.25 321 GLU A N 1
ATOM 2532 C CA . GLU A 1 321 ? 7.390 8.251 -21.864 1.00 91.25 321 GLU A CA 1
ATOM 2533 C C . GLU A 1 321 ? 7.473 8.580 -23.361 1.00 91.25 321 GLU A C 1
ATOM 2535 O O . GLU A 1 321 ? 6.547 8.318 -24.124 1.00 91.25 321 GLU A O 1
ATOM 2540 N N . ALA A 1 322 ? 8.622 9.092 -23.792 1.00 91.06 322 ALA A N 1
ATOM 2541 C CA . ALA A 1 322 ? 8.954 9.383 -25.179 1.00 91.06 322 ALA A CA 1
ATOM 2542 C C . ALA A 1 322 ? 10.404 8.932 -25.452 1.00 91.06 322 ALA A C 1
ATOM 2544 O O . ALA A 1 322 ? 11.152 8.724 -24.487 1.00 91.06 322 ALA A O 1
ATOM 2545 N N . PRO A 1 323 ? 10.826 8.775 -26.721 1.00 92.12 323 PRO A N 1
ATOM 2546 C CA . PRO A 1 323 ? 12.183 8.364 -27.081 1.00 92.12 323 PRO A CA 1
ATOM 2547 C C . PRO A 1 323 ? 13.173 9.519 -26.885 1.00 92.12 323 PRO A C 1
ATOM 2549 O O . PRO A 1 323 ? 13.732 10.059 -27.829 1.00 92.12 323 PRO A O 1
ATOM 2552 N N . SER A 1 324 ? 13.331 9.948 -25.636 1.00 88.81 324 SER A N 1
ATOM 2553 C CA . SER A 1 324 ? 14.200 11.044 -25.231 1.00 88.81 324 SER A CA 1
ATOM 2554 C C . SER A 1 324 ? 14.736 10.791 -23.831 1.00 88.81 324 SER A C 1
ATOM 2556 O O . SER A 1 324 ? 14.014 10.375 -22.921 1.00 88.81 324 SER A O 1
ATOM 2558 N N . THR A 1 325 ? 16.012 11.115 -23.614 1.00 84.75 325 THR A N 1
ATOM 2559 C CA . THR A 1 325 ? 16.609 11.095 -22.270 1.00 84.75 325 THR A CA 1
ATOM 2560 C C . THR A 1 325 ? 16.050 12.196 -21.365 1.00 84.75 325 THR A C 1
ATOM 2562 O O . THR A 1 325 ? 16.265 12.146 -20.157 1.00 84.75 325 THR A O 1
ATOM 2565 N N . ALA A 1 326 ? 15.355 13.195 -21.927 1.00 81.25 326 ALA A N 1
ATOM 2566 C CA . ALA A 1 326 ? 14.652 14.246 -21.191 1.00 81.25 326 ALA A CA 1
ATOM 2567 C C . ALA A 1 326 ? 13.219 13.878 -20.802 1.00 81.25 326 ALA A C 1
ATOM 2569 O O . ALA A 1 326 ? 12.672 14.479 -19.876 1.00 81.25 326 ALA A O 1
ATOM 2570 N N . ALA A 1 327 ? 12.620 12.898 -21.479 1.00 85.38 327 ALA A N 1
ATOM 2571 C CA . ALA A 1 327 ? 11.250 12.503 -21.204 1.00 85.38 327 ALA A CA 1
ATOM 2572 C C . ALA A 1 327 ? 11.101 11.965 -19.769 1.00 85.38 327 ALA A C 1
ATOM 2574 O O . ALA A 1 327 ? 12.035 11.345 -19.239 1.00 85.38 327 ALA A O 1
ATOM 2575 N N . PRO A 1 328 ? 9.933 12.157 -19.130 1.00 85.69 328 PRO A N 1
ATOM 2576 C CA . PRO A 1 328 ? 9.657 11.577 -17.825 1.00 85.69 328 PRO A CA 1
ATOM 2577 C C . PRO A 1 328 ? 9.943 10.073 -17.797 1.00 85.69 328 PRO A C 1
ATOM 2579 O O . PRO A 1 328 ? 9.655 9.335 -18.746 1.00 85.69 328 PRO A O 1
ATOM 2582 N N . MET A 1 329 ? 10.546 9.614 -16.701 1.00 87.44 329 MET A N 1
ATOM 2583 C CA . MET A 1 329 ? 10.739 8.189 -16.464 1.00 87.44 329 MET A CA 1
ATOM 2584 C C . MET A 1 329 ? 9.387 7.528 -16.172 1.00 87.44 329 MET A C 1
ATOM 2586 O O . MET A 1 329 ? 8.696 7.925 -15.235 1.00 87.44 329 MET A O 1
ATOM 2590 N N . LEU A 1 330 ? 9.053 6.485 -16.933 1.00 85.12 330 LEU A N 1
ATOM 2591 C CA . LEU A 1 330 ? 7.928 5.591 -16.645 1.00 85.12 330 LEU A CA 1
ATOM 2592 C C . LEU A 1 330 ? 8.332 4.436 -15.723 1.00 85.12 330 LEU A C 1
ATOM 2594 O O . LEU A 1 330 ? 7.522 3.943 -14.946 1.00 85.12 330 LEU A O 1
ATOM 2598 N N . GLY A 1 331 ? 9.587 3.994 -15.788 1.00 86.19 331 GLY A N 1
ATOM 2599 C CA . GLY A 1 331 ? 10.112 2.948 -14.917 1.00 86.19 331 GLY A CA 1
ATOM 2600 C C . GLY A 1 331 ? 11.510 2.513 -15.323 1.00 86.19 331 GLY A C 1
ATOM 2601 O O . GLY A 1 331 ? 12.236 3.256 -15.987 1.00 86.19 331 GLY A O 1
ATOM 2602 N N . ILE A 1 332 ? 11.878 1.298 -14.928 1.00 88.06 332 ILE A N 1
ATOM 2603 C CA . ILE A 1 332 ? 13.177 0.700 -15.232 1.00 88.06 332 ILE A CA 1
ATOM 2604 C C . ILE A 1 332 ? 13.026 -0.750 -15.701 1.00 88.06 332 ILE A C 1
ATOM 2606 O O . ILE A 1 332 ? 12.006 -1.387 -15.443 1.00 88.06 332 ILE A O 1
ATOM 2610 N N . LEU A 1 333 ? 14.063 -1.261 -16.359 1.00 86.06 333 LEU A N 1
ATOM 2611 C CA . LEU A 1 333 ? 14.268 -2.678 -16.652 1.00 86.06 333 LEU A CA 1
ATOM 2612 C C . LEU A 1 333 ? 15.550 -3.142 -15.965 1.00 86.06 333 LEU A C 1
ATOM 2614 O O . LEU A 1 333 ? 16.597 -2.514 -16.131 1.00 86.06 333 LEU A O 1
ATOM 2618 N N . ARG A 1 334 ? 15.486 -4.237 -15.208 1.00 83.50 334 ARG A N 1
ATOM 2619 C CA . ARG A 1 334 ? 16.670 -4.855 -14.592 1.00 83.50 334 ARG A CA 1
ATOM 2620 C C . ARG A 1 334 ? 17.447 -5.676 -15.610 1.00 83.50 334 ARG A C 1
ATOM 2622 O O . ARG A 1 334 ? 16.883 -6.132 -16.599 1.00 83.50 334 ARG A O 1
ATOM 2629 N N . THR A 1 335 ? 18.729 -5.914 -15.350 1.00 83.19 335 THR A N 1
ATOM 2630 C CA . THR A 1 335 ? 19.537 -6.812 -16.185 1.00 83.19 335 THR A CA 1
ATOM 2631 C C . THR A 1 335 ? 18.836 -8.167 -16.375 1.00 83.19 335 THR A C 1
ATOM 2633 O O . THR A 1 335 ? 18.294 -8.726 -15.426 1.00 83.19 335 THR A O 1
ATOM 2636 N N . ALA A 1 336 ? 18.848 -8.674 -17.607 1.00 84.56 336 ALA A N 1
ATOM 2637 C CA . ALA A 1 336 ? 18.137 -9.852 -18.103 1.00 84.56 336 ALA A CA 1
ATOM 2638 C C . ALA A 1 336 ? 16.596 -9.772 -18.113 1.00 84.56 336 ALA A C 1
ATOM 2640 O O . ALA A 1 336 ? 15.953 -10.722 -18.553 1.00 84.56 336 ALA A O 1
ATOM 2641 N N . GLN A 1 337 ? 15.979 -8.658 -17.700 1.00 84.62 337 GLN A N 1
ATOM 2642 C CA . GLN A 1 337 ? 14.528 -8.501 -17.794 1.00 84.62 337 GLN A CA 1
ATOM 2643 C C . GLN A 1 337 ? 14.096 -8.372 -19.266 1.00 84.62 337 GLN A C 1
ATOM 2645 O O . GLN A 1 337 ? 14.684 -7.565 -19.999 1.00 84.62 337 GLN A O 1
ATOM 2650 N N . PRO A 1 338 ? 13.076 -9.133 -19.707 1.00 90.06 338 PRO A N 1
ATOM 2651 C CA . PRO A 1 338 ? 12.575 -9.046 -21.067 1.00 90.06 338 PRO A CA 1
ATOM 2652 C C . PRO A 1 338 ? 11.772 -7.765 -21.307 1.00 90.06 338 PRO A C 1
ATOM 2654 O O . PRO A 1 338 ? 11.053 -7.270 -20.438 1.00 90.06 338 PRO A O 1
ATOM 2657 N N . PHE A 1 339 ? 11.875 -7.260 -22.529 1.00 92.38 339 PHE A N 1
ATOM 2658 C CA . PHE A 1 339 ? 11.154 -6.113 -23.055 1.00 92.38 339 PHE A CA 1
ATOM 2659 C C . PHE A 1 339 ? 10.670 -6.444 -24.464 1.00 92.38 339 PHE A C 1
ATOM 2661 O O . PHE A 1 339 ? 11.468 -6.588 -25.394 1.00 92.38 339 PHE A O 1
ATOM 2668 N N . LEU A 1 340 ? 9.357 -6.597 -24.617 1.00 94.19 340 LEU A N 1
ATOM 2669 C CA . LEU A 1 340 ? 8.740 -6.858 -25.910 1.00 94.19 340 LEU A CA 1
ATOM 2670 C C . LEU A 1 340 ? 8.599 -5.537 -26.670 1.00 94.19 340 LEU A C 1
ATOM 2672 O O . LEU A 1 340 ? 7.788 -4.691 -26.296 1.00 94.19 340 LEU A O 1
ATOM 2676 N N . ALA A 1 341 ? 9.395 -5.348 -27.717 1.00 95.31 341 ALA A N 1
ATOM 2677 C CA . ALA A 1 341 ? 9.406 -4.145 -28.536 1.00 95.31 341 ALA A CA 1
ATOM 2678 C C . ALA A 1 341 ? 8.469 -4.297 -29.744 1.00 95.31 341 ALA A C 1
ATOM 2680 O O . ALA A 1 341 ? 8.636 -5.205 -30.560 1.00 95.31 341 ALA A O 1
ATOM 2681 N N . GLY A 1 342 ? 7.496 -3.393 -29.867 1.00 95.06 342 GLY A N 1
ATOM 2682 C CA . GLY A 1 342 ? 6.545 -3.343 -30.984 1.00 95.06 342 GLY A CA 1
ATOM 2683 C C . GLY A 1 342 ? 6.872 -2.269 -32.018 1.00 95.06 342 GLY A C 1
ATOM 2684 O O . GLY A 1 342 ? 6.319 -2.282 -33.115 1.00 95.06 342 GLY A O 1
ATOM 2685 N N . ALA A 1 343 ? 7.775 -1.341 -31.699 1.00 95.56 343 ALA A N 1
ATOM 2686 C CA . ALA A 1 343 ? 8.285 -0.363 -32.650 1.00 95.56 343 ALA A CA 1
ATOM 2687 C C . ALA A 1 343 ? 9.691 0.112 -32.264 1.00 95.56 343 ALA A C 1
ATOM 2689 O O . ALA A 1 343 ? 10.141 -0.089 -31.135 1.00 95.56 343 ALA A O 1
ATOM 2690 N N . VAL A 1 344 ? 10.371 0.762 -33.204 1.00 95.06 344 VAL A N 1
ATOM 2691 C CA . VAL A 1 344 ? 11.686 1.379 -33.007 1.00 95.06 344 VAL A CA 1
ATOM 2692 C C . VAL A 1 344 ? 11.736 2.768 -33.641 1.00 95.06 344 VAL A C 1
ATOM 2694 O O . VAL A 1 344 ? 11.132 2.992 -34.690 1.00 95.06 344 VAL A O 1
ATOM 2697 N N . GLN A 1 345 ? 12.456 3.695 -33.014 1.00 93.38 345 GLN A N 1
ATOM 2698 C CA . GLN A 1 345 ? 12.701 5.044 -33.524 1.00 93.38 345 GLN A CA 1
ATOM 2699 C C . GLN A 1 345 ? 14.110 5.498 -33.121 1.00 93.38 345 GLN A C 1
ATOM 2701 O O . GLN A 1 345 ? 14.373 5.658 -31.934 1.00 93.38 345 GLN A O 1
ATOM 2706 N N . GLY A 1 346 ? 15.024 5.644 -34.086 1.00 87.75 346 GLY A N 1
ATOM 2707 C CA . GLY A 1 346 ? 16.404 6.112 -33.859 1.00 87.75 346 GLY A CA 1
ATOM 2708 C C . GLY A 1 346 ? 17.122 5.497 -32.654 1.00 87.75 346 GLY A C 1
ATOM 2709 O O . GLY A 1 346 ? 17.595 6.210 -31.774 1.00 87.75 346 GLY A O 1
ATOM 2710 N N . GLY A 1 347 ? 17.133 4.163 -32.567 1.00 90.38 347 GLY A N 1
ATOM 2711 C CA . GLY A 1 347 ? 17.763 3.426 -31.462 1.00 90.38 347 GLY A CA 1
ATOM 2712 C C . GLY A 1 347 ? 16.931 3.330 -30.177 1.00 90.38 347 GLY A C 1
ATOM 2713 O O . GLY A 1 347 ? 17.376 2.712 -29.214 1.00 90.38 347 GLY A O 1
ATOM 2714 N N . TRP A 1 348 ? 15.720 3.888 -30.139 1.00 94.81 348 TRP A N 1
ATOM 2715 C CA . TRP A 1 348 ? 14.771 3.696 -29.043 1.00 94.81 348 TRP A CA 1
ATOM 2716 C C . TRP A 1 348 ? 13.746 2.618 -29.373 1.00 94.81 348 TRP A C 1
ATOM 2718 O O . TRP A 1 348 ? 13.113 2.649 -30.425 1.00 94.81 348 TRP A O 1
ATOM 2728 N N . LEU A 1 349 ? 13.536 1.697 -28.442 1.00 96.19 349 LEU A N 1
ATOM 2729 C CA . LEU A 1 349 ? 12.593 0.592 -28.534 1.00 96.19 349 LEU A CA 1
ATOM 2730 C C . LEU A 1 349 ? 11.306 0.965 -27.802 1.00 96.19 349 LEU A C 1
ATOM 2732 O O . LEU A 1 349 ? 11.328 1.180 -26.590 1.00 96.19 349 LEU A O 1
ATOM 2736 N N . ARG A 1 350 ? 10.182 1.008 -28.517 1.00 96.44 350 ARG A N 1
ATOM 2737 C CA . ARG A 1 350 ? 8.856 1.193 -27.922 1.00 96.44 350 ARG A CA 1
ATOM 2738 C C . ARG A 1 350 ? 8.273 -0.155 -27.529 1.00 96.44 350 ARG A C 1
ATOM 2740 O O . ARG A 1 350 ? 8.274 -1.082 -28.342 1.00 96.44 350 ARG A O 1
ATOM 2747 N N . SER A 1 351 ? 7.711 -0.244 -26.330 1.00 95.50 351 SER A N 1
ATOM 2748 C CA . SER A 1 351 ? 7.001 -1.434 -25.870 1.00 95.50 351 SER A CA 1
ATOM 2749 C C . SER A 1 351 ? 5.856 -1.802 -26.825 1.00 95.50 351 SER A C 1
ATOM 2751 O O . SER A 1 351 ? 5.212 -0.931 -27.408 1.00 95.50 351 SER A O 1
ATOM 2753 N N . ALA A 1 352 ? 5.624 -3.098 -27.027 1.00 91.31 352 ALA A N 1
ATOM 2754 C CA . ALA A 1 352 ? 4.519 -3.609 -27.842 1.00 91.31 352 ALA A CA 1
ATOM 2755 C C . ALA A 1 352 ? 3.166 -3.464 -27.136 1.00 91.31 352 ALA A C 1
ATOM 2757 O O . ALA A 1 352 ? 2.132 -3.315 -27.779 1.00 91.31 352 ALA A O 1
ATOM 2758 N N . GLU A 1 353 ? 3.203 -3.459 -25.809 1.00 87.81 353 GLU A N 1
ATOM 2759 C CA . GLU A 1 353 ? 2.057 -3.290 -24.928 1.00 87.81 353 GLU A CA 1
ATOM 2760 C C . GLU A 1 353 ? 2.257 -2.035 -24.070 1.00 87.81 353 GLU A C 1
ATOM 2762 O O . GLU A 1 353 ? 3.398 -1.572 -23.914 1.00 87.81 353 GLU A O 1
ATOM 2767 N N . PRO A 1 354 ? 1.183 -1.441 -23.523 1.00 81.44 354 PRO A N 1
ATOM 2768 C CA . PRO A 1 354 ? 1.306 -0.365 -22.554 1.00 81.44 354 PRO A CA 1
ATOM 2769 C C . PRO A 1 354 ? 2.293 -0.712 -21.437 1.00 81.44 354 PRO A C 1
ATOM 2771 O O . PRO A 1 354 ? 2.230 -1.769 -20.822 1.00 81.44 354 PRO A O 1
ATOM 2774 N N . PHE A 1 355 ? 3.224 0.200 -21.179 1.00 78.81 355 PHE A N 1
ATOM 2775 C CA . PHE A 1 355 ? 4.185 0.082 -20.099 1.00 78.81 355 PHE A CA 1
ATOM 2776 C C . PHE A 1 355 ? 3.565 0.619 -18.801 1.00 78.81 355 PHE A C 1
ATOM 2778 O O . PHE A 1 355 ? 3.312 -0.135 -17.874 1.00 78.81 355 PHE A O 1
ATOM 2785 N N . ASP A 1 356 ? 3.231 1.900 -18.698 1.00 71.00 356 ASP A N 1
ATOM 2786 C CA . ASP A 1 356 ? 2.723 2.458 -17.435 1.00 71.00 356 ASP A CA 1
ATOM 2787 C C . ASP A 1 356 ? 1.415 3.219 -17.640 1.00 71.00 356 ASP A C 1
ATOM 2789 O O . ASP A 1 356 ? 1.377 4.198 -18.382 1.00 71.00 356 ASP A O 1
ATOM 2793 N N . LYS A 1 357 ? 0.340 2.783 -16.971 1.00 66.44 357 LYS A N 1
ATOM 2794 C CA . LYS A 1 357 ? -0.977 3.453 -16.982 1.00 66.44 357 LYS A CA 1
ATOM 2795 C C . LYS A 1 357 ? -1.515 3.723 -18.391 1.00 66.44 357 LYS A C 1
ATOM 2797 O O . LYS A 1 357 ? -1.920 4.833 -18.723 1.00 66.44 357 LYS A O 1
ATOM 2802 N N . GLY A 1 358 ? -1.453 2.718 -19.264 1.00 71.69 358 GLY A N 1
ATOM 2803 C CA . GLY A 1 358 ? -1.867 2.855 -20.667 1.00 71.69 358 GLY A CA 1
ATOM 2804 C C . GLY A 1 358 ? -0.838 3.546 -21.575 1.00 71.69 358 GLY A C 1
ATOM 2805 O O . GLY A 1 358 ? -0.999 3.528 -22.795 1.00 71.69 358 GLY A O 1
ATOM 2806 N N . ARG A 1 359 ? 0.245 4.104 -21.020 1.00 81.31 359 ARG A N 1
ATOM 2807 C CA . ARG A 1 359 ? 1.322 4.747 -21.781 1.00 81.31 359 ARG A CA 1
ATOM 2808 C C . ARG A 1 359 ? 2.337 3.721 -22.243 1.00 81.31 359 ARG A C 1
ATOM 2810 O O . ARG A 1 359 ? 2.734 2.847 -21.480 1.00 81.31 359 ARG A O 1
ATOM 2817 N N . TYR A 1 360 ? 2.795 3.846 -23.479 1.00 90.69 360 TYR A N 1
ATOM 2818 C CA . TYR A 1 360 ? 3.846 2.994 -24.029 1.00 90.69 360 TYR A CA 1
ATOM 2819 C C . TYR A 1 360 ? 5.220 3.490 -23.579 1.00 90.69 360 TYR A C 1
ATOM 2821 O O . TYR A 1 360 ? 5.452 4.693 -23.510 1.00 90.69 360 TYR A O 1
ATOM 2829 N N . GLY A 1 361 ? 6.120 2.560 -23.273 1.00 93.62 361 GLY A N 1
ATOM 2830 C CA . GLY A 1 361 ? 7.451 2.873 -22.767 1.00 93.62 361 GLY A CA 1
ATOM 2831 C C . GLY A 1 361 ? 8.513 2.813 -23.851 1.00 93.62 361 GLY A C 1
ATOM 2832 O O . GLY A 1 361 ? 8.449 1.953 -24.725 1.00 93.62 361 GLY A O 1
ATOM 2833 N N . TRP A 1 362 ? 9.503 3.695 -23.759 1.00 95.81 362 TRP A N 1
ATOM 2834 C CA . TRP A 1 362 ? 10.655 3.759 -24.652 1.00 95.81 362 TRP A CA 1
ATOM 2835 C C . TRP A 1 362 ? 11.948 3.446 -23.901 1.00 95.81 362 TRP A C 1
ATOM 2837 O O . TRP A 1 362 ? 12.271 4.116 -22.919 1.00 95.81 362 TRP A O 1
ATOM 2847 N N . ALA A 1 363 ? 12.695 2.446 -24.362 1.00 95.12 363 ALA A N 1
ATOM 2848 C CA . ALA A 1 363 ? 14.008 2.078 -23.833 1.00 95.12 363 ALA A CA 1
ATOM 2849 C C . ALA A 1 363 ? 15.085 2.322 -24.895 1.00 95.12 363 ALA A C 1
ATOM 2851 O O . ALA A 1 363 ? 14.919 1.918 -26.044 1.00 95.12 363 ALA A O 1
ATOM 2852 N N . LEU A 1 364 ? 16.184 2.979 -24.528 1.00 94.12 364 LEU A N 1
ATOM 2853 C CA . LEU A 1 364 ? 17.305 3.194 -25.444 1.00 94.12 364 LEU A CA 1
ATOM 2854 C C . LEU A 1 364 ? 18.079 1.881 -25.626 1.00 94.12 364 LEU A C 1
ATOM 2856 O O . LEU A 1 364 ? 18.411 1.228 -24.640 1.00 94.12 364 LEU A O 1
ATOM 2860 N N . GLU A 1 365 ? 18.359 1.492 -26.868 1.00 93.69 365 GLU A N 1
ATOM 2861 C CA . GLU A 1 365 ? 19.054 0.244 -27.202 1.00 93.69 365 GLU A CA 1
ATOM 2862 C C . GLU A 1 365 ? 20.562 0.329 -26.933 1.00 93.69 365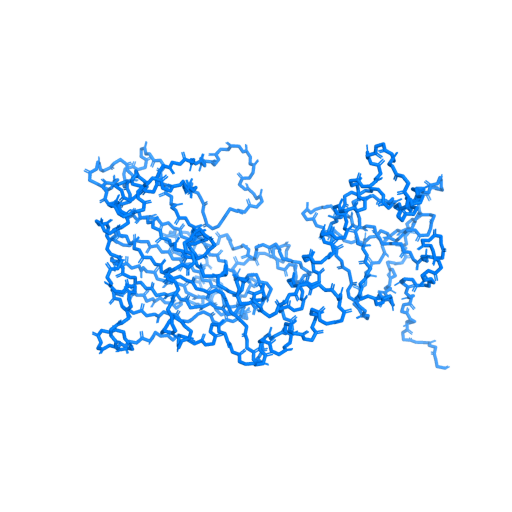 GLU A C 1
ATOM 2864 O O . GLU A 1 365 ? 21.141 -0.586 -26.345 1.00 93.69 365 GLU A O 1
ATOM 2869 N N . ASP A 1 366 ? 21.189 1.447 -27.306 1.00 91.31 366 ASP A N 1
ATOM 2870 C CA . ASP A 1 366 ? 22.627 1.682 -27.179 1.00 91.31 366 ASP A CA 1
ATOM 2871 C C . ASP A 1 366 ? 22.903 3.030 -26.497 1.00 91.31 366 ASP A C 1
ATOM 2873 O O . ASP A 1 366 ? 22.442 4.085 -26.930 1.00 91.31 366 ASP A O 1
ATOM 2877 N N . GLY A 1 367 ? 23.641 2.978 -25.392 1.00 84.81 367 GLY A N 1
ATOM 2878 C CA . GLY A 1 367 ? 23.974 4.105 -24.532 1.00 84.81 367 GLY A CA 1
ATOM 2879 C C . GLY A 1 367 ? 25.366 4.676 -24.783 1.00 84.81 367 GLY A C 1
ATOM 2880 O O . GLY A 1 367 ? 25.872 5.403 -23.928 1.00 84.81 367 GLY A O 1
ATOM 2881 N N . SER A 1 368 ? 26.014 4.373 -25.910 1.00 83.69 368 SER A N 1
ATOM 2882 C CA . SER A 1 368 ? 27.336 4.924 -26.244 1.00 83.69 368 SER A CA 1
ATOM 2883 C C . SER A 1 368 ? 27.327 6.458 -26.279 1.00 83.69 368 SER A C 1
ATOM 2885 O O . SER A 1 368 ? 28.289 7.093 -25.850 1.00 83.69 368 SER A O 1
ATOM 2887 N N . SER A 1 369 ? 26.203 7.064 -26.674 1.00 75.62 369 SER A N 1
ATOM 2888 C CA . SER A 1 369 ? 25.969 8.515 -26.625 1.00 75.62 369 SER A CA 1
ATOM 2889 C C . SER A 1 369 ? 25.821 9.082 -25.203 1.00 75.62 369 SER A C 1
ATOM 2891 O O . SER A 1 369 ? 25.915 10.291 -25.008 1.00 75.62 369 SER A O 1
ATOM 2893 N N . LEU A 1 370 ? 25.627 8.232 -24.191 1.00 74.19 370 LEU A N 1
ATOM 2894 C CA . LEU A 1 370 ? 25.437 8.606 -22.785 1.00 74.19 370 LEU A CA 1
ATOM 2895 C C . LEU A 1 370 ? 26.728 8.446 -21.969 1.00 74.19 370 LEU A C 1
ATOM 2897 O O . LEU A 1 370 ? 26.690 8.014 -20.818 1.00 74.19 370 LEU A O 1
ATOM 2901 N N . GLY A 1 371 ? 27.873 8.774 -22.570 1.00 69.88 371 GLY A N 1
ATOM 2902 C CA . GLY A 1 371 ? 29.184 8.611 -21.938 1.00 69.88 371 GLY A CA 1
ATOM 2903 C C . GLY A 1 371 ? 29.753 7.196 -22.060 1.00 69.88 371 GLY A C 1
ATOM 2904 O O . GLY A 1 371 ? 30.428 6.736 -21.145 1.00 69.88 371 GLY A O 1
ATOM 2905 N N . GLY A 1 372 ? 29.478 6.497 -23.168 1.00 75.44 372 GLY A N 1
ATOM 2906 C CA . GLY A 1 372 ? 30.110 5.208 -23.460 1.00 75.44 372 GLY A CA 1
ATOM 2907 C C . GLY A 1 372 ? 29.537 4.017 -22.690 1.00 75.44 372 GLY A C 1
ATOM 2908 O O . GLY A 1 372 ? 30.242 3.030 -22.504 1.00 75.44 372 GLY A O 1
ATOM 2909 N N . LEU A 1 373 ? 28.269 4.069 -22.257 1.00 81.69 373 LEU A N 1
ATOM 2910 C CA . LEU A 1 373 ? 27.635 2.974 -21.497 1.00 81.69 373 LEU A CA 1
ATOM 2911 C C . LEU A 1 373 ? 27.479 1.667 -22.301 1.00 81.69 373 LEU A C 1
ATOM 2913 O O . LEU A 1 373 ? 27.131 0.637 -21.722 1.00 81.69 373 LEU A O 1
ATOM 2917 N N . GLY A 1 374 ? 27.730 1.704 -23.614 1.00 88.12 374 GLY A N 1
ATOM 2918 C CA . GLY A 1 374 ? 27.624 0.562 -24.517 1.00 88.12 374 GLY A CA 1
ATOM 2919 C C . GLY A 1 374 ? 26.180 0.101 -24.715 1.00 88.12 374 GLY A C 1
ATOM 2920 O O . GLY A 1 374 ? 25.234 0.868 -24.530 1.00 88.12 374 GLY A O 1
ATOM 2921 N N . ARG A 1 375 ? 25.995 -1.170 -25.088 1.00 92.25 375 ARG A N 1
ATOM 2922 C CA . ARG A 1 375 ? 24.658 -1.736 -25.313 1.00 92.25 375 ARG A CA 1
ATOM 2923 C C . ARG A 1 375 ? 23.852 -1.795 -24.021 1.00 92.25 375 ARG A C 1
ATOM 2925 O O . ARG A 1 375 ? 24.247 -2.443 -23.054 1.00 92.25 375 ARG A O 1
ATOM 2932 N N . LEU A 1 376 ? 22.682 -1.166 -24.047 1.00 93.00 376 LEU A N 1
ATOM 2933 C CA . LEU A 1 376 ? 21.735 -1.171 -22.939 1.00 93.00 376 LEU A CA 1
ATOM 2934 C C . LEU A 1 376 ? 20.711 -2.293 -23.084 1.00 93.00 376 LEU A C 1
ATOM 2936 O O . LEU A 1 376 ? 20.328 -2.888 -22.080 1.00 93.00 376 LEU A O 1
ATOM 2940 N N . MET A 1 377 ? 20.314 -2.614 -24.315 1.00 95.25 377 MET A N 1
ATOM 2941 C CA . MET A 1 377 ? 19.372 -3.682 -24.642 1.00 95.25 377 MET A CA 1
ATOM 2942 C C . MET A 1 377 ? 20.011 -4.641 -25.652 1.00 95.25 377 MET A C 1
ATOM 2944 O O . MET A 1 377 ? 20.696 -4.219 -26.581 1.00 95.25 377 MET A O 1
ATOM 2948 N N . ILE A 1 378 ? 19.788 -5.943 -25.487 1.00 94.12 378 ILE A N 1
ATOM 2949 C CA . ILE A 1 378 ? 20.271 -6.983 -26.404 1.00 94.12 378 ILE A CA 1
ATOM 2950 C C . ILE A 1 378 ? 19.070 -7.756 -26.927 1.00 94.12 378 ILE A C 1
ATOM 2952 O O . ILE A 1 378 ? 18.260 -8.252 -26.150 1.00 94.12 378 ILE A O 1
ATOM 2956 N N . ARG A 1 379 ? 18.948 -7.885 -28.248 1.00 92.94 379 ARG A N 1
ATOM 2957 C CA . ARG A 1 379 ? 17.898 -8.701 -28.861 1.00 92.94 379 ARG A CA 1
ATOM 2958 C C . ARG A 1 379 ? 18.052 -10.162 -28.426 1.00 92.94 379 ARG A C 1
ATOM 2960 O O . ARG A 1 379 ? 19.117 -10.746 -28.618 1.00 92.94 379 ARG A O 1
ATOM 2967 N N . ALA A 1 380 ? 16.992 -10.748 -27.874 1.00 87.19 380 ALA A N 1
ATOM 2968 C CA . ALA A 1 380 ? 16.958 -12.175 -27.591 1.00 87.19 380 ALA A CA 1
ATOM 2969 C C . ALA A 1 380 ? 17.005 -12.933 -28.924 1.00 87.19 380 ALA A C 1
ATOM 2971 O O . ALA A 1 380 ? 16.222 -12.646 -29.836 1.00 87.19 380 ALA A O 1
ATOM 2972 N N . GLN A 1 381 ? 17.942 -13.870 -29.068 1.00 77.94 381 GLN A N 1
ATOM 2973 C CA . GLN A 1 381 ? 17.928 -14.763 -30.220 1.00 77.94 381 GLN A CA 1
ATOM 2974 C C . GLN A 1 381 ? 16.721 -15.697 -30.082 1.00 77.94 381 GLN A C 1
ATOM 2976 O O . GLN A 1 381 ? 16.449 -16.207 -28.995 1.00 77.94 381 GLN A O 1
ATOM 2981 N N . GLY A 1 382 ? 15.951 -15.863 -31.161 1.00 58.00 382 GLY A N 1
ATOM 2982 C CA . GLY A 1 382 ? 14.863 -16.841 -31.177 1.00 58.00 382 GLY A CA 1
ATOM 2983 C C . GLY A 1 382 ? 15.411 -18.261 -30.978 1.00 58.00 382 GLY A C 1
ATOM 2984 O O . GLY A 1 382 ? 16.614 -18.473 -31.141 1.00 58.00 382 GLY A O 1
ATOM 2985 N N . PRO A 1 383 ? 14.564 -19.249 -30.649 1.00 42.09 383 PRO A N 1
ATOM 2986 C CA . PRO A 1 383 ? 14.985 -20.646 -30.646 1.00 42.09 383 PRO A CA 1
ATOM 2987 C C . PRO A 1 383 ? 15.379 -21.044 -32.080 1.00 42.09 383 PRO A C 1
ATOM 2989 O O . PRO A 1 383 ? 14.514 -21.353 -32.893 1.00 42.09 383 PRO A O 1
ATOM 2992 N N . GLY A 1 384 ? 16.666 -20.945 -32.428 1.00 42.47 384 GLY A N 1
ATOM 2993 C CA . GLY A 1 384 ? 17.126 -21.213 -33.795 1.00 42.47 384 GLY A CA 1
ATOM 2994 C C . GLY A 1 384 ? 18.501 -20.677 -34.204 1.00 42.47 384 GLY A C 1
ATOM 2995 O O . GLY A 1 384 ? 18.715 -20.482 -35.396 1.00 42.47 384 GLY A O 1
ATOM 2996 N N . ALA A 1 385 ? 19.426 -20.426 -33.278 1.00 37.41 385 ALA A N 1
ATOM 2997 C CA . ALA A 1 385 ? 20.824 -20.170 -33.629 1.00 37.41 385 ALA A CA 1
ATOM 2998 C C . ALA A 1 385 ? 21.739 -20.725 -32.529 1.00 37.41 385 ALA A C 1
ATOM 3000 O O . ALA A 1 385 ? 21.985 -20.068 -31.518 1.00 37.41 385 ALA A O 1
ATOM 3001 N N . ALA A 1 386 ? 22.162 -21.973 -32.724 1.00 33.16 386 ALA A N 1
ATOM 3002 C CA . ALA A 1 386 ? 23.318 -22.585 -32.079 1.00 33.16 386 ALA A CA 1
ATOM 3003 C C . ALA A 1 386 ? 24.425 -22.709 -33.127 1.00 33.16 386 ALA A C 1
ATOM 3005 O O . ALA A 1 386 ? 24.063 -22.979 -34.299 1.00 33.16 386 ALA A O 1
#

pLDDT: mean 81.48, std 14.75, range [33.16, 97.62]

Secondary structure (DSSP, 8-state):
-EE-STTTTTT-GGGG--HHHHHHHHTTSEEEEESSSSPPGGGTTTTS-EEEEEHHHHHHHHHHGGGGSTTTTTSSPPPBEEEE-HHHH-GGG--HHHHTSTTTT-HHHHHHHHHHHHHHT---HHHHHHHHHHTEEEEEE-TT-EEEEEE-GGG-EEEEEEEES-EEEEEE-GGGHHHHS-GGG--TTSSS-EE----TTSHHHHHHHHHTT---EEEEEPTT-EEEE-TT-EEEEEESSSEEEEEEEE--TTTHHHHHHHHHHHHHHHHHHHHHHHHHSPPPSS--PPPPP----SPPEEEEEEEEEEE-SSSEEEEESSSSTTSPEEEEEETT-EEEEEEEETTEEEESS--BTTBPPEEESB-GGGTS--BSEEEPPPS---